Protein AF-A0A955SUZ9-F1 (afdb_monomer)

pLDDT: mean 87.14, std 12.39, range [38.91, 98.81]

Foldseek 3Di:
DDDDEEAEEAEQEEQEQFEDEDDQVPDAARRHEADQRYLYAYAYYLYEFENAEYQYAASNYEHNHANYEYHAYNYEAEQREYEDPPDQDGQHENAHYHHAAEYEHELYEHEPYEYHYPDPDLHQRFANHAHDYPHYEYEYYNYEQEHYYSHEYYEDQAYEYECYEFENYAHEPEEYAAYHYYNYEQYHYLFESYEHDHAAHEYEAENYEQENWHHDVPDDDPDFGARYHAQRYAYAYYLYEQYQAETEAQEERGYEYNEAHYAYENYEFANAEYEHQDQYERGYDYQHAYYHAENYEYENFYYDHPPDPDDHARHEAAQNYQAAEHENYEQDYADHNDHHNLVRHDYELYEYCDDNDDHNYHNDDPPDPHPPVDPD

Solvent-accessible surface area (backbone atoms only — not comparable to full-atom values): 16334 Å² total; per-residue (Å²): 116,48,78,59,82,56,73,44,76,49,64,70,44,76,38,68,63,29,66,30,83,50,57,84,86,55,70,43,16,12,49,34,24,36,39,53,86,12,66,25,30,38,37,39,30,51,27,38,34,33,46,6,24,14,48,36,35,1,4,32,29,20,40,40,17,48,68,18,41,39,39,39,33,51,27,41,38,33,47,22,26,29,41,49,86,77,68,96,83,64,68,34,18,34,38,25,35,39,36,26,29,37,35,41,39,30,53,26,39,39,33,52,27,35,52,45,61,87,54,96,68,85,65,90,48,29,20,44,31,32,40,52,28,79,86,21,56,31,38,40,34,49,28,39,36,32,50,21,42,64,14,14,32,39,37,34,36,31,33,38,37,34,48,27,43,31,30,46,17,47,24,36,30,36,36,25,23,31,38,40,39,31,51,26,40,29,31,48,9,32,15,21,19,35,36,27,67,20,75,84,19,51,33,39,40,32,50,26,40,30,28,48,4,12,55,46,91,94,51,80,57,88,58,70,16,6,21,32,41,24,51,24,14,29,35,40,39,30,54,25,38,34,31,45,5,32,9,31,86,33,25,11,0,22,31,25,32,49,16,60,32,39,38,41,29,56,24,41,38,27,48,5,27,11,39,22,85,49,87,27,7,0,18,30,28,38,54,21,40,39,42,39,39,35,47,29,42,30,38,58,17,35,34,48,53,82,82,53,100,64,85,41,20,6,32,34,29,32,56,70,26,66,34,32,42,38,30,57,23,38,42,46,31,52,98,38,19,70,34,56,33,78,91,37,44,47,55,30,45,23,37,29,56,58,93,65,97,44,62,70,49,41,77,54,84,86,72,76,81,56,92,82,71,54,94,122

Sequence (376 aa):
YLTGSGDFVIERCSFLGNTSAKTPHDSEGGGLYSSPTSGSSLTLRECVFRNNGTITEGAAILAAGSSSNLIIEDCVFEENFFIDPGFPRLEFSILHRRGGASTRVINSVFRNNRRISQFNASYLYTWTISTSGSGGTTSFEHCDIVDNIGLGGLRLGSGALADCLIERNEGAGVSGGELLIEDCRIADHAALGVRSTGQDSVTVISRCTIENNGPYEGFTPTTTPGGLDLSGSSATILDSFILNNVGTNGAAGGIDCGARQLILRNSVIAGNSATGTISTTGGIFFRGENLRIDNCSFNGNRAFRRFFSELTPNALGAALASDVQVANSIIWDGTAAISANPETAVFKYCALSQMIPNEGNLFVDPQFLHPWDGES

Mean predicted aligned error: 6.47 Å

Nearest PDB structures (foldseek):
  5w6f-assembly1_C  TM=3.672E-01  e=3.932E-02  Kuttervirus CBA120
  8jli-assembly1_B  TM=3.278E-01  e=2.823E+00  Homo sapiens
  3sqv-assembly1_A  TM=2.502E-01  e=1.563E+00  Escherichia coli O157:H7
  4jra-assembly1_D  TM=2.879E-01  e=3.544E+00  Homo sapiens
  8k77-assembly1_A  TM=2.823E-01  e=3.092E+00  Homo sapiens

Radius of gyration: 21.97 Å; Cα contacts (8 Å, |Δi|>4): 1361; chains: 1; bounding box: 55×45×65 Å

Structure (mmCIF, N/CA/C/O backbone):
data_AF-A0A955SUZ9-F1
#
_entry.id   AF-A0A955SUZ9-F1
#
loop_
_atom_site.group_PDB
_atom_site.id
_atom_site.type_symbol
_atom_site.label_atom_id
_atom_site.label_alt_id
_atom_site.label_comp_id
_atom_site.label_asym_id
_atom_site.label_entity_id
_atom_site.label_seq_id
_atom_site.pdbx_PDB_ins_code
_atom_site.Cartn_x
_atom_site.Cartn_y
_atom_site.Cartn_z
_atom_site.occupancy
_atom_site.B_iso_or_equiv
_atom_site.auth_seq_id
_atom_site.auth_comp_id
_atom_site.auth_asym_id
_atom_site.auth_atom_id
_atom_site.pdbx_PDB_model_num
ATOM 1 N N . TYR A 1 1 ? 16.522 2.177 -26.196 1.00 85.38 1 TYR A N 1
ATOM 2 C CA . TYR A 1 1 ? 16.602 3.642 -26.032 1.00 85.38 1 TYR A CA 1
ATOM 3 C C . TYR A 1 1 ? 15.622 4.273 -27.007 1.00 85.38 1 TYR A C 1
ATOM 5 O O . TYR A 1 1 ? 15.755 4.023 -28.199 1.00 85.38 1 TYR A O 1
ATOM 13 N N . LEU A 1 2 ? 14.612 4.992 -26.518 1.00 83.00 2 LEU A N 1
ATOM 14 C CA . LEU A 1 2 ? 13.576 5.634 -27.331 1.00 83.00 2 LEU A CA 1
ATOM 15 C C . LEU A 1 2 ? 13.736 7.157 -27.242 1.00 83.00 2 LEU A C 1
ATOM 17 O O . LEU A 1 2 ? 13.694 7.732 -26.150 1.00 83.00 2 LEU A O 1
ATOM 21 N N . THR A 1 3 ? 13.937 7.800 -28.392 1.00 80.94 3 THR A N 1
ATOM 22 C CA . THR A 1 3 ? 14.018 9.258 -28.540 1.00 80.94 3 THR A CA 1
ATOM 23 C C . THR A 1 3 ? 13.176 9.737 -29.710 1.00 80.94 3 THR A C 1
ATOM 25 O O . THR A 1 3 ? 12.951 9.005 -30.671 1.00 80.94 3 THR A O 1
ATOM 28 N N . GLY A 1 4 ? 12.738 10.994 -29.633 1.00 72.56 4 GLY A N 1
ATOM 29 C CA . GLY A 1 4 ? 11.907 11.636 -30.652 1.00 72.56 4 GLY A CA 1
ATOM 30 C C . GLY A 1 4 ? 10.464 11.836 -30.198 1.00 72.56 4 GLY A C 1
ATOM 31 O O . GLY A 1 4 ? 10.023 11.248 -29.214 1.00 72.56 4 GLY A O 1
ATOM 32 N N . SER A 1 5 ? 9.748 12.713 -30.898 1.00 73.69 5 SER A N 1
ATOM 33 C CA . SER A 1 5 ? 8.321 12.983 -30.701 1.00 73.69 5 SER A CA 1
ATOM 34 C C . SER A 1 5 ? 7.480 12.003 -31.527 1.00 73.69 5 SER A C 1
ATOM 36 O O . SER A 1 5 ? 7.584 12.005 -32.753 1.00 73.69 5 SER A O 1
ATOM 38 N N . GLY A 1 6 ? 6.654 11.190 -30.878 1.00 77.75 6 GLY A N 1
ATOM 39 C CA . GLY A 1 6 ? 5.768 10.210 -31.506 1.00 77.75 6 GLY A CA 1
ATOM 40 C C . GLY A 1 6 ? 5.452 9.062 -30.554 1.00 77.75 6 GLY A C 1
ATOM 41 O O . GLY A 1 6 ? 6.343 8.604 -29.851 1.00 77.75 6 GLY A O 1
ATOM 42 N N . ASP A 1 7 ? 4.202 8.608 -30.518 1.00 89.06 7 ASP A N 1
ATOM 43 C CA . ASP A 1 7 ? 3.801 7.509 -29.639 1.00 89.06 7 ASP A CA 1
ATOM 44 C C . ASP A 1 7 ? 4.488 6.198 -30.048 1.00 89.06 7 ASP A C 1
ATOM 46 O O . ASP A 1 7 ? 4.523 5.825 -31.223 1.00 89.06 7 ASP A O 1
ATOM 50 N N . PHE A 1 8 ? 5.039 5.494 -29.064 1.00 91.69 8 PHE A N 1
ATOM 51 C CA . PHE A 1 8 ? 5.706 4.215 -29.250 1.00 91.69 8 PHE A CA 1
ATOM 52 C C . PHE A 1 8 ? 4.797 3.089 -28.777 1.00 91.69 8 PHE A C 1
ATOM 54 O O . PHE A 1 8 ? 4.309 3.105 -27.648 1.00 91.69 8 PHE A O 1
ATOM 61 N N . VAL A 1 9 ? 4.623 2.081 -29.627 1.00 94.75 9 VAL A N 1
ATOM 62 C CA . VAL A 1 9 ? 3.927 0.840 -29.287 1.00 94.75 9 VAL A CA 1
ATOM 63 C C . VAL A 1 9 ? 4.909 -0.308 -29.476 1.00 94.75 9 VAL A C 1
ATOM 65 O O . VAL A 1 9 ? 5.472 -0.473 -30.559 1.00 94.75 9 VAL A O 1
ATOM 68 N N . ILE A 1 10 ? 5.147 -1.072 -28.414 1.00 95.56 10 ILE A N 1
ATOM 69 C CA . ILE A 1 10 ? 6.013 -2.251 -28.427 1.00 95.56 10 ILE A CA 1
ATOM 70 C C . ILE A 1 10 ? 5.177 -3.433 -27.963 1.00 95.56 10 ILE A C 1
ATOM 72 O O . ILE A 1 10 ? 4.621 -3.414 -26.868 1.00 95.56 10 ILE A O 1
ATOM 76 N N . GLU A 1 11 ? 5.096 -4.462 -28.798 1.00 98.25 11 GLU A N 1
ATOM 77 C CA . GLU A 1 11 ? 4.246 -5.621 -28.542 1.00 98.25 11 GLU A CA 1
ATOM 78 C C . GLU A 1 11 ? 5.059 -6.904 -28.691 1.00 98.25 11 GLU A C 1
ATOM 80 O O . GLU A 1 11 ? 5.888 -7.006 -29.601 1.00 98.25 11 GLU A O 1
ATOM 85 N N . ARG A 1 12 ? 4.810 -7.893 -27.824 1.00 98.12 12 ARG A N 1
ATOM 86 C CA . ARG A 1 12 ? 5.357 -9.259 -27.945 1.00 98.12 12 ARG A CA 1
ATOM 87 C C . ARG A 1 12 ? 6.883 -9.303 -28.045 1.00 98.12 12 ARG A C 1
ATOM 89 O O . ARG A 1 12 ? 7.458 -10.090 -28.799 1.00 98.12 12 ARG A O 1
ATOM 96 N N . CYS A 1 13 ? 7.543 -8.423 -27.300 1.00 98.25 13 CYS A N 1
ATOM 97 C CA . CYS A 1 13 ? 8.995 -8.296 -27.284 1.00 98.25 13 CYS A CA 1
ATOM 98 C C . CYS A 1 13 ? 9.587 -8.807 -25.968 1.00 98.25 13 CYS A C 1
ATOM 100 O O . CYS A 1 13 ? 8.972 -8.703 -24.908 1.00 98.25 13 CYS A O 1
ATOM 102 N N . SER A 1 14 ? 10.825 -9.298 -26.033 1.00 98.00 14 SER A N 1
ATOM 103 C CA . SER A 1 14 ? 11.573 -9.771 -24.866 1.00 98.00 14 SER A CA 1
ATOM 104 C C . SER A 1 14 ? 12.856 -8.966 -24.686 1.00 98.00 14 SER A C 1
ATOM 106 O O . SER A 1 14 ? 13.701 -8.923 -25.579 1.00 98.00 14 SER A O 1
ATOM 108 N N . PHE A 1 15 ? 13.024 -8.377 -23.508 1.00 97.56 15 PHE A N 1
ATOM 109 C CA . PHE A 1 15 ? 14.207 -7.643 -23.073 1.00 97.56 15 PHE A CA 1
ATOM 110 C C . PHE A 1 15 ? 14.902 -8.470 -21.990 1.00 97.56 15 PHE A C 1
ATOM 112 O O . PHE A 1 15 ? 14.418 -8.555 -20.858 1.00 97.56 15 PHE A O 1
ATOM 119 N N . LEU A 1 16 ? 16.002 -9.133 -22.357 1.00 97.94 16 LEU A N 1
ATOM 120 C CA . LEU A 1 16 ? 16.653 -10.152 -21.531 1.00 97.94 16 LEU A CA 1
ATOM 121 C C . LEU A 1 16 ? 18.101 -9.773 -21.217 1.00 97.94 16 LEU A C 1
ATOM 123 O O . LEU A 1 16 ? 18.890 -9.573 -22.139 1.00 97.94 16 LEU A O 1
ATOM 127 N N . GLY A 1 17 ? 18.467 -9.737 -19.934 1.00 96.31 17 GLY A N 1
ATOM 128 C CA . GLY A 1 17 ? 19.870 -9.604 -19.520 1.00 96.31 17 GLY A CA 1
ATOM 129 C C . GLY A 1 17 ? 20.521 -8.260 -19.864 1.00 96.31 17 GLY A C 1
ATOM 130 O O . GLY A 1 17 ? 21.749 -8.165 -19.877 1.00 96.31 17 GLY A O 1
ATOM 131 N N . ASN A 1 18 ? 19.732 -7.232 -20.187 1.00 95.38 18 ASN A N 1
ATOM 132 C CA . ASN A 1 18 ? 20.280 -5.927 -20.536 1.00 95.38 18 ASN A CA 1
ATOM 133 C C . ASN A 1 18 ? 20.762 -5.220 -19.271 1.00 95.38 18 ASN A C 1
ATOM 135 O O . ASN A 1 18 ? 20.112 -5.295 -18.230 1.00 95.38 18 ASN A O 1
ATOM 139 N N . THR A 1 19 ? 21.897 -4.528 -19.348 1.00 92.19 19 THR A N 1
ATOM 140 C CA . THR A 1 19 ? 22.449 -3.800 -18.203 1.00 92.19 19 THR A CA 1
ATOM 141 C C . THR A 1 19 ? 22.856 -2.386 -18.586 1.00 92.19 19 THR A C 1
ATOM 143 O O . THR A 1 19 ? 23.481 -2.177 -19.626 1.00 92.19 19 THR A O 1
ATOM 146 N N . SER A 1 20 ? 22.529 -1.409 -17.738 1.00 89.00 20 SER A N 1
ATOM 147 C CA . SER A 1 20 ? 23.053 -0.045 -17.842 1.00 89.00 20 SER A CA 1
ATOM 148 C C . SER A 1 20 ? 24.020 0.238 -16.686 1.00 89.00 20 SER A C 1
ATOM 150 O O . SER A 1 20 ? 23.696 0.079 -15.509 1.00 89.00 20 SER A O 1
ATOM 152 N N . ALA A 1 21 ? 25.249 0.633 -17.026 1.00 76.25 21 ALA A N 1
ATOM 153 C CA . ALA A 1 21 ? 26.330 0.889 -16.065 1.00 76.25 21 ALA A CA 1
ATOM 154 C C . ALA A 1 21 ? 26.659 2.385 -15.924 1.00 76.25 21 ALA A C 1
ATOM 156 O O . ALA A 1 21 ? 27.750 2.753 -15.486 1.00 76.25 21 ALA A O 1
ATOM 157 N N . LYS A 1 22 ? 25.751 3.261 -16.361 1.00 70.88 22 LYS A N 1
ATOM 158 C CA . LYS A 1 22 ? 25.993 4.699 -16.341 1.00 70.88 22 LYS A CA 1
ATOM 159 C C . LYS A 1 22 ? 26.078 5.237 -14.916 1.00 70.88 22 LYS A C 1
ATOM 161 O O . LYS A 1 22 ? 25.470 4.703 -13.994 1.00 70.88 22 LYS A O 1
ATOM 166 N N . THR A 1 23 ? 26.873 6.297 -14.755 1.00 66.56 23 THR A N 1
ATOM 167 C CA . THR A 1 23 ? 27.067 6.956 -13.459 1.00 66.56 23 THR A CA 1
ATOM 168 C C . THR A 1 23 ? 25.721 7.416 -12.878 1.00 66.56 23 THR A C 1
ATOM 170 O O . THR A 1 23 ? 24.787 7.640 -13.648 1.00 66.56 23 THR A O 1
ATOM 173 N N . PRO A 1 24 ? 25.604 7.609 -11.550 1.00 60.38 24 PRO A N 1
ATOM 174 C CA . PRO A 1 24 ? 24.335 7.910 -10.871 1.00 60.38 24 PRO A CA 1
ATOM 175 C C . PRO A 1 24 ? 23.525 9.090 -11.432 1.00 60.38 24 PRO A C 1
ATOM 177 O O . PRO A 1 24 ? 22.349 9.231 -11.107 1.00 60.38 24 PRO A O 1
ATOM 180 N N . HIS A 1 25 ? 24.139 9.949 -12.249 1.00 61.41 25 HIS A N 1
ATOM 181 C CA . HIS A 1 25 ? 23.514 11.136 -12.829 1.00 61.41 25 HIS A CA 1
ATOM 182 C C . HIS A 1 25 ? 22.976 10.935 -14.253 1.00 61.41 25 HIS A C 1
ATOM 184 O O . HIS A 1 25 ? 22.128 11.714 -14.683 1.00 61.41 25 HIS A O 1
ATOM 190 N N . ASP A 1 26 ? 23.394 9.878 -14.952 1.00 69.44 26 ASP A N 1
ATOM 191 C CA . ASP A 1 26 ? 22.917 9.548 -16.294 1.00 69.44 26 ASP A CA 1
ATOM 192 C C . ASP A 1 26 ? 21.970 8.344 -16.208 1.00 69.44 26 ASP A C 1
ATOM 194 O O . ASP A 1 26 ? 22.351 7.201 -16.458 1.00 69.44 26 ASP A O 1
ATOM 198 N N . SER A 1 27 ? 20.731 8.594 -15.786 1.00 67.44 27 SER A N 1
ATOM 199 C CA . SER A 1 27 ? 19.743 7.535 -15.576 1.00 67.44 27 SER A CA 1
ATOM 200 C C . SER A 1 27 ? 19.316 6.913 -16.912 1.00 67.44 27 SER A C 1
ATOM 202 O O . SER A 1 27 ? 18.716 7.587 -17.751 1.00 67.44 27 SER A O 1
ATOM 204 N N . GLU A 1 28 ? 19.587 5.621 -17.091 1.00 78.88 28 GLU A N 1
ATOM 205 C CA . GLU A 1 28 ? 19.120 4.816 -18.223 1.00 78.88 28 GLU A CA 1
ATOM 206 C C . GLU A 1 28 ? 18.523 3.519 -17.699 1.00 78.88 28 GLU A C 1
ATOM 208 O O . GLU A 1 28 ? 19.175 2.799 -16.941 1.00 78.88 28 GLU A O 1
ATOM 213 N N . GLY A 1 29 ? 17.298 3.207 -18.120 1.00 81.94 29 GLY A N 1
ATOM 214 C CA . GLY A 1 29 ? 16.660 1.962 -17.719 1.00 81.94 29 GLY A CA 1
ATOM 215 C C . GLY A 1 29 ? 17.393 0.760 -18.308 1.00 81.94 29 GLY A C 1
ATOM 216 O O . GLY A 1 29 ? 17.847 0.820 -19.453 1.00 81.94 29 GLY A O 1
ATOM 217 N N . GLY A 1 30 ? 17.533 -0.310 -17.525 1.00 88.75 30 GLY A N 1
ATOM 218 C CA . GLY A 1 30 ? 18.359 -1.461 -17.898 1.00 88.75 30 GLY A CA 1
ATOM 219 C C . GLY A 1 30 ? 17.844 -2.174 -19.146 1.00 88.75 30 GLY A C 1
ATOM 220 O O . GLY A 1 30 ? 18.631 -2.464 -20.040 1.00 88.75 30 GLY A O 1
ATOM 221 N N . GLY A 1 31 ? 16.530 -2.397 -19.251 1.00 93.25 31 GLY A N 1
ATOM 222 C CA . GLY A 1 31 ? 15.890 -2.968 -20.444 1.00 93.25 31 GLY A CA 1
ATOM 223 C C . GLY A 1 31 ? 15.447 -1.913 -21.459 1.00 93.25 31 GLY A C 1
ATOM 224 O O . GLY A 1 31 ? 15.737 -2.013 -22.652 1.00 93.25 31 GLY A O 1
ATOM 225 N N . LEU A 1 32 ? 14.740 -0.883 -20.993 1.00 93.88 32 LEU A N 1
ATOM 226 C CA . LEU A 1 32 ? 14.175 0.164 -21.833 1.00 93.88 32 LEU A CA 1
ATOM 227 C C . LEU A 1 32 ? 14.299 1.534 -21.168 1.00 93.88 32 LEU A C 1
ATOM 229 O O . LEU A 1 32 ? 13.998 1.727 -19.994 1.00 93.88 32 LEU A O 1
ATOM 233 N N . TYR A 1 33 ? 14.686 2.519 -21.972 1.00 91.88 33 TYR A N 1
ATOM 234 C CA . TYR A 1 33 ? 14.718 3.920 -21.579 1.00 91.88 33 TYR A CA 1
ATOM 235 C C . TYR A 1 33 ? 13.899 4.755 -22.557 1.00 91.88 33 TYR A C 1
ATOM 237 O O . TYR A 1 33 ? 14.174 4.712 -23.761 1.00 91.88 33 TYR A O 1
ATOM 245 N N . SER A 1 34 ? 12.941 5.520 -22.033 1.00 89.56 34 SER A N 1
ATOM 246 C CA . SER A 1 34 ? 12.194 6.548 -22.759 1.00 89.56 34 SER A CA 1
ATOM 247 C C . SER A 1 34 ? 12.608 7.930 -22.258 1.00 89.56 34 SER A C 1
ATOM 249 O O . SER A 1 34 ? 12.399 8.262 -21.088 1.00 89.56 34 SER A O 1
ATOM 251 N N . SER A 1 35 ? 13.196 8.725 -23.154 1.00 84.38 35 SER A N 1
ATOM 252 C CA . SER A 1 35 ? 13.811 10.022 -22.847 1.00 84.38 35 SER A CA 1
ATOM 253 C C . SER A 1 35 ? 12.835 11.047 -22.241 1.00 84.38 35 SER A C 1
ATOM 255 O O . SER A 1 35 ? 11.654 11.056 -22.587 1.00 84.38 35 SER A O 1
ATOM 257 N N . PRO A 1 36 ? 13.307 11.981 -21.390 1.00 74.94 36 PRO A N 1
ATOM 258 C CA . PRO A 1 36 ? 12.491 13.090 -20.899 1.00 74.94 36 PRO A CA 1
ATOM 259 C C . PRO A 1 36 ? 12.049 14.072 -21.993 1.00 74.94 36 PRO A C 1
ATOM 261 O O . PRO A 1 36 ? 11.029 14.739 -21.849 1.00 74.94 36 PRO A O 1
ATOM 264 N N . THR A 1 37 ? 12.808 14.173 -23.088 1.00 74.75 37 THR A N 1
ATOM 265 C CA . THR A 1 37 ? 12.544 15.122 -24.186 1.00 74.75 37 THR A CA 1
ATOM 266 C C . THR A 1 37 ? 11.503 14.632 -25.186 1.00 74.75 37 THR A C 1
ATOM 268 O O . THR A 1 37 ? 11.044 15.401 -26.028 1.00 74.75 37 THR A O 1
ATOM 271 N N . SER A 1 38 ? 11.123 13.359 -25.113 1.00 63.25 38 SER A N 1
ATOM 272 C CA . SER A 1 38 ? 10.056 12.807 -25.931 1.00 63.25 38 SER A CA 1
ATOM 273 C C . SER A 1 38 ? 8.732 13.026 -25.206 1.00 63.25 38 SER A C 1
ATOM 275 O O . SER A 1 38 ? 8.446 12.334 -24.230 1.00 63.25 38 SER A O 1
ATOM 277 N N . GLY A 1 39 ? 7.898 13.956 -25.679 1.00 67.31 39 GLY A N 1
ATOM 278 C CA . GLY A 1 39 ? 6.488 14.072 -25.267 1.00 67.31 39 GLY A CA 1
ATOM 279 C C . GLY A 1 39 ? 5.620 12.906 -25.766 1.00 67.31 39 GLY A C 1
ATOM 280 O O . GLY A 1 39 ? 4.468 13.102 -26.122 1.00 67.31 39 GLY A O 1
ATOM 281 N N . SER A 1 40 ? 6.211 11.721 -25.856 1.00 75.94 40 SER A N 1
ATOM 282 C C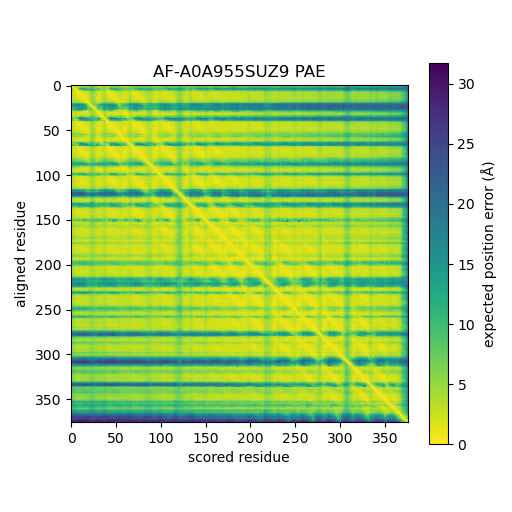A . SER A 1 40 ? 5.763 10.551 -26.599 1.00 75.94 40 SER A CA 1
ATOM 283 C C . SER A 1 40 ? 5.201 9.515 -25.656 1.00 75.94 40 SER A C 1
ATOM 285 O O . SER A 1 40 ? 5.934 9.062 -24.773 1.00 75.94 40 SER A O 1
ATOM 287 N N . SER A 1 41 ? 3.944 9.119 -25.833 1.00 89.25 41 SER A N 1
ATOM 288 C CA . SER A 1 41 ? 3.362 8.052 -25.022 1.00 89.25 41 SER A CA 1
ATOM 289 C C . SER A 1 41 ? 4.049 6.724 -25.334 1.00 89.25 41 SER A C 1
ATOM 291 O O . SER A 1 41 ? 4.450 6.474 -26.470 1.00 89.25 41 SER A O 1
ATOM 293 N N . LEU A 1 42 ? 4.195 5.867 -24.329 1.00 92.62 42 LEU A N 1
ATOM 294 C CA . LEU A 1 42 ? 4.753 4.528 -24.474 1.00 92.62 42 LEU A CA 1
ATOM 295 C C . LEU A 1 42 ? 3.686 3.506 -24.101 1.00 92.62 42 LEU A C 1
ATOM 297 O O . LEU A 1 42 ? 3.184 3.520 -22.982 1.00 92.62 42 LEU A O 1
ATOM 301 N N . THR A 1 43 ? 3.367 2.616 -25.034 1.00 95.81 43 THR A N 1
ATOM 302 C CA . THR A 1 43 ? 2.491 1.464 -24.813 1.00 95.81 43 THR A CA 1
ATOM 303 C C . THR A 1 43 ? 3.294 0.181 -24.968 1.00 95.81 43 THR A C 1
ATOM 305 O O . THR A 1 43 ? 3.944 -0.026 -25.994 1.00 95.81 43 THR A O 1
ATOM 308 N N . LEU A 1 44 ? 3.247 -0.675 -23.952 1.00 97.50 44 LEU A N 1
ATOM 309 C CA . LEU A 1 44 ? 3.877 -1.990 -23.929 1.00 97.50 44 LEU A CA 1
ATOM 310 C C . LEU A 1 44 ? 2.790 -3.055 -23.801 1.00 97.50 44 LEU A C 1
ATOM 312 O O . LEU A 1 44 ? 1.983 -2.970 -22.879 1.00 97.50 44 LEU A O 1
ATOM 316 N N . ARG A 1 45 ? 2.783 -4.046 -24.698 1.00 98.69 45 ARG A N 1
ATOM 317 C CA . ARG A 1 45 ? 1.846 -5.180 -24.647 1.00 98.69 45 ARG A CA 1
ATOM 318 C C . ARG A 1 45 ? 2.553 -6.510 -24.739 1.00 98.69 45 ARG A C 1
ATOM 320 O O . ARG A 1 45 ? 3.431 -6.667 -25.590 1.00 98.69 45 ARG A O 1
ATOM 327 N N . GLU A 1 46 ? 2.159 -7.477 -23.920 1.00 98.56 46 GLU A N 1
ATOM 328 C CA . GLU A 1 46 ? 2.659 -8.857 -24.021 1.00 98.56 46 GLU A CA 1
ATOM 329 C C . GLU A 1 46 ? 4.202 -8.927 -24.008 1.00 98.56 46 GLU A C 1
ATOM 331 O O . GLU A 1 46 ? 4.822 -9.739 -24.698 1.00 98.56 46 GLU A O 1
ATOM 336 N N . CYS A 1 47 ? 4.853 -8.002 -23.295 1.00 98.62 47 CYS A N 1
ATOM 337 C CA . CYS A 1 47 ? 6.308 -7.892 -23.265 1.00 98.62 47 CYS A CA 1
ATOM 338 C C . CYS A 1 47 ? 6.894 -8.586 -22.036 1.00 98.62 47 CYS A C 1
ATOM 340 O O . CYS A 1 47 ? 6.293 -8.618 -20.963 1.00 98.62 47 CYS A O 1
ATOM 342 N N . VAL A 1 48 ? 8.121 -9.083 -22.174 1.00 98.56 48 VAL A N 1
ATOM 343 C CA . VAL A 1 48 ? 8.866 -9.717 -21.082 1.00 98.56 48 VAL A CA 1
ATOM 344 C C . VAL A 1 48 ? 10.136 -8.928 -20.793 1.00 98.56 48 VAL A C 1
ATOM 346 O O . VAL A 1 48 ? 10.988 -8.767 -21.664 1.00 98.56 48 VAL A O 1
ATOM 349 N N . PHE A 1 49 ? 10.29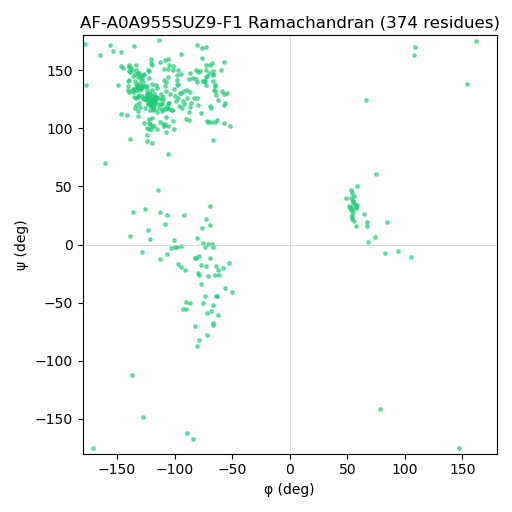9 -8.495 -19.549 1.00 98.44 49 PHE A N 1
ATOM 350 C CA . PHE A 1 49 ? 11.515 -7.896 -19.014 1.00 98.44 49 PHE A CA 1
ATOM 351 C C . PHE A 1 49 ? 12.101 -8.848 -17.981 1.00 98.44 49 PHE A C 1
ATOM 353 O O . PHE A 1 49 ? 11.569 -8.967 -16.876 1.00 98.44 49 PHE A O 1
ATOM 360 N N . ARG A 1 50 ? 13.193 -9.534 -18.337 1.00 98.56 50 ARG A N 1
ATOM 361 C CA . ARG A 1 50 ? 13.824 -10.514 -17.451 1.00 98.56 50 ARG A CA 1
ATOM 362 C C . ARG A 1 50 ? 15.310 -10.272 -17.252 1.00 98.56 50 ARG A C 1
ATOM 364 O O . ARG A 1 50 ? 16.044 -10.085 -18.223 1.00 98.56 50 ARG A O 1
ATOM 371 N N . ASN A 1 51 ? 15.765 -10.373 -16.003 1.00 97.50 51 ASN A N 1
ATOM 372 C CA . ASN A 1 51 ? 17.181 -10.253 -15.642 1.00 97.50 51 ASN A CA 1
ATOM 373 C C . ASN A 1 51 ? 17.829 -8.945 -16.141 1.00 97.50 51 ASN A C 1
ATOM 375 O O . ASN A 1 51 ? 19.029 -8.914 -16.410 1.00 97.50 51 ASN A O 1
ATOM 379 N N . ASN A 1 52 ? 17.051 -7.866 -16.293 1.00 96.56 52 ASN A N 1
ATOM 380 C CA . ASN A 1 52 ? 17.612 -6.566 -16.646 1.00 96.56 52 ASN A CA 1
ATOM 381 C C . ASN A 1 52 ? 18.161 -5.872 -15.396 1.00 96.56 52 ASN A C 1
ATOM 383 O O . ASN A 1 52 ? 17.594 -5.984 -14.307 1.00 96.56 52 ASN A O 1
ATOM 387 N N . GLY A 1 53 ? 19.281 -5.180 -15.571 1.00 93.75 53 GLY A N 1
ATOM 388 C CA . GLY A 1 53 ? 20.099 -4.632 -14.505 1.00 93.75 53 GLY A CA 1
ATOM 389 C C . GLY A 1 53 ? 20.386 -3.145 -14.677 1.00 93.75 53 GLY A C 1
ATOM 390 O O . GLY A 1 53 ? 20.613 -2.666 -15.785 1.00 93.75 53 GLY A O 1
ATOM 391 N N . THR A 1 54 ? 20.483 -2.403 -13.583 1.00 91.25 54 THR A N 1
ATOM 392 C CA . THR A 1 54 ? 21.086 -1.060 -13.604 1.00 91.25 54 THR A CA 1
ATOM 393 C C . THR A 1 54 ? 21.805 -0.769 -12.290 1.00 91.25 54 THR A C 1
ATOM 395 O O . THR A 1 54 ? 21.607 -1.462 -11.297 1.00 91.25 54 THR A O 1
ATOM 398 N N . ILE A 1 55 ? 22.638 0.264 -12.258 1.00 87.19 55 ILE A N 1
ATOM 399 C CA . ILE A 1 55 ? 23.131 0.865 -11.006 1.00 87.19 55 ILE A CA 1
ATOM 400 C C . ILE A 1 55 ? 22.372 2.159 -10.650 1.00 87.19 55 ILE A C 1
ATOM 402 O O . ILE A 1 55 ? 22.719 2.850 -9.694 1.00 87.19 55 ILE A O 1
ATOM 406 N N . THR A 1 56 ? 21.357 2.505 -11.453 1.00 84.69 56 THR A N 1
ATOM 407 C CA . THR A 1 56 ? 20.534 3.718 -11.341 1.00 84.69 56 THR A CA 1
ATOM 408 C C . THR A 1 56 ? 19.035 3.373 -11.323 1.00 84.69 56 THR A C 1
ATOM 410 O O . THR A 1 56 ? 18.638 2.341 -10.796 1.00 84.69 56 THR A O 1
ATOM 413 N N . GLU A 1 57 ? 18.171 4.234 -11.848 1.00 87.19 57 GLU A N 1
ATOM 414 C CA . GLU A 1 57 ? 16.718 4.064 -11.804 1.00 87.19 57 GLU A CA 1
ATOM 415 C C . GLU A 1 57 ? 16.193 3.225 -12.974 1.00 87.19 57 GLU A C 1
ATOM 417 O O . GLU A 1 57 ? 16.699 3.315 -14.092 1.00 87.19 57 GLU A O 1
ATOM 422 N N . GLY A 1 58 ? 15.121 2.464 -12.737 1.00 88.00 58 GLY A N 1
ATOM 423 C CA . GLY A 1 58 ? 14.395 1.746 -13.782 1.00 88.00 58 GLY A CA 1
ATOM 424 C C . GLY A 1 58 ? 15.124 0.508 -14.294 1.00 88.00 58 GLY A C 1
ATOM 425 O O . GLY A 1 58 ? 15.427 0.417 -15.481 1.00 88.00 58 GLY A O 1
ATOM 426 N N . ALA A 1 59 ? 15.399 -0.468 -13.424 1.00 91.62 59 ALA A N 1
ATOM 427 C CA . ALA A 1 59 ? 16.125 -1.687 -13.799 1.00 91.62 59 ALA A CA 1
ATOM 428 C C . ALA A 1 59 ? 15.566 -2.382 -15.045 1.00 91.62 59 ALA A C 1
ATOM 430 O O . ALA A 1 59 ? 16.329 -2.796 -15.915 1.00 91.62 59 ALA A O 1
ATOM 431 N N . ALA A 1 60 ? 14.243 -2.454 -15.168 1.00 95.06 60 ALA A N 1
ATOM 432 C CA . ALA A 1 60 ? 13.604 -2.868 -16.406 1.00 95.06 60 ALA A CA 1
ATOM 433 C C . ALA A 1 60 ? 13.323 -1.659 -17.296 1.00 95.06 60 ALA A C 1
ATOM 435 O O . ALA A 1 60 ? 13.766 -1.625 -18.444 1.00 95.06 60 ALA A O 1
ATOM 436 N N . ILE A 1 61 ? 12.598 -0.670 -16.770 1.00 94.25 61 ILE A N 1
ATOM 437 C CA . ILE A 1 61 ? 12.135 0.482 -17.540 1.00 94.25 61 ILE A CA 1
ATOM 438 C C . ILE A 1 61 ? 12.370 1.764 -16.759 1.00 94.25 61 ILE A C 1
ATOM 440 O O . ILE A 1 61 ? 11.919 1.898 -15.622 1.00 94.25 61 ILE A O 1
ATOM 444 N N . LEU A 1 62 ? 12.958 2.749 -17.432 1.00 92.50 62 LEU A N 1
ATOM 445 C CA . LEU A 1 62 ? 12.916 4.145 -17.018 1.00 92.50 62 LEU A CA 1
ATOM 446 C C . LEU A 1 62 ? 12.157 4.973 -18.062 1.00 92.50 62 LEU A C 1
ATOM 448 O O . LEU A 1 62 ? 12.617 5.149 -19.192 1.00 92.50 62 LEU A O 1
ATOM 452 N N . ALA A 1 63 ? 11.004 5.505 -17.668 1.00 90.75 63 ALA A N 1
ATOM 453 C CA . ALA A 1 63 ? 10.178 6.400 -18.467 1.00 90.75 63 ALA A CA 1
ATOM 454 C C . ALA A 1 63 ? 10.235 7.821 -17.884 1.00 90.75 63 ALA A C 1
ATOM 456 O O . ALA A 1 63 ? 9.589 8.125 -16.878 1.00 90.75 63 ALA A O 1
ATOM 457 N N . ALA A 1 64 ? 11.027 8.697 -18.506 1.00 84.94 64 ALA A N 1
ATOM 458 C CA . ALA A 1 64 ? 11.397 9.994 -17.937 1.00 84.94 64 ALA A CA 1
ATOM 459 C C . ALA A 1 64 ? 10.642 11.213 -18.517 1.00 84.94 64 ALA A C 1
ATOM 461 O O . ALA A 1 64 ? 10.865 12.330 -18.056 1.00 84.94 64 ALA A O 1
ATOM 462 N N . GLY A 1 65 ? 9.772 11.035 -19.520 1.00 75.88 65 GLY A N 1
ATOM 463 C CA . GLY A 1 65 ? 9.010 12.128 -20.159 1.00 75.88 65 GLY A CA 1
ATOM 464 C C . GLY A 1 65 ? 8.023 12.795 -19.207 1.00 75.88 65 GLY A C 1
ATOM 465 O O . GLY A 1 65 ? 7.268 12.105 -18.549 1.00 75.88 65 GLY A O 1
ATOM 466 N N . SER A 1 66 ? 7.953 14.120 -19.105 1.00 71.38 66 SER A N 1
ATOM 467 C CA . SER A 1 66 ? 7.011 14.765 -18.167 1.00 71.38 66 SER A CA 1
ATOM 468 C C . SER A 1 66 ? 5.554 14.792 -18.650 1.00 71.38 66 SER A C 1
ATOM 470 O O . SER A 1 66 ? 4.660 14.972 -17.828 1.00 71.38 66 SER A O 1
ATOM 472 N N . SER A 1 67 ? 5.307 14.595 -19.950 1.00 68.75 67 SER A N 1
ATOM 473 C CA . SER A 1 67 ? 3.985 14.742 -20.584 1.00 68.75 67 SER A CA 1
ATOM 474 C C . SER A 1 67 ? 3.463 13.481 -21.283 1.00 68.75 67 SER A C 1
ATOM 476 O O . SER A 1 67 ? 2.435 13.541 -21.949 1.00 68.75 67 SER A O 1
ATOM 478 N N . SER A 1 68 ? 4.173 12.357 -21.186 1.00 80.19 68 SER A N 1
ATOM 479 C CA . SER A 1 68 ? 3.841 11.130 -21.908 1.00 80.19 68 SER A CA 1
ATOM 480 C C . SER A 1 68 ? 3.110 10.101 -21.057 1.00 80.19 68 SER A C 1
ATOM 482 O O . SER A 1 68 ? 3.542 9.779 -19.950 1.00 80.19 68 SER A O 1
ATOM 484 N N . ASN A 1 69 ? 2.040 9.517 -21.588 1.00 90.75 69 ASN A N 1
ATOM 485 C CA . ASN A 1 69 ? 1.377 8.412 -20.905 1.00 90.75 69 ASN A CA 1
ATOM 486 C C . ASN A 1 69 ? 2.233 7.142 -20.988 1.00 90.75 69 ASN A C 1
ATOM 488 O O . ASN A 1 69 ? 2.883 6.894 -22.006 1.00 90.75 69 ASN A O 1
ATOM 492 N N . LEU A 1 70 ? 2.223 6.339 -19.927 1.00 93.69 70 LEU A N 1
ATOM 493 C CA . LEU A 1 70 ? 2.802 4.998 -19.915 1.00 93.69 70 LEU A CA 1
ATOM 494 C C . LEU A 1 70 ? 1.677 3.980 -19.742 1.00 93.69 70 LEU A C 1
ATOM 496 O O . LEU A 1 70 ? 0.994 3.991 -18.722 1.00 93.69 70 LEU A O 1
ATOM 500 N N . ILE A 1 71 ? 1.493 3.114 -20.732 1.00 96.25 71 ILE A N 1
ATOM 501 C CA . ILE A 1 71 ? 0.515 2.026 -20.708 1.00 96.25 71 ILE A CA 1
ATOM 502 C C . ILE A 1 71 ? 1.278 0.705 -20.763 1.00 96.25 71 ILE A C 1
ATOM 504 O O . ILE A 1 71 ? 2.126 0.514 -21.636 1.00 96.25 71 ILE A O 1
ATOM 508 N N . ILE A 1 72 ? 0.996 -0.190 -19.822 1.00 97.88 72 ILE A N 1
ATOM 509 C CA . ILE A 1 72 ? 1.609 -1.515 -19.725 1.00 97.88 72 ILE A CA 1
ATOM 510 C C . ILE A 1 72 ? 0.489 -2.536 -19.579 1.00 97.88 72 ILE A C 1
ATOM 512 O O . ILE A 1 72 ? -0.265 -2.485 -18.613 1.00 97.88 72 ILE A O 1
ATOM 516 N N . GLU A 1 73 ? 0.385 -3.446 -20.536 1.00 98.69 73 GLU A N 1
ATOM 517 C CA . GLU A 1 73 ? -0.681 -4.444 -20.608 1.00 98.69 73 GLU A CA 1
ATOM 518 C C . GLU A 1 73 ? -0.052 -5.825 -20.807 1.00 98.69 73 GLU A C 1
ATOM 520 O O . GLU A 1 73 ? 0.847 -5.991 -21.637 1.00 98.69 73 GLU A O 1
ATOM 525 N N . ASP A 1 74 ? -0.487 -6.817 -20.031 1.00 98.69 74 ASP A N 1
ATOM 526 C CA . ASP A 1 74 ? -0.094 -8.222 -20.218 1.00 98.69 74 ASP A CA 1
ATOM 527 C C . ASP A 1 74 ? 1.430 -8.456 -20.170 1.00 98.69 74 ASP A C 1
ATOM 529 O O . ASP A 1 74 ? 1.977 -9.315 -20.863 1.00 98.69 74 ASP A O 1
ATOM 533 N N . CYS A 1 75 ? 2.158 -7.649 -19.393 1.00 98.75 75 CYS A N 1
ATOM 534 C CA . CYS A 1 75 ? 3.618 -7.691 -19.345 1.00 98.75 75 CYS A CA 1
ATOM 535 C C . CYS A 1 75 ? 4.141 -8.441 -18.115 1.00 98.75 75 CYS A C 1
ATOM 537 O O . CYS A 1 75 ? 3.520 -8.470 -17.054 1.00 98.75 75 CYS A O 1
ATOM 539 N N . VAL A 1 76 ? 5.349 -8.995 -18.239 1.00 98.69 76 VAL A N 1
ATOM 540 C CA . VAL A 1 76 ? 6.036 -9.708 -17.154 1.00 98.69 76 VAL A CA 1
ATOM 541 C C . VAL A 1 76 ? 7.377 -9.053 -16.845 1.00 98.69 76 VAL A C 1
ATOM 543 O O . VAL A 1 76 ? 8.227 -8.914 -17.724 1.00 98.69 76 VAL A O 1
ATOM 546 N N . PHE A 1 77 ? 7.588 -8.714 -15.576 1.00 98.38 77 PHE A N 1
ATOM 547 C CA . PHE A 1 77 ? 8.811 -8.151 -15.013 1.00 98.38 77 PHE A CA 1
ATOM 548 C C . PHE A 1 77 ? 9.377 -9.111 -13.971 1.00 98.38 77 PHE A C 1
ATOM 550 O O . PHE A 1 77 ? 8.897 -9.181 -12.839 1.00 98.38 77 PHE A O 1
ATOM 557 N N . GLU A 1 78 ? 10.404 -9.860 -14.356 1.00 98.38 78 GLU A N 1
ATOM 558 C CA . GLU A 1 78 ? 10.924 -10.962 -13.554 1.00 98.38 78 GLU A CA 1
ATOM 559 C C . GLU A 1 78 ? 12.435 -10.882 -13.345 1.00 98.38 78 GLU A C 1
ATOM 561 O O . GLU A 1 78 ? 13.191 -10.673 -14.293 1.00 98.38 78 GLU A O 1
ATOM 566 N N . GLU A 1 79 ? 12.891 -11.093 -12.109 1.00 97.50 79 GLU A N 1
ATOM 567 C CA . GLU A 1 79 ? 14.324 -11.165 -11.773 1.00 97.50 79 GLU A CA 1
ATOM 568 C C . GLU A 1 79 ? 15.134 -9.930 -12.206 1.00 97.50 79 GLU A C 1
ATOM 570 O O . GLU A 1 79 ? 16.359 -9.978 -12.327 1.00 97.50 79 GLU A O 1
ATOM 575 N N . ASN A 1 80 ? 14.476 -8.794 -12.447 1.00 97.06 80 ASN A N 1
ATOM 576 C CA . ASN A 1 80 ? 15.183 -7.555 -12.724 1.00 97.06 80 ASN A CA 1
ATOM 577 C C . ASN A 1 80 ? 15.804 -7.051 -11.425 1.00 97.06 80 ASN A C 1
ATOM 579 O O . ASN A 1 80 ? 15.299 -7.292 -10.324 1.00 97.06 80 ASN A O 1
ATOM 583 N N . PHE A 1 81 ? 16.923 -6.353 -11.546 1.00 94.31 81 PHE A N 1
ATOM 584 C CA . PHE A 1 81 ? 17.678 -5.939 -10.382 1.00 94.31 81 PHE A CA 1
ATOM 585 C C . PHE A 1 81 ? 18.318 -4.579 -10.567 1.00 94.31 81 PHE A C 1
ATOM 587 O O . PHE A 1 81 ? 18.690 -4.183 -11.665 1.00 94.31 81 PHE A O 1
ATOM 594 N N . PHE A 1 82 ? 18.520 -3.867 -9.472 1.00 89.75 82 PHE A N 1
ATOM 595 C CA . PHE A 1 82 ? 19.499 -2.792 -9.471 1.00 89.75 82 PHE A CA 1
ATOM 596 C C . PHE A 1 82 ? 20.528 -3.029 -8.383 1.00 89.75 82 PHE A C 1
ATOM 598 O O . PHE A 1 82 ? 20.253 -3.657 -7.358 1.00 89.75 82 PHE A O 1
ATOM 605 N N . ILE A 1 83 ? 21.735 -2.545 -8.640 1.00 88.31 83 ILE A N 1
ATOM 606 C CA . ILE A 1 83 ? 22.816 -2.545 -7.669 1.00 88.31 83 ILE A CA 1
ATOM 607 C C . ILE A 1 83 ? 22.763 -1.198 -6.970 1.00 88.31 83 ILE A C 1
ATOM 609 O O . ILE A 1 83 ? 22.923 -0.170 -7.619 1.00 88.31 83 ILE A O 1
ATOM 613 N N . ASP A 1 84 ? 22.522 -1.208 -5.665 1.00 82.62 84 ASP A N 1
ATOM 614 C CA . ASP A 1 84 ? 22.529 0.003 -4.858 1.00 82.62 84 ASP A CA 1
ATOM 615 C C . ASP A 1 84 ? 23.983 0.428 -4.584 1.00 82.62 84 ASP A C 1
ATOM 617 O O . ASP A 1 84 ? 24.700 -0.272 -3.858 1.00 82.62 84 ASP A O 1
ATOM 621 N N . PRO A 1 85 ? 24.432 1.568 -5.137 1.00 78.56 85 PRO A N 1
ATOM 622 C CA . PRO A 1 85 ? 25.785 2.073 -4.928 1.00 78.56 85 PRO A CA 1
ATOM 623 C C . PRO A 1 85 ? 25.998 2.707 -3.538 1.00 78.56 85 PRO A C 1
ATOM 625 O O . PRO A 1 85 ? 27.087 3.207 -3.265 1.00 78.56 85 PRO A O 1
ATOM 628 N N . GLY A 1 86 ? 24.984 2.724 -2.664 1.00 77.56 86 GLY A N 1
ATOM 629 C CA . GLY A 1 86 ? 25.047 3.318 -1.326 1.00 77.56 86 GLY A CA 1
ATOM 630 C C . GLY A 1 86 ? 24.775 4.823 -1.298 1.00 77.56 86 GLY A C 1
ATOM 631 O O . GLY A 1 86 ? 25.158 5.498 -0.341 1.00 77.56 86 GLY A O 1
ATOM 632 N N . PHE A 1 87 ? 24.136 5.383 -2.333 1.00 73.69 87 PHE A N 1
ATOM 633 C CA . PHE A 1 87 ? 23.811 6.811 -2.364 1.00 73.69 87 PHE A CA 1
ATOM 634 C C . PHE A 1 87 ? 22.476 7.093 -1.655 1.00 73.69 87 PHE A C 1
ATOM 636 O O . PHE A 1 87 ? 21.431 6.618 -2.097 1.00 73.69 87 PHE A O 1
ATOM 643 N N . PRO A 1 88 ? 22.453 7.942 -0.612 1.00 65.00 88 PRO A N 1
ATOM 644 C CA . PRO A 1 88 ? 21.291 8.107 0.267 1.00 65.00 88 PRO A CA 1
ATOM 645 C C . PRO A 1 88 ? 20.127 8.933 -0.321 1.00 65.00 88 PRO A C 1
ATOM 647 O O . PRO A 1 88 ? 19.287 9.405 0.441 1.00 65.00 88 PRO A O 1
ATOM 650 N N . ARG A 1 89 ? 20.080 9.199 -1.636 1.00 64.25 89 ARG A N 1
ATOM 651 C CA . ARG A 1 89 ? 19.155 10.198 -2.221 1.00 64.25 89 ARG A CA 1
ATOM 652 C C . ARG A 1 89 ? 18.474 9.817 -3.534 1.00 64.25 89 ARG A C 1
ATOM 654 O O . ARG A 1 89 ? 17.830 10.679 -4.122 1.00 64.25 89 ARG A O 1
ATOM 661 N N . LEU A 1 90 ? 18.615 8.584 -4.006 1.00 69.19 90 LEU A N 1
ATOM 662 C CA . LEU A 1 90 ? 17.985 8.169 -5.259 1.00 69.19 90 LEU A CA 1
ATOM 663 C C . LEU A 1 90 ? 16.840 7.193 -4.997 1.00 69.19 90 LEU A C 1
ATOM 665 O O . LEU A 1 90 ? 16.910 6.354 -4.099 1.00 69.19 90 LEU A O 1
ATOM 669 N N . GLU A 1 91 ? 15.772 7.355 -5.771 1.00 81.19 91 GLU A N 1
ATOM 670 C CA . GLU A 1 91 ? 14.614 6.471 -5.763 1.00 81.19 91 GLU A CA 1
ATOM 671 C C . GLU A 1 91 ? 14.841 5.372 -6.788 1.00 81.19 91 GLU A C 1
ATOM 673 O O . GLU A 1 91 ? 14.768 5.614 -7.990 1.00 81.19 91 GLU A O 1
ATOM 678 N N . PHE A 1 92 ? 15.105 4.157 -6.330 1.00 86.88 92 PHE A N 1
ATOM 679 C CA . PHE A 1 92 ? 15.380 3.047 -7.232 1.00 86.88 92 PHE A CA 1
ATOM 680 C C . PHE A 1 92 ? 14.130 2.205 -7.436 1.00 86.88 92 PHE A C 1
ATOM 682 O O . PHE A 1 92 ? 13.404 1.904 -6.485 1.00 86.88 92 PHE A O 1
ATOM 689 N N . SER A 1 93 ? 13.883 1.799 -8.678 1.00 92.25 93 SER A N 1
ATOM 690 C CA . SER A 1 93 ? 12.805 0.863 -8.967 1.00 92.25 93 SER A CA 1
ATOM 691 C C . SER A 1 93 ? 13.021 0.040 -10.223 1.00 92.25 93 SER A C 1
ATOM 693 O O . SER A 1 93 ? 13.905 0.333 -11.029 1.00 92.25 93 SER A O 1
ATOM 695 N N . ILE A 1 94 ? 12.220 -1.016 -10.379 1.00 94.50 94 ILE A N 1
ATOM 696 C CA . ILE A 1 94 ? 12.223 -1.861 -11.579 1.00 94.50 94 ILE A CA 1
ATOM 697 C C . ILE A 1 94 ? 11.527 -1.138 -12.721 1.00 94.50 94 ILE A C 1
ATOM 699 O O . ILE A 1 94 ? 12.099 -0.991 -13.803 1.00 94.50 94 ILE A O 1
ATOM 703 N N . LEU A 1 95 ? 10.327 -0.636 -12.437 1.00 94.75 95 LEU A N 1
ATOM 704 C CA . LEU A 1 95 ? 9.626 0.338 -13.256 1.00 94.75 95 LEU A CA 1
ATOM 705 C C . LEU A 1 95 ? 9.778 1.712 -12.609 1.00 94.75 95 LEU A C 1
ATOM 707 O O . LEU A 1 95 ? 9.293 1.932 -11.496 1.00 94.75 95 LEU A O 1
ATOM 711 N N . HIS A 1 96 ? 10.447 2.638 -13.284 1.00 93.19 96 HIS A N 1
ATOM 712 C CA . HIS A 1 96 ? 10.580 4.007 -12.809 1.00 93.19 96 HIS A CA 1
ATOM 713 C C . HIS A 1 96 ? 9.933 4.983 -13.784 1.00 93.19 96 HIS A C 1
ATOM 715 O O . HIS A 1 96 ? 10.310 5.059 -14.956 1.00 93.19 96 HIS A O 1
ATOM 721 N N . ARG A 1 97 ? 8.977 5.764 -13.287 1.00 90.94 97 ARG A N 1
ATOM 722 C CA . ARG A 1 97 ? 8.308 6.823 -14.033 1.00 90.94 97 ARG A CA 1
ATOM 723 C C . ARG A 1 97 ? 8.576 8.166 -13.360 1.00 90.94 97 ARG A C 1
ATOM 725 O O . ARG A 1 97 ? 8.119 8.384 -12.243 1.00 90.94 97 ARG A O 1
ATOM 732 N N . ARG A 1 98 ? 9.257 9.073 -14.074 1.00 87.25 98 ARG A N 1
ATOM 733 C CA . ARG A 1 98 ? 9.448 10.472 -13.648 1.00 87.25 98 ARG A CA 1
ATOM 734 C C . ARG A 1 98 ? 8.460 11.405 -14.342 1.00 87.25 98 ARG A C 1
ATOM 736 O O . ARG A 1 98 ? 8.442 11.466 -15.569 1.00 87.25 98 ARG A O 1
ATOM 743 N N . GLY A 1 99 ? 7.740 12.220 -13.579 1.00 81.06 99 GLY A N 1
ATOM 744 C CA . GLY A 1 99 ? 6.894 13.295 -14.107 1.00 81.06 99 GLY A CA 1
ATOM 745 C C . GLY A 1 99 ? 5.395 13.028 -13.982 1.00 81.06 99 GLY A C 1
ATOM 746 O O . GLY A 1 99 ? 4.969 11.945 -13.604 1.00 81.06 99 GLY A O 1
ATOM 747 N N . GLY A 1 100 ? 4.593 14.061 -14.247 1.00 76.19 100 GLY A N 1
ATOM 748 C CA . GLY A 1 100 ? 3.171 14.126 -13.889 1.00 76.19 100 GLY A CA 1
ATOM 749 C C . GLY A 1 100 ? 2.186 13.637 -14.950 1.00 76.19 100 GLY A C 1
ATOM 750 O O . GLY A 1 100 ? 1.062 14.120 -14.966 1.00 76.19 100 GLY A O 1
ATOM 751 N N . ALA A 1 101 ? 2.577 12.749 -15.862 1.00 85.06 101 ALA A N 1
ATOM 752 C CA . ALA A 1 101 ? 1.630 12.160 -16.812 1.00 85.06 101 ALA A CA 1
ATOM 753 C C . ALA A 1 101 ? 1.099 10.815 -16.303 1.00 85.06 101 ALA A C 1
ATOM 755 O O . ALA A 1 101 ? 1.667 10.217 -15.385 1.00 85.06 101 ALA A O 1
ATOM 756 N N . SER A 1 102 ? 0.001 10.345 -16.894 1.00 91.31 102 SER A N 1
ATOM 757 C CA . SER A 1 102 ? -0.689 9.162 -16.394 1.00 91.31 102 SER A CA 1
ATOM 758 C C . SER A 1 102 ? 0.086 7.874 -16.663 1.00 91.31 102 SER A C 1
ATOM 760 O O . SER A 1 102 ? 0.741 7.711 -17.697 1.00 91.31 102 SER A O 1
ATOM 762 N N . THR A 1 103 ? -0.005 6.940 -15.722 1.00 94.75 103 THR A N 1
ATOM 763 C CA . THR A 1 103 ? 0.524 5.580 -15.857 1.00 94.75 103 THR A CA 1
ATOM 764 C C . THR A 1 103 ? -0.605 4.591 -15.618 1.00 94.75 103 THR A C 1
ATOM 766 O O . THR A 1 103 ? -1.301 4.695 -14.615 1.00 94.75 103 THR A O 1
ATOM 769 N N . ARG A 1 104 ? -0.793 3.637 -16.526 1.00 96.94 104 ARG A N 1
ATOM 770 C CA . ARG A 1 104 ? -1.780 2.566 -16.381 1.00 96.94 104 ARG A CA 1
ATOM 771 C C . ARG A 1 104 ? -1.101 1.225 -16.592 1.00 96.94 104 ARG A C 1
ATOM 773 O O . ARG A 1 104 ? -0.431 1.028 -17.605 1.00 96.94 104 ARG A O 1
ATOM 780 N N . VAL A 1 105 ? -1.263 0.328 -15.629 1.00 98.00 105 VAL A N 1
ATOM 781 C CA . VAL A 1 105 ? -0.694 -1.019 -15.657 1.00 98.00 105 VAL A CA 1
ATOM 782 C C . VAL A 1 105 ? -1.82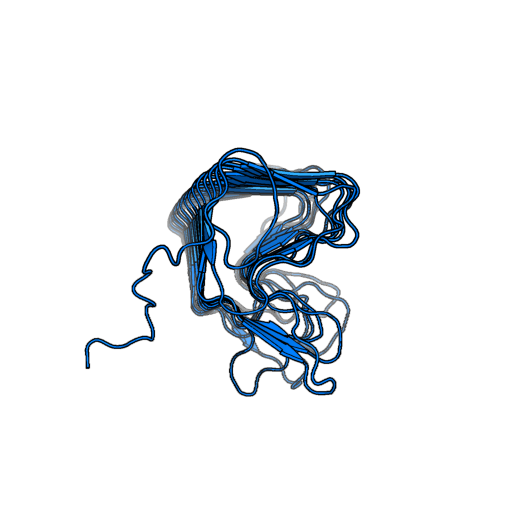5 -2.020 -15.462 1.00 98.00 105 VAL A C 1
ATOM 784 O O . VAL A 1 105 ? -2.593 -1.900 -14.512 1.00 98.00 105 VAL A O 1
ATOM 787 N N . ILE A 1 106 ? -1.951 -2.968 -16.385 1.00 98.69 106 ILE A N 1
ATOM 788 C CA . ILE A 1 106 ? -3.079 -3.899 -16.450 1.00 98.69 106 ILE A CA 1
ATOM 789 C C . ILE A 1 106 ? -2.555 -5.312 -16.659 1.00 98.69 106 ILE A C 1
ATOM 791 O O . ILE A 1 106 ? -1.654 -5.516 -17.479 1.00 98.69 106 ILE A O 1
ATOM 795 N N . ASN A 1 107 ? -3.137 -6.279 -15.948 1.00 98.69 107 ASN A N 1
ATOM 796 C CA . ASN A 1 107 ? -2.894 -7.711 -16.142 1.00 98.69 107 ASN A CA 1
ATOM 797 C C . ASN A 1 107 ? -1.398 -8.062 -16.212 1.00 98.69 107 ASN A C 1
ATOM 799 O O . ASN A 1 107 ? -0.944 -8.803 -17.082 1.00 98.69 107 ASN A O 1
ATOM 803 N N . SER A 1 108 ? -0.594 -7.417 -15.366 1.00 98.69 108 SER A N 1
ATOM 804 C CA . SER A 1 108 ? 0.864 -7.480 -15.446 1.00 98.69 108 SER A CA 1
ATOM 805 C C . SER A 1 108 ? 1.459 -8.008 -14.152 1.00 98.69 108 SER A C 1
ATOM 807 O O . SER A 1 108 ? 0.932 -7.783 -13.063 1.00 98.69 108 SER A O 1
ATOM 809 N N . VAL A 1 109 ? 2.593 -8.692 -14.281 1.00 98.62 109 VAL A N 1
ATOM 810 C CA . VAL A 1 109 ? 3.238 -9.407 -13.178 1.00 98.62 109 VAL A CA 1
ATOM 811 C C . VAL A 1 109 ? 4.616 -8.824 -12.904 1.00 98.62 109 VAL A C 1
ATOM 813 O O . VAL A 1 109 ? 5.449 -8.733 -13.805 1.00 98.62 109 VAL A O 1
ATOM 816 N N . PHE A 1 110 ? 4.889 -8.500 -11.645 1.00 98.38 110 PHE A N 1
ATOM 817 C CA . PHE A 1 110 ? 6.185 -8.074 -11.134 1.00 98.38 110 PHE A CA 1
ATOM 818 C C . PHE A 1 110 ? 6.626 -9.031 -10.036 1.00 98.38 110 PHE A C 1
ATOM 820 O O . PHE A 1 110 ? 6.124 -8.966 -8.914 1.00 98.38 110 PHE A O 1
ATOM 827 N N . ARG A 1 111 ? 7.572 -9.922 -10.349 1.00 98.19 111 ARG A N 1
ATOM 828 C CA . ARG A 1 111 ? 7.986 -10.965 -9.407 1.00 98.19 111 ARG A CA 1
ATOM 829 C C . ARG A 1 111 ? 9.479 -11.205 -9.316 1.00 98.19 111 ARG A C 1
ATOM 831 O O . ARG A 1 111 ? 10.195 -11.067 -10.309 1.00 98.19 111 ARG A O 1
ATOM 838 N N . ASN A 1 112 ? 9.936 -11.638 -8.143 1.00 97.12 112 ASN A N 1
ATOM 839 C CA . ASN A 1 112 ? 11.332 -12.016 -7.893 1.00 97.12 112 ASN A CA 1
ATOM 840 C C . ASN A 1 112 ? 12.343 -10.921 -8.264 1.00 97.12 112 ASN A C 1
ATOM 842 O O . ASN A 1 112 ? 13.512 -11.209 -8.530 1.00 97.12 112 ASN A O 1
ATOM 846 N N . ASN A 1 113 ? 11.912 -9.660 -8.335 1.00 96.62 113 ASN A N 1
ATOM 847 C CA . ASN A 1 113 ? 12.823 -8.563 -8.602 1.00 96.62 113 ASN A CA 1
ATOM 848 C C . ASN A 1 113 ? 13.583 -8.233 -7.324 1.00 96.62 113 ASN A C 1
ATOM 850 O O . ASN A 1 113 ? 13.075 -8.419 -6.218 1.00 96.62 113 ASN A O 1
ATOM 854 N N . ARG A 1 114 ? 14.820 -7.760 -7.462 1.00 93.88 114 ARG A N 1
ATOM 855 C CA . ARG A 1 114 ? 15.704 -7.630 -6.304 1.00 93.88 114 ARG A CA 1
ATOM 856 C C . ARG A 1 114 ? 16.529 -6.361 -6.294 1.00 93.88 114 ARG A C 1
ATOM 858 O O . ARG A 1 114 ? 17.107 -5.953 -7.300 1.00 93.88 114 ARG A O 1
ATOM 865 N N . ARG A 1 115 ? 16.690 -5.798 -5.107 1.00 90.31 115 ARG A N 1
ATOM 866 C CA . ARG A 1 115 ? 17.787 -4.884 -4.804 1.00 90.31 115 ARG A CA 1
ATOM 867 C C . ARG A 1 115 ? 19.027 -5.695 -4.445 1.00 90.31 115 ARG A C 1
ATOM 869 O O . ARG A 1 115 ? 18.999 -6.510 -3.529 1.00 90.31 115 ARG A O 1
ATOM 876 N N . ILE A 1 116 ? 20.137 -5.432 -5.123 1.00 87.69 116 ILE A N 1
ATOM 877 C CA . ILE A 1 116 ? 21.454 -5.943 -4.738 1.00 87.69 116 ILE A CA 1
ATOM 878 C C . ILE A 1 116 ? 22.177 -4.802 -4.026 1.00 87.69 116 ILE A C 1
ATOM 880 O O . ILE A 1 116 ? 22.695 -3.899 -4.677 1.00 87.69 116 ILE A O 1
ATOM 884 N N . SER A 1 117 ? 22.193 -4.799 -2.695 1.00 78.06 117 SER A N 1
ATOM 885 C CA . SER A 1 117 ? 22.969 -3.803 -1.948 1.00 78.06 117 SER A CA 1
ATOM 886 C C . SER A 1 117 ? 24.321 -4.361 -1.525 1.00 78.06 117 SER A C 1
ATOM 888 O O . SER A 1 117 ? 24.421 -5.501 -1.079 1.00 78.06 117 SER A O 1
ATOM 890 N N . GLN A 1 118 ? 25.367 -3.541 -1.645 1.00 65.06 118 GLN A N 1
ATOM 891 C CA . GLN A 1 118 ? 26.667 -3.814 -1.020 1.00 65.06 118 GLN A CA 1
ATOM 892 C C . GLN A 1 118 ? 26.692 -3.417 0.463 1.00 65.06 118 GLN A C 1
ATOM 894 O O . GLN A 1 118 ? 27.628 -3.762 1.182 1.00 65.06 118 GLN A O 1
ATOM 899 N N . PHE A 1 119 ? 25.673 -2.689 0.926 1.00 67.38 119 PHE A N 1
ATOM 900 C CA . PHE A 1 119 ? 25.580 -2.184 2.285 1.00 67.38 119 PHE A CA 1
ATOM 901 C C . PHE A 1 119 ? 24.375 -2.811 2.988 1.00 67.38 119 PHE A C 1
ATOM 903 O O . PHE A 1 119 ? 23.277 -2.855 2.442 1.00 67.38 119 PHE A O 1
ATOM 910 N N . ASN A 1 120 ? 24.541 -3.209 4.250 1.00 58.50 120 ASN A N 1
ATOM 911 C CA . ASN A 1 120 ? 23.453 -3.727 5.097 1.00 58.50 120 ASN A CA 1
ATOM 912 C C . ASN A 1 120 ? 22.416 -2.651 5.490 1.00 58.50 120 ASN A C 1
ATOM 914 O O . ASN A 1 120 ? 21.693 -2.808 6.469 1.00 58.50 120 ASN A O 1
ATOM 918 N N . ALA A 1 121 ? 22.380 -1.516 4.791 1.00 54.19 121 ALA A N 1
ATOM 919 C CA . ALA A 1 121 ? 21.496 -0.414 5.112 1.00 54.19 121 ALA A CA 1
ATOM 920 C C . ALA A 1 121 ? 20.140 -0.606 4.418 1.00 54.19 121 ALA A C 1
ATOM 922 O O . ALA A 1 121 ? 20.021 -0.564 3.190 1.00 54.19 121 ALA A O 1
ATOM 923 N N . SER A 1 122 ? 19.104 -0.803 5.228 1.00 53.88 122 SER A N 1
ATOM 924 C CA . SER A 1 122 ? 17.698 -0.841 4.830 1.00 53.88 122 SER A CA 1
ATOM 925 C C . SER A 1 122 ? 17.261 0.553 4.356 1.00 53.88 122 SER A C 1
ATOM 927 O O . SER A 1 122 ? 16.865 1.394 5.157 1.00 53.88 122 SER A O 1
ATOM 929 N N . TYR A 1 123 ? 17.396 0.857 3.062 1.00 57.94 123 TYR A N 1
ATOM 930 C CA . TYR A 1 123 ? 16.966 2.145 2.515 1.00 57.94 123 TYR A CA 1
ATOM 931 C C . TYR A 1 123 ? 15.527 2.068 1.992 1.00 57.94 123 TYR A C 1
ATOM 933 O O . TYR A 1 123 ? 15.201 1.286 1.103 1.00 57.94 123 TYR A O 1
ATOM 941 N N . LEU A 1 124 ? 14.689 2.957 2.532 1.00 55.66 124 LEU A N 1
ATOM 942 C CA . LEU A 1 124 ? 13.243 3.113 2.298 1.00 55.66 124 LEU A CA 1
ATOM 943 C C . LEU A 1 124 ? 12.832 3.563 0.891 1.00 55.66 124 LEU A C 1
ATOM 945 O O . LEU A 1 124 ? 11.648 3.739 0.617 1.00 55.66 124 LEU A O 1
ATOM 949 N N . TYR A 1 125 ? 13.789 3.815 0.008 1.00 68.94 125 TYR A N 1
ATOM 950 C CA . TYR A 1 125 ? 13.532 4.491 -1.264 1.00 68.94 125 TYR A CA 1
ATOM 951 C C . TYR A 1 125 ? 13.586 3.542 -2.450 1.00 68.94 125 TYR A C 1
ATOM 953 O O . TYR A 1 125 ? 13.871 3.960 -3.570 1.00 68.94 125 TYR A O 1
ATOM 961 N N . THR A 1 126 ? 13.321 2.264 -2.197 1.00 83.38 126 THR A N 1
ATOM 962 C CA . THR A 1 126 ? 13.406 1.232 -3.217 1.00 83.38 126 THR A CA 1
ATOM 963 C C . THR A 1 126 ? 12.083 0.512 -3.370 1.00 83.38 126 THR A C 1
ATOM 965 O O . THR A 1 126 ? 11.463 0.093 -2.395 1.00 83.38 126 THR A O 1
ATOM 968 N N . TRP A 1 127 ? 11.622 0.443 -4.611 1.00 88.81 127 TRP A N 1
ATOM 969 C CA . TRP A 1 127 ? 10.265 0.036 -4.948 1.00 88.81 127 TRP A CA 1
ATOM 970 C C . TRP A 1 127 ? 10.299 -0.870 -6.159 1.00 88.81 127 TRP A C 1
ATOM 972 O O . TRP A 1 127 ? 11.129 -0.700 -7.045 1.00 88.81 127 TRP A O 1
ATOM 982 N N . THR A 1 128 ? 9.377 -1.809 -6.253 1.00 89.81 128 THR A N 1
ATOM 983 C CA . THR A 1 128 ? 9.203 -2.558 -7.493 1.00 89.81 128 THR A CA 1
ATOM 984 C C . THR A 1 128 ? 8.748 -1.587 -8.576 1.00 89.81 128 THR A C 1
ATOM 986 O O . THR A 1 128 ? 9.337 -1.524 -9.657 1.00 89.81 128 THR A O 1
ATOM 989 N N . ILE A 1 129 ? 7.798 -0.715 -8.234 1.00 92.94 129 ILE A N 1
ATOM 990 C CA . ILE A 1 129 ? 7.297 0.321 -9.128 1.00 92.94 129 ILE A CA 1
ATOM 991 C C . ILE A 1 129 ? 7.282 1.669 -8.412 1.00 92.94 129 ILE A C 1
ATOM 993 O O . ILE A 1 129 ? 6.726 1.798 -7.322 1.00 92.94 129 ILE A O 1
ATOM 997 N N . SER A 1 130 ? 7.877 2.680 -9.044 1.00 93.38 130 SER A N 1
ATOM 998 C CA . SER A 1 130 ? 7.819 4.069 -8.590 1.00 93.38 130 SER A CA 1
ATOM 999 C C . SER A 1 130 ? 7.239 4.951 -9.687 1.00 93.38 130 SER A C 1
ATOM 1001 O O . SER A 1 130 ? 7.759 4.992 -10.805 1.00 93.38 130 SER A O 1
ATOM 1003 N N . THR A 1 131 ? 6.171 5.665 -9.349 1.00 89.88 131 THR A N 1
ATOM 1004 C CA . THR A 1 131 ? 5.544 6.690 -10.186 1.00 89.88 131 THR A CA 1
ATOM 1005 C C . THR A 1 131 ? 5.590 8.016 -9.434 1.00 89.88 131 THR A C 1
ATOM 1007 O O . THR A 1 131 ? 4.701 8.366 -8.658 1.00 89.88 131 THR A O 1
ATOM 1010 N N . SER A 1 132 ? 6.700 8.738 -9.596 1.00 75.56 132 SER A N 1
ATOM 1011 C CA . SER A 1 132 ? 6.946 9.998 -8.900 1.00 75.56 132 SER A CA 1
ATOM 1012 C C . SER A 1 132 ? 6.668 11.179 -9.834 1.00 75.56 132 SER A C 1
ATOM 1014 O O . SER A 1 132 ? 7.412 11.490 -10.767 1.00 75.56 132 SER A O 1
ATOM 1016 N N . GLY A 1 133 ? 5.548 11.860 -9.593 1.00 68.56 133 GLY A N 1
ATOM 1017 C CA . GLY A 1 133 ? 5.170 13.051 -10.344 1.00 68.56 133 GLY A CA 1
ATOM 1018 C C . GLY A 1 133 ? 3.892 13.694 -9.830 1.00 68.56 133 GLY A C 1
ATOM 1019 O O . GLY A 1 133 ? 2.921 13.011 -9.524 1.00 68.56 133 GLY A O 1
ATOM 1020 N N . SER A 1 134 ? 3.885 15.022 -9.737 1.00 67.25 134 SER A N 1
ATOM 1021 C CA . SER A 1 134 ? 2.686 15.788 -9.393 1.00 67.25 134 SER A CA 1
ATOM 1022 C C . SER A 1 134 ? 1.792 15.954 -10.624 1.00 67.25 134 SER A C 1
ATOM 1024 O O . SER A 1 134 ? 2.261 16.467 -11.640 1.00 67.25 134 SER A O 1
ATOM 1026 N N . GLY A 1 135 ? 0.517 15.576 -10.515 1.00 70.75 135 GLY A N 1
ATOM 1027 C CA . GLY A 1 135 ? -0.531 15.891 -11.497 1.00 70.75 135 GLY A CA 1
ATOM 1028 C C . GLY A 1 135 ? -0.980 14.741 -12.404 1.00 70.75 135 GLY A C 1
ATOM 1029 O O . GLY A 1 135 ? -2.000 14.885 -13.071 1.00 70.75 135 GLY A O 1
ATOM 1030 N N . GLY A 1 136 ? -0.271 13.608 -12.404 1.00 77.19 136 GLY A N 1
ATOM 1031 C CA . GLY A 1 136 ? -0.638 12.424 -13.186 1.00 77.19 136 GLY A CA 1
ATOM 1032 C C . GLY A 1 136 ? -1.452 11.432 -12.367 1.00 77.19 136 GLY A C 1
ATOM 1033 O O . GLY A 1 136 ? -1.226 11.288 -11.167 1.00 77.19 136 GLY A O 1
ATOM 1034 N N . THR A 1 137 ? -2.378 10.724 -13.013 1.00 86.75 137 THR A N 1
ATOM 1035 C CA . THR A 1 137 ? -3.084 9.596 -12.392 1.00 86.75 137 THR A CA 1
ATOM 1036 C C . THR A 1 137 ? -2.315 8.305 -12.627 1.00 86.75 137 THR A C 1
ATOM 1038 O O . THR A 1 137 ? -1.896 8.023 -13.750 1.00 86.75 137 THR A O 1
ATOM 1041 N N . THR A 1 138 ? -2.134 7.504 -11.580 1.00 94.44 138 THR A N 1
ATOM 1042 C CA . THR A 1 138 ? -1.573 6.158 -11.722 1.00 94.44 138 THR A CA 1
ATOM 1043 C C . THR A 1 138 ? -2.639 5.120 -11.406 1.00 94.44 138 THR A C 1
ATOM 1045 O O . THR A 1 138 ? -3.273 5.223 -10.360 1.00 94.44 138 THR A O 1
ATOM 1048 N N . SER A 1 139 ? -2.845 4.132 -12.276 1.00 97.12 139 SER A N 1
ATOM 1049 C CA . SER A 1 139 ? -3.748 3.013 -11.998 1.00 97.12 139 SER A CA 1
ATOM 1050 C C . SER A 1 139 ? -3.105 1.649 -12.228 1.00 97.12 139 SER A C 1
ATOM 1052 O O . SER A 1 139 ? -2.311 1.464 -13.154 1.00 97.12 139 SER A O 1
ATOM 1054 N N . PHE A 1 140 ? -3.470 0.707 -11.361 1.00 98.25 140 PHE A N 1
ATOM 1055 C CA . PHE A 1 140 ? -3.128 -0.708 -11.435 1.00 98.25 140 PHE A CA 1
ATOM 1056 C C . PHE A 1 140 ? -4.413 -1.528 -11.404 1.00 98.25 140 PHE A C 1
ATOM 1058 O O . PHE A 1 140 ? -5.233 -1.343 -10.507 1.00 98.25 140 PHE A O 1
ATOM 1065 N N . GLU A 1 141 ? -4.576 -2.414 -12.379 1.00 98.62 141 GLU A N 1
ATOM 1066 C CA . GLU A 1 141 ? -5.750 -3.275 -12.534 1.00 98.62 141 GLU A CA 1
ATOM 1067 C C . GLU A 1 141 ? -5.271 -4.715 -12.764 1.00 98.62 141 GLU A C 1
ATOM 1069 O O . GLU A 1 141 ? -4.454 -4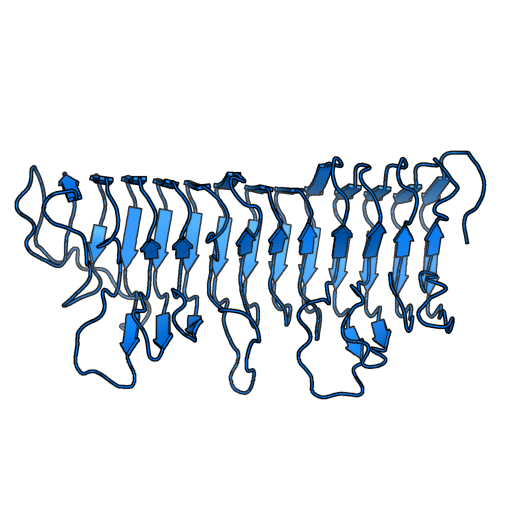.946 -13.660 1.00 98.62 141 GLU A O 1
ATOM 1074 N N . HIS A 1 142 ? -5.750 -5.687 -11.984 1.00 98.62 142 HIS A N 1
ATOM 1075 C CA . HIS A 1 142 ? -5.409 -7.107 -12.176 1.00 98.62 142 HIS A CA 1
ATOM 1076 C C . HIS A 1 142 ? -3.894 -7.379 -12.152 1.00 98.62 142 HIS A C 1
ATOM 1078 O O . HIS A 1 142 ? -3.362 -8.079 -13.011 1.00 98.62 142 HIS A O 1
ATOM 1084 N N . CYS A 1 143 ? -3.157 -6.741 -11.240 1.00 98.62 143 CYS A N 1
ATOM 1085 C CA . CYS A 1 143 ? -1.697 -6.843 -11.199 1.00 98.62 143 CYS A CA 1
ATOM 1086 C C . CYS A 1 143 ? -1.205 -7.688 -10.024 1.00 98.62 143 CYS A C 1
ATOM 1088 O O . CYS A 1 143 ? -1.659 -7.508 -8.894 1.00 98.62 143 CYS A O 1
ATOM 1090 N N . ASP A 1 144 ? -0.178 -8.496 -10.291 1.00 98.56 144 ASP A N 1
ATOM 1091 C CA . ASP A 1 144 ? 0.524 -9.288 -9.282 1.00 98.56 144 ASP A CA 1
ATOM 1092 C C . ASP A 1 144 ? 1.897 -8.672 -9.009 1.00 98.56 144 ASP A C 1
ATOM 1094 O O . ASP A 1 144 ? 2.749 -8.603 -9.897 1.00 98.56 144 ASP A O 1
ATOM 1098 N N . ILE A 1 145 ? 2.143 -8.227 -7.779 1.00 98.12 145 ILE A N 1
ATOM 1099 C CA . ILE A 1 145 ? 3.414 -7.634 -7.348 1.00 98.12 145 ILE A CA 1
ATOM 1100 C C . ILE A 1 145 ? 3.918 -8.426 -6.147 1.00 98.12 145 ILE A C 1
ATOM 1102 O O . ILE A 1 145 ? 3.597 -8.126 -4.995 1.00 98.12 145 ILE A O 1
ATOM 1106 N N . VAL A 1 146 ? 4.691 -9.473 -6.428 1.00 97.81 146 VAL A N 1
ATOM 1107 C CA . VAL A 1 146 ? 4.951 -10.549 -5.465 1.00 97.81 146 VAL A CA 1
ATOM 1108 C C . VAL A 1 146 ? 6.432 -10.877 -5.327 1.00 97.81 146 VAL A C 1
ATOM 1110 O O . VAL A 1 146 ? 7.186 -10.791 -6.292 1.00 97.81 146 VAL A O 1
ATOM 1113 N N . ASP A 1 147 ? 6.863 -11.286 -4.135 1.00 96.06 147 ASP A N 1
ATOM 1114 C CA . ASP A 1 147 ? 8.194 -11.875 -3.917 1.00 96.06 147 ASP A CA 1
ATOM 1115 C C . ASP A 1 147 ? 9.372 -10.964 -4.326 1.00 96.06 147 ASP A C 1
ATOM 1117 O O . ASP A 1 147 ? 10.405 -11.431 -4.813 1.00 96.06 147 ASP A O 1
ATOM 1121 N N . ASN A 1 148 ? 9.237 -9.642 -4.166 1.00 93.44 148 ASN A N 1
ATOM 1122 C CA . ASN A 1 148 ? 10.312 -8.706 -4.501 1.00 93.44 148 ASN A CA 1
ATOM 1123 C C . ASN A 1 148 ? 11.199 -8.417 -3.277 1.00 93.44 148 ASN A C 1
ATOM 1125 O O . ASN A 1 148 ? 10.747 -7.922 -2.239 1.00 93.44 148 ASN A O 1
ATOM 1129 N N . ILE A 1 149 ? 12.490 -8.721 -3.416 1.00 89.75 149 ILE A N 1
ATOM 1130 C CA . ILE A 1 149 ? 13.473 -8.728 -2.325 1.00 89.75 149 ILE A CA 1
ATOM 1131 C C . ILE A 1 149 ? 14.198 -7.385 -2.263 1.00 89.75 149 ILE A C 1
ATOM 1133 O O . ILE A 1 149 ? 14.729 -6.889 -3.258 1.00 89.75 149 ILE A O 1
ATOM 1137 N N . GLY A 1 150 ? 14.261 -6.794 -1.077 1.00 82.25 150 GLY A N 1
ATOM 1138 C CA . GLY A 1 150 ? 14.860 -5.490 -0.831 1.00 82.25 150 GLY A CA 1
ATOM 1139 C C . GLY A 1 150 ? 14.102 -4.333 -1.477 1.00 82.25 150 GLY A C 1
ATOM 1140 O O . GLY A 1 150 ? 14.706 -3.280 -1.662 1.00 82.25 150 GLY A O 1
ATOM 1141 N N . LEU A 1 151 ? 12.827 -4.535 -1.843 1.00 77.62 151 LEU A N 1
ATOM 1142 C CA . LEU A 1 151 ? 11.948 -3.578 -2.521 1.00 77.62 151 LEU A CA 1
ATOM 1143 C C . LEU A 1 151 ? 10.588 -3.506 -1.819 1.00 77.62 151 LEU A C 1
ATOM 1145 O O . LEU A 1 151 ? 10.064 -4.525 -1.377 1.00 77.62 151 LEU A O 1
ATOM 1149 N N . GLY A 1 152 ? 9.983 -2.319 -1.764 1.00 82.56 152 GLY A N 1
ATOM 1150 C CA . GLY A 1 152 ? 8.536 -2.195 -1.563 1.00 82.56 152 GLY A CA 1
ATOM 1151 C C . GLY A 1 152 ? 7.752 -2.607 -2.811 1.00 82.56 152 GLY A C 1
ATOM 1152 O O . GLY A 1 152 ? 8.331 -2.775 -3.887 1.00 82.56 152 GLY A O 1
ATOM 1153 N N . GLY A 1 153 ? 6.433 -2.740 -2.700 1.00 88.75 153 GLY A N 1
ATOM 1154 C CA . GLY A 1 153 ? 5.575 -2.997 -3.856 1.00 88.75 153 GLY A CA 1
ATOM 1155 C C . GLY A 1 153 ? 5.459 -1.747 -4.730 1.00 88.75 153 GLY A C 1
ATOM 1156 O O . GLY A 1 153 ? 6.136 -1.615 -5.755 1.00 88.75 153 GLY A O 1
ATOM 1157 N N . LEU A 1 154 ? 4.639 -0.795 -4.290 1.00 93.56 154 LEU A N 1
ATOM 1158 C CA . LEU A 1 154 ? 4.245 0.382 -5.063 1.00 93.56 154 LEU A CA 1
ATOM 1159 C C . LEU A 1 154 ? 4.550 1.690 -4.340 1.00 93.56 154 LEU A C 1
ATOM 1161 O O . LEU A 1 154 ? 4.142 1.879 -3.196 1.00 93.56 154 LEU A O 1
ATOM 1165 N N . ARG A 1 155 ? 5.154 2.641 -5.058 1.00 93.12 155 ARG A N 1
ATOM 1166 C CA . ARG A 1 155 ? 5.188 4.052 -4.666 1.00 93.12 155 ARG A CA 1
ATOM 1167 C C . ARG A 1 155 ? 4.517 4.939 -5.693 1.00 93.12 155 ARG A C 1
ATOM 1169 O O . ARG A 1 155 ? 4.964 5.037 -6.836 1.00 93.12 155 ARG A O 1
ATOM 1176 N N . LEU A 1 156 ? 3.471 5.618 -5.250 1.00 91.88 156 LEU A N 1
ATOM 1177 C CA . LEU A 1 156 ? 2.567 6.402 -6.075 1.00 91.88 156 LEU A CA 1
ATOM 1178 C C . LEU A 1 156 ? 2.540 7.850 -5.579 1.00 91.88 156 LEU A C 1
ATOM 1180 O O . LEU A 1 156 ? 2.601 8.099 -4.378 1.00 91.88 156 LEU A O 1
ATOM 1184 N N . GLY A 1 157 ? 2.436 8.820 -6.487 1.00 88.38 157 GLY A N 1
ATOM 1185 C CA . GLY A 1 157 ? 2.048 10.184 -6.109 1.00 88.38 157 GLY A CA 1
ATOM 1186 C C . GLY A 1 157 ? 0.601 10.194 -5.614 1.00 88.38 157 GLY A C 1
ATOM 1187 O O . GLY A 1 157 ? 0.345 10.343 -4.423 1.00 88.38 157 GLY A O 1
ATOM 1188 N N . SER A 1 158 ? -0.318 9.923 -6.535 1.00 90.50 158 SER A N 1
ATOM 1189 C CA . SER A 1 158 ? -1.696 9.511 -6.269 1.00 90.50 158 SER A CA 1
ATOM 1190 C C . SER A 1 158 ? -1.994 8.289 -7.131 1.00 90.50 158 SER A C 1
ATOM 1192 O O . SER A 1 158 ? -1.464 8.188 -8.246 1.00 90.50 158 SER A O 1
ATOM 1194 N N . GLY A 1 159 ? -2.830 7.366 -6.662 1.00 93.44 159 GLY A N 1
ATOM 1195 C CA . GLY A 1 159 ? -3.172 6.225 -7.499 1.00 93.44 159 GLY A CA 1
ATOM 1196 C C . GLY A 1 159 ? -4.375 5.398 -7.087 1.00 93.44 159 GLY A C 1
ATOM 1197 O O . GLY A 1 159 ? -4.857 5.468 -5.959 1.00 93.44 159 GLY A O 1
ATOM 1198 N N . ALA A 1 160 ? -4.842 4.621 -8.060 1.00 97.19 160 ALA A N 1
ATOM 1199 C CA . ALA A 1 160 ? -5.939 3.680 -7.939 1.00 97.19 160 ALA A CA 1
ATOM 1200 C C . ALA A 1 160 ? -5.434 2.246 -8.140 1.00 97.19 160 ALA A C 1
ATOM 1202 O O . ALA A 1 160 ? -4.660 1.978 -9.059 1.00 97.19 160 ALA A O 1
ATOM 1203 N N . LEU A 1 161 ? -5.858 1.331 -7.281 1.00 98.38 161 LEU A N 1
ATOM 1204 C CA .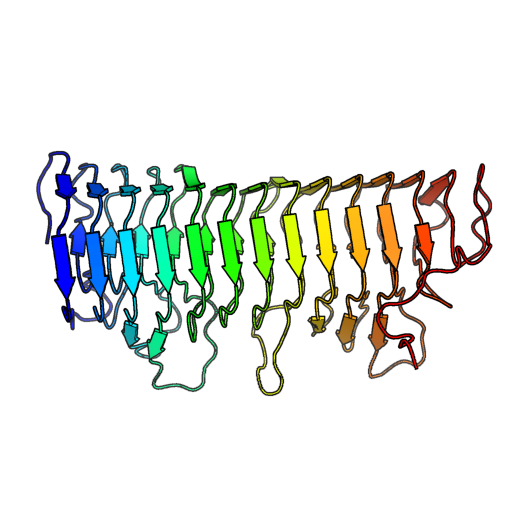 LEU A 1 161 ? -5.571 -0.094 -7.364 1.00 98.38 161 LEU A CA 1
ATOM 1205 C C . LEU A 1 161 ? -6.907 -0.833 -7.373 1.00 98.38 161 LEU A C 1
ATOM 1207 O O . LEU A 1 161 ? -7.738 -0.577 -6.502 1.00 98.38 161 LEU A O 1
ATOM 1211 N N . ALA A 1 162 ? -7.089 -1.739 -8.327 1.00 98.69 162 ALA A N 1
ATOM 1212 C CA . ALA A 1 162 ? -8.279 -2.568 -8.445 1.00 98.69 162 ALA A CA 1
ATOM 1213 C C . ALA A 1 162 ? -7.888 -4.022 -8.732 1.00 98.69 162 ALA A C 1
ATOM 1215 O O . ALA A 1 162 ? -7.157 -4.282 -9.689 1.00 98.69 162 ALA A O 1
ATOM 1216 N N . ASP A 1 163 ? -8.388 -4.953 -7.918 1.00 98.62 163 ASP A N 1
ATOM 1217 C CA . ASP A 1 163 ? -8.161 -6.398 -8.085 1.00 98.62 163 ASP A CA 1
ATOM 1218 C C . ASP A 1 163 ? -6.669 -6.764 -8.198 1.00 98.62 163 ASP A C 1
ATOM 1220 O O . ASP A 1 163 ? -6.233 -7.465 -9.106 1.00 98.62 163 ASP A O 1
ATOM 1224 N N . CYS A 1 164 ? -5.849 -6.205 -7.306 1.00 98.69 164 CYS A N 1
ATOM 1225 C CA . CYS A 1 164 ? -4.407 -6.443 -7.290 1.00 98.69 164 CYS A CA 1
ATOM 1226 C C . CYS A 1 164 ? -4.002 -7.360 -6.133 1.00 98.69 164 CYS A C 1
ATOM 1228 O O . CYS A 1 164 ? -4.498 -7.233 -5.007 1.00 98.69 164 CYS A O 1
ATOM 1230 N N . LEU A 1 165 ? -3.010 -8.209 -6.397 1.00 98.56 165 LEU A N 1
ATOM 1231 C CA . LEU A 1 165 ? -2.304 -8.997 -5.397 1.00 98.56 165 LEU A CA 1
ATOM 1232 C C . LEU A 1 165 ? -0.920 -8.391 -5.151 1.00 98.56 165 LEU A C 1
ATOM 1234 O O . LEU A 1 165 ? -0.067 -8.361 -6.036 1.00 98.56 165 LEU A O 1
ATOM 1238 N N . ILE A 1 166 ? -0.677 -7.914 -3.933 1.00 98.12 166 ILE A N 1
ATOM 1239 C CA . ILE A 1 166 ? 0.596 -7.310 -3.534 1.00 98.12 166 ILE A CA 1
ATOM 1240 C C . ILE A 1 166 ? 1.065 -8.044 -2.286 1.00 98.12 166 ILE A C 1
ATOM 1242 O O . ILE A 1 166 ? 0.504 -7.858 -1.214 1.00 98.12 166 ILE A O 1
ATOM 1246 N N . GLU A 1 167 ? 2.058 -8.923 -2.412 1.00 96.75 167 GLU A N 1
ATOM 1247 C CA . GLU A 1 167 ? 2.426 -9.804 -1.298 1.00 96.75 167 GLU A CA 1
ATOM 1248 C C . GLU A 1 167 ? 3.916 -10.124 -1.217 1.00 96.75 167 GLU A C 1
ATOM 1250 O O . GLU A 1 167 ? 4.628 -10.076 -2.217 1.00 96.75 167 GLU A O 1
ATOM 1255 N N . ARG A 1 168 ? 4.412 -10.434 -0.013 1.00 94.69 168 ARG A N 1
ATOM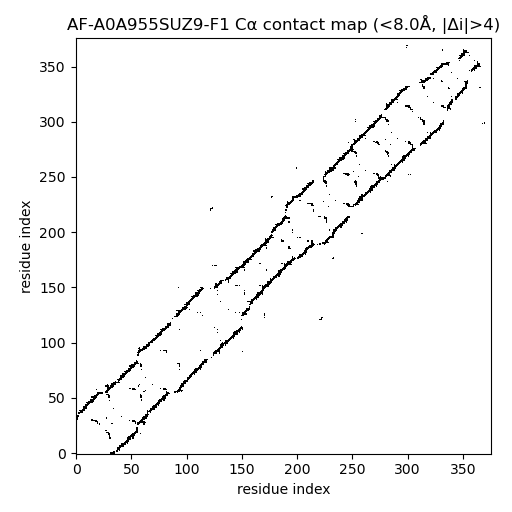 1256 C CA . ARG A 1 168 ? 5.795 -10.911 0.203 1.00 94.69 168 ARG A CA 1
ATOM 1257 C C . ARG A 1 168 ? 6.868 -9.992 -0.397 1.00 94.69 168 ARG A C 1
ATOM 1259 O O . ARG A 1 168 ? 7.857 -10.436 -0.974 1.00 94.69 168 ARG A O 1
ATOM 1266 N N . ASN A 1 169 ? 6.660 -8.684 -0.267 1.00 91.69 169 ASN A N 1
ATOM 1267 C CA . ASN A 1 169 ? 7.672 -7.679 -0.603 1.00 91.69 169 ASN A CA 1
ATOM 1268 C C . ASN A 1 169 ? 8.402 -7.245 0.682 1.00 91.69 169 ASN A C 1
ATOM 1270 O O . ASN A 1 169 ? 7.768 -7.103 1.728 1.00 91.69 169 ASN A O 1
ATOM 1274 N N . GLU A 1 170 ? 9.718 -7.025 0.618 1.00 89.19 170 GLU A N 1
ATOM 1275 C CA . GLU A 1 170 ? 10.525 -6.681 1.807 1.00 89.19 170 GLU A CA 1
ATOM 1276 C C . GLU A 1 170 ? 10.241 -5.260 2.339 1.00 89.19 170 GLU A C 1
ATOM 1278 O O . GLU A 1 170 ? 10.409 -4.975 3.521 1.00 89.19 170 GLU A O 1
ATOM 1283 N N . GLY A 1 171 ? 9.814 -4.339 1.475 1.00 87.50 171 GLY A N 1
ATOM 1284 C CA . GLY A 1 171 ? 9.397 -2.992 1.864 1.00 87.50 171 GLY A CA 1
ATOM 1285 C C . GLY A 1 171 ? 7.909 -2.895 2.206 1.00 87.50 171 GLY A C 1
ATOM 1286 O O . GLY A 1 171 ? 7.237 -3.888 2.461 1.00 87.50 171 GLY A O 1
ATOM 1287 N N . ALA A 1 172 ? 7.377 -1.670 2.201 1.00 90.62 172 ALA A N 1
ATOM 1288 C CA . ALA A 1 172 ? 5.933 -1.473 2.301 1.00 90.62 172 ALA A CA 1
ATOM 1289 C C . ALA A 1 172 ? 5.224 -2.005 1.044 1.00 90.62 172 ALA A C 1
ATOM 1291 O O . ALA A 1 172 ? 5.771 -1.890 -0.056 1.00 90.62 172 ALA A O 1
ATOM 1292 N N . GLY A 1 173 ? 4.006 -2.526 1.191 1.00 94.50 173 GLY A N 1
ATOM 1293 C CA . GLY A 1 173 ? 3.188 -2.974 0.065 1.00 94.50 173 GLY A CA 1
ATOM 1294 C C . GLY A 1 173 ? 2.844 -1.824 -0.871 1.00 94.50 173 GLY A C 1
ATOM 1295 O O . GLY A 1 173 ? 3.258 -1.809 -2.030 1.00 94.50 173 GLY A O 1
ATOM 1296 N N . VAL A 1 174 ? 2.151 -0.813 -0.350 1.00 95.00 174 VAL A N 1
ATOM 1297 C CA . VAL A 1 174 ? 1.730 0.373 -1.108 1.00 95.00 174 VAL A CA 1
ATOM 1298 C C . VAL A 1 174 ? 2.057 1.640 -0.331 1.00 95.00 174 VAL A C 1
ATOM 1300 O O . VAL A 1 174 ? 1.798 1.728 0.865 1.00 95.00 174 VAL A O 1
ATOM 1303 N N . SER A 1 175 ? 2.590 2.653 -1.007 1.00 93.25 175 SER A N 1
ATOM 1304 C CA . SER A 1 175 ? 2.793 3.987 -0.449 1.00 93.25 175 SER A CA 1
ATOM 1305 C C . SER A 1 175 ? 2.365 5.063 -1.435 1.00 93.25 175 SER A C 1
ATOM 1307 O O . SER A 1 175 ? 2.784 5.037 -2.589 1.00 93.25 175 SER A O 1
ATOM 1309 N N . GLY A 1 176 ? 1.622 6.068 -0.979 1.00 91.31 176 GLY A N 1
ATOM 1310 C CA . GLY A 1 176 ? 1.341 7.245 -1.799 1.00 91.31 176 GLY A CA 1
ATOM 1311 C C . GLY A 1 176 ? 0.657 8.390 -1.070 1.00 91.31 176 GLY A C 1
ATOM 1312 O O . GLY A 1 176 ? 0.523 8.362 0.145 1.00 91.31 176 GLY A O 1
ATOM 1313 N N . GLY A 1 177 ? 0.289 9.439 -1.799 1.00 89.94 177 GLY A N 1
ATOM 1314 C CA . GLY A 1 177 ? -0.476 10.574 -1.286 1.00 89.94 177 GLY A CA 1
ATOM 1315 C C . GLY A 1 177 ? -1.958 10.235 -1.175 1.00 89.94 177 GLY A C 1
ATOM 1316 O O . GLY A 1 177 ? -2.433 9.864 -0.106 1.00 89.94 177 GLY A O 1
ATOM 1317 N N . GLU A 1 178 ? -2.672 10.337 -2.293 1.00 92.56 178 GLU A N 1
ATOM 1318 C CA . GLU A 1 178 ? -4.080 9.945 -2.411 1.00 92.56 178 GLU A CA 1
ATOM 1319 C C . GLU A 1 178 ? -4.182 8.520 -2.959 1.00 92.56 178 GLU A C 1
ATOM 1321 O O . GLU A 1 178 ? -3.532 8.188 -3.955 1.00 92.56 178 GLU A O 1
ATOM 1326 N N . LEU A 1 179 ? -4.972 7.672 -2.304 1.00 95.00 179 LEU A N 1
ATOM 1327 C CA . LEU A 1 179 ? -5.057 6.250 -2.633 1.00 95.00 179 LEU A CA 1
ATOM 1328 C C . LEU A 1 179 ? -6.514 5.797 -2.706 1.00 95.00 179 LEU A C 1
ATOM 1330 O O . LEU A 1 179 ? -7.263 5.940 -1.743 1.00 95.00 179 LEU A O 1
ATOM 1334 N N . LEU A 1 180 ? -6.888 5.197 -3.832 1.00 97.62 180 LEU A N 1
ATOM 1335 C CA . LEU A 1 180 ? -8.123 4.434 -3.992 1.00 97.62 180 LEU A CA 1
ATOM 1336 C C . LEU A 1 180 ? -7.742 2.963 -4.155 1.00 97.62 180 LEU A C 1
ATOM 1338 O O . LEU A 1 180 ? -7.070 2.613 -5.116 1.00 97.62 180 LEU A O 1
ATOM 1342 N N . ILE A 1 181 ? -8.121 2.112 -3.210 1.00 98.44 181 ILE A N 1
ATOM 1343 C CA . ILE A 1 181 ? -7.744 0.697 -3.206 1.00 98.44 181 ILE A CA 1
ATOM 1344 C C . ILE A 1 181 ? -9.016 -0.131 -3.097 1.00 98.44 181 ILE A C 1
ATOM 1346 O O . ILE A 1 181 ? -9.732 -0.039 -2.101 1.00 98.44 181 ILE A O 1
ATOM 1350 N N . GLU A 1 182 ? -9.285 -0.939 -4.113 1.00 98.81 182 GLU A N 1
ATOM 1351 C CA . GLU A 1 182 ? -10.518 -1.703 -4.237 1.00 98.81 182 GLU A CA 1
ATOM 1352 C C . GLU A 1 182 ? -10.230 -3.162 -4.595 1.00 98.81 182 GLU A C 1
ATOM 1354 O O . GLU A 1 182 ? -9.398 -3.441 -5.456 1.00 98.81 182 GLU A O 1
ATOM 1359 N N . ASP A 1 183 ? -10.897 -4.098 -3.916 1.00 98.69 183 ASP A N 1
ATOM 1360 C CA . ASP A 1 183 ? -10.796 -5.540 -4.193 1.00 98.69 183 ASP A CA 1
ATOM 1361 C C . ASP A 1 183 ? -9.346 -6.077 -4.174 1.00 98.69 183 ASP A C 1
ATOM 1363 O O . ASP A 1 183 ? -9.001 -7.011 -4.887 1.00 98.69 183 ASP A O 1
ATOM 1367 N N . CYS A 1 184 ? -8.459 -5.479 -3.373 1.00 98.75 184 CYS A N 1
ATOM 1368 C CA . CYS A 1 184 ? -7.042 -5.851 -3.335 1.00 98.75 184 CYS A CA 1
ATOM 1369 C C . CYS A 1 184 ? -6.694 -6.731 -2.130 1.00 98.75 184 CYS A C 1
ATOM 1371 O O . CYS A 1 184 ? -7.231 -6.560 -1.029 1.00 98.75 184 CYS A O 1
ATOM 1373 N N . ARG A 1 185 ? -5.683 -7.589 -2.304 1.00 98.56 185 ARG A N 1
ATOM 1374 C CA . ARG A 1 185 ? -5.005 -8.287 -1.204 1.00 98.56 185 ARG A CA 1
ATOM 1375 C C . ARG A 1 185 ? -3.584 -7.755 -1.041 1.00 98.56 185 ARG A C 1
ATOM 1377 O O . ARG A 1 185 ? -2.790 -7.824 -1.975 1.00 98.56 185 ARG A O 1
ATOM 1384 N N . ILE A 1 186 ? -3.275 -7.226 0.144 1.00 98.38 186 ILE A N 1
ATOM 1385 C CA . ILE A 1 186 ? -1.984 -6.608 0.484 1.00 98.38 186 ILE A CA 1
ATOM 1386 C C . ILE A 1 186 ? -1.417 -7.312 1.719 1.00 98.38 186 ILE A C 1
ATOM 1388 O O . ILE A 1 186 ? -1.872 -7.062 2.841 1.00 98.38 186 ILE A O 1
ATOM 1392 N N . ALA A 1 187 ? -0.477 -8.233 1.518 1.00 97.62 187 ALA A N 1
ATOM 1393 C CA . ALA A 1 187 ? -0.165 -9.236 2.529 1.00 97.62 187 ALA A CA 1
ATOM 1394 C C . ALA A 1 187 ? 1.322 -9.549 2.711 1.00 97.62 187 ALA A C 1
ATOM 1396 O O . ALA A 1 187 ? 2.133 -9.453 1.792 1.00 97.62 187 ALA A O 1
ATOM 1397 N N . ASP A 1 188 ? 1.663 -10.021 3.909 1.00 95.44 188 ASP A N 1
ATOM 1398 C CA . ASP A 1 188 ? 2.964 -10.612 4.215 1.00 95.44 188 ASP A CA 1
ATOM 1399 C C . ASP A 1 188 ? 4.141 -9.683 3.863 1.00 95.44 188 ASP A C 1
ATOM 1401 O O . ASP A 1 188 ? 5.165 -10.146 3.371 1.00 95.44 188 ASP A O 1
ATOM 1405 N N . HIS A 1 189 ? 4.021 -8.368 4.057 1.00 92.19 189 HIS A N 1
ATOM 1406 C CA . HIS A 1 189 ? 5.136 -7.435 3.865 1.00 92.19 189 HIS A CA 1
ATOM 1407 C C . HIS A 1 189 ? 6.022 -7.354 5.108 1.00 92.19 189 HIS A C 1
ATOM 1409 O O . HIS A 1 189 ? 5.503 -7.290 6.221 1.00 92.19 189 HIS A O 1
ATOM 1415 N N . ALA A 1 190 ? 7.345 -7.226 4.936 1.00 88.94 190 ALA A N 1
ATOM 1416 C CA . ALA A 1 190 ? 8.277 -7.077 6.070 1.00 88.94 190 ALA A CA 1
ATOM 1417 C C . ALA A 1 190 ? 8.186 -5.705 6.783 1.00 88.94 190 ALA A C 1
ATOM 1419 O O . ALA A 1 190 ? 8.954 -5.412 7.706 1.00 88.94 190 ALA A O 1
ATOM 1420 N N . ALA A 1 191 ? 7.293 -4.821 6.326 1.00 89.12 191 ALA A N 1
ATOM 1421 C CA . ALA A 1 191 ? 7.122 -3.467 6.836 1.00 89.12 191 ALA A CA 1
ATOM 1422 C C . ALA A 1 191 ? 5.635 -3.087 6.993 1.00 89.12 191 ALA A C 1
ATOM 1424 O O . ALA A 1 191 ? 4.962 -3.581 7.893 1.00 89.12 191 ALA A O 1
ATOM 1425 N N . LEU A 1 192 ? 5.148 -2.143 6.182 1.00 91.38 192 LEU A N 1
ATOM 1426 C CA . LEU A 1 192 ? 3.765 -1.661 6.188 1.00 91.38 192 LEU A CA 1
ATOM 1427 C C . LEU A 1 192 ? 2.951 -2.351 5.094 1.00 91.38 192 LEU A C 1
ATOM 1429 O O . LEU A 1 192 ? 3.473 -2.560 4.001 1.00 91.38 192 LEU A O 1
ATOM 1433 N N . GLY A 1 193 ? 1.665 -2.596 5.334 1.00 95.44 193 GLY A N 1
ATOM 1434 C CA . GLY A 1 193 ? 0.732 -2.937 4.260 1.00 95.44 193 GLY A CA 1
ATOM 1435 C C . GLY A 1 193 ? 0.529 -1.742 3.327 1.00 95.44 193 GLY A C 1
ATOM 1436 O O . GLY A 1 193 ? 1.022 -1.718 2.198 1.00 95.44 193 GLY A O 1
ATOM 1437 N N . VAL A 1 194 ? -0.139 -0.703 3.832 1.00 95.62 194 VAL A N 1
ATOM 1438 C CA . VAL A 1 194 ? -0.408 0.540 3.095 1.00 95.62 194 VAL A CA 1
ATOM 1439 C C . VAL A 1 194 ? 0.048 1.754 3.890 1.00 95.62 194 VAL A C 1
ATOM 1441 O O . VAL A 1 194 ? -0.163 1.852 5.099 1.00 95.62 194 VAL A O 1
ATOM 1444 N N . ARG A 1 195 ? 0.630 2.719 3.182 1.00 93.81 195 ARG A N 1
ATOM 1445 C CA . ARG A 1 195 ? 1.027 4.013 3.714 1.00 93.81 195 ARG A CA 1
ATOM 1446 C C . ARG A 1 195 ? 0.443 5.155 2.897 1.00 93.81 195 ARG A C 1
ATOM 1448 O O . ARG A 1 195 ? 0.717 5.266 1.704 1.00 93.81 195 ARG A O 1
ATOM 1455 N N . SER A 1 196 ? -0.264 6.061 3.560 1.00 92.06 196 SER A N 1
ATOM 1456 C CA . SER A 1 196 ? -0.649 7.343 2.983 1.00 92.06 196 SER A CA 1
ATOM 1457 C C . SER A 1 196 ? 0.134 8.498 3.615 1.00 92.06 196 SER A C 1
ATOM 1459 O O . SER A 1 196 ? 0.043 8.763 4.814 1.00 92.06 196 SER A O 1
ATOM 1461 N N . THR A 1 197 ? 0.935 9.183 2.799 1.00 86.50 197 THR A N 1
ATOM 1462 C CA . THR A 1 197 ? 1.864 10.245 3.221 1.00 86.50 197 THR A CA 1
ATOM 1463 C C . THR A 1 197 ? 1.408 11.653 2.851 1.00 86.50 197 THR A C 1
ATOM 1465 O O . THR A 1 197 ? 2.065 12.622 3.228 1.00 86.50 197 THR A O 1
ATOM 1468 N N . GLY A 1 198 ? 0.347 11.795 2.059 1.00 82.12 198 GLY A N 1
ATOM 1469 C CA . GLY A 1 198 ? -0.084 13.100 1.568 1.00 82.12 198 GLY A CA 1
ATOM 1470 C C . GLY A 1 198 ? -0.865 13.854 2.637 1.00 82.12 198 GLY A C 1
ATOM 1471 O O . GLY A 1 198 ? -1.897 13.363 3.080 1.00 82.12 198 GLY A O 1
ATOM 1472 N N . GLN A 1 199 ? -0.388 15.038 3.039 1.00 81.50 199 GLN A N 1
ATOM 1473 C CA . GLN A 1 199 ? -1.144 15.925 3.929 1.00 81.50 199 GLN A CA 1
ATOM 1474 C C . GLN A 1 199 ? -2.482 16.280 3.278 1.00 81.50 199 GLN A C 1
ATOM 1476 O O . GLN A 1 199 ? -2.519 16.605 2.092 1.00 81.50 199 GLN A O 1
ATOM 1481 N N . ASP A 1 200 ? -3.566 16.170 4.043 1.00 80.06 200 ASP A N 1
ATOM 1482 C CA . ASP A 1 200 ? -4.940 16.427 3.590 1.00 80.06 200 ASP A CA 1
ATOM 1483 C C . ASP A 1 200 ? -5.386 15.570 2.390 1.00 80.06 200 ASP A C 1
ATOM 1485 O O . ASP A 1 200 ? -6.391 15.861 1.743 1.00 80.06 200 ASP A O 1
ATOM 1489 N N . SER A 1 201 ? -4.663 14.486 2.095 1.00 88.06 201 SER A N 1
ATOM 1490 C CA . SER A 1 201 ? -5.063 13.537 1.057 1.00 88.06 201 SER A CA 1
ATOM 1491 C C . SER A 1 201 ? -6.192 12.638 1.545 1.00 88.06 201 SER A C 1
ATOM 1493 O O . SER A 1 201 ? -6.411 12.466 2.751 1.00 88.06 201 SER A O 1
ATOM 1495 N N . VAL A 1 202 ? -6.905 12.032 0.601 1.00 92.69 202 VAL A N 1
ATOM 1496 C CA . VAL A 1 202 ? -7.986 11.092 0.888 1.00 92.69 202 VAL A CA 1
ATOM 1497 C C . VAL A 1 202 ? -7.529 9.680 0.546 1.00 92.69 202 VAL A C 1
ATOM 1499 O O . VAL A 1 202 ? -6.973 9.430 -0.521 1.00 92.69 202 VAL A O 1
ATOM 1502 N N . THR A 1 203 ? -7.763 8.754 1.466 1.00 96.12 203 THR A N 1
ATOM 1503 C CA . THR A 1 203 ? -7.529 7.331 1.238 1.00 96.12 203 THR A CA 1
ATOM 1504 C C . THR A 1 203 ? -8.850 6.586 1.343 1.00 96.12 203 THR A C 1
ATOM 1506 O O . THR A 1 203 ? -9.538 6.664 2.361 1.00 96.12 203 THR A O 1
ATOM 1509 N N . VAL A 1 204 ? -9.220 5.859 0.296 1.00 98.12 204 VAL A N 1
ATOM 1510 C CA . VAL A 1 204 ? -10.395 4.988 0.284 1.00 98.12 204 VAL A CA 1
ATOM 1511 C C . VAL A 1 204 ? -9.929 3.557 0.088 1.00 98.12 204 VAL A C 1
ATOM 1513 O O . VAL A 1 204 ? -9.224 3.261 -0.872 1.00 98.12 204 VAL A O 1
ATOM 1516 N N . ILE A 1 205 ? -10.316 2.679 1.009 1.00 98.56 205 ILE A N 1
ATOM 1517 C CA . ILE A 1 205 ? -10.023 1.247 0.957 1.00 98.56 205 ILE A CA 1
ATOM 1518 C C . ILE A 1 205 ? -11.356 0.510 1.021 1.00 98.56 205 ILE A C 1
ATOM 1520 O O . ILE A 1 205 ? -12.104 0.685 1.984 1.00 98.56 205 ILE A O 1
ATOM 1524 N N . SER A 1 206 ? -11.677 -0.295 0.013 1.00 98.75 206 SER A N 1
ATOM 1525 C CA . SER A 1 206 ? -12.952 -1.011 -0.047 1.00 98.75 206 SER A CA 1
ATOM 1526 C C . SER A 1 206 ? -12.792 -2.451 -0.502 1.00 98.75 206 SER A C 1
ATOM 1528 O O . SER A 1 206 ? -12.177 -2.695 -1.535 1.00 98.75 206 SER A O 1
ATOM 1530 N N . ARG A 1 207 ? -13.413 -3.390 0.222 1.00 98.75 207 ARG A N 1
ATOM 1531 C CA . ARG A 1 207 ? -13.384 -4.829 -0.102 1.00 98.75 207 ARG A CA 1
ATOM 1532 C C . ARG A 1 207 ? -11.968 -5.403 -0.191 1.00 98.75 207 ARG A C 1
ATOM 1534 O O . ARG A 1 207 ? -11.692 -6.293 -0.986 1.00 98.75 207 ARG A O 1
ATOM 1541 N N . CYS A 1 208 ? -11.067 -4.891 0.643 1.00 98.81 208 CYS A N 1
ATOM 1542 C CA . CYS A 1 208 ? -9.669 -5.303 0.653 1.00 98.81 208 CYS A CA 1
ATOM 1543 C C . CYS A 1 208 ? -9.348 -6.206 1.843 1.00 98.81 208 CYS A C 1
ATOM 1545 O O . CYS A 1 208 ? -9.947 -6.090 2.916 1.00 98.81 208 CYS A O 1
ATOM 1547 N N . THR A 1 209 ? -8.319 -7.034 1.681 1.00 98.69 209 THR A N 1
ATOM 1548 C CA . THR A 1 209 ? -7.678 -7.767 2.777 1.00 98.69 209 THR A CA 1
ATOM 1549 C C . THR A 1 209 ? -6.250 -7.267 2.946 1.00 98.69 209 THR A C 1
ATOM 1551 O O . THR A 1 209 ? -5.448 -7.333 2.016 1.00 98.69 209 THR A O 1
ATOM 1554 N N . ILE A 1 210 ? -5.928 -6.764 4.136 1.00 98.50 210 ILE A N 1
ATOM 1555 C CA . ILE A 1 210 ? -4.606 -6.243 4.493 1.00 98.50 210 ILE A CA 1
ATOM 1556 C C . ILE A 1 210 ? -4.110 -7.024 5.700 1.00 98.50 210 ILE A C 1
ATOM 1558 O O . ILE A 1 210 ? -4.598 -6.819 6.818 1.00 98.50 210 ILE A O 1
ATOM 1562 N N . GLU A 1 211 ? -3.176 -7.947 5.477 1.00 97.88 211 GLU A N 1
ATOM 1563 C CA . GLU A 1 211 ? -2.858 -8.962 6.480 1.00 97.88 211 GLU A CA 1
ATOM 1564 C C . GLU A 1 211 ? -1.380 -9.305 6.647 1.00 97.88 211 GLU A C 1
ATOM 1566 O O . GLU A 1 211 ? -0.593 -9.205 5.712 1.00 97.88 211 GLU A O 1
ATOM 1571 N N . ASN A 1 212 ? -1.010 -9.745 7.853 1.00 96.06 212 ASN A N 1
ATOM 1572 C CA . ASN A 1 212 ? 0.328 -10.255 8.183 1.00 96.06 212 ASN A CA 1
ATOM 1573 C C . ASN A 1 212 ? 1.480 -9.291 7.833 1.00 96.06 212 ASN A C 1
ATOM 1575 O O . ASN A 1 212 ? 2.611 -9.720 7.604 1.00 96.06 212 ASN A O 1
ATOM 1579 N N . ASN A 1 213 ? 1.214 -7.986 7.782 1.00 95.06 213 ASN A N 1
ATOM 1580 C CA . ASN A 1 213 ? 2.241 -6.994 7.495 1.00 95.06 213 ASN A CA 1
ATOM 1581 C C . ASN A 1 213 ? 2.951 -6.598 8.782 1.00 95.06 213 ASN A C 1
ATOM 1583 O O . ASN A 1 213 ? 2.307 -6.278 9.782 1.00 95.06 213 ASN A O 1
ATOM 1587 N N . GLY A 1 214 ? 4.276 -6.602 8.768 1.00 90.69 214 GLY A N 1
ATOM 1588 C CA . GLY A 1 214 ? 5.074 -6.261 9.932 1.00 90.69 214 GLY A CA 1
ATOM 1589 C C . GLY A 1 214 ? 6.512 -6.750 9.816 1.00 90.69 214 GLY A C 1
ATOM 1590 O O . GLY A 1 214 ? 6.860 -7.441 8.865 1.00 90.69 214 GLY A O 1
ATOM 1591 N N . PRO A 1 215 ? 7.379 -6.411 10.781 1.00 85.44 215 PRO A N 1
ATOM 1592 C CA . PRO A 1 215 ? 8.762 -6.851 10.742 1.00 85.44 215 PRO A CA 1
ATOM 1593 C C . PRO A 1 215 ? 8.851 -8.370 10.842 1.00 85.44 215 PRO A C 1
ATOM 1595 O O . PRO A 1 215 ? 8.343 -8.962 11.795 1.00 85.44 215 PRO A O 1
ATOM 1598 N N . TYR A 1 216 ? 9.575 -8.989 9.912 1.00 78.06 216 TYR A N 1
ATOM 1599 C CA . TYR A 1 216 ? 10.061 -10.349 10.116 1.00 78.06 216 TYR A CA 1
ATOM 1600 C C . TYR A 1 216 ? 11.105 -10.383 11.238 1.00 78.06 216 TYR A C 1
ATOM 1602 O O . TYR A 1 216 ? 11.791 -9.391 11.510 1.00 78.06 216 TYR A O 1
ATOM 1610 N N . GLU A 1 217 ? 11.276 -11.544 11.870 1.00 68.12 217 GLU A N 1
ATOM 1611 C CA . GLU A 1 217 ? 12.371 -11.742 12.819 1.00 68.12 217 GLU A CA 1
ATOM 1612 C C . GLU A 1 217 ? 13.726 -11.415 12.168 1.00 68.12 217 GLU A C 1
ATOM 1614 O O . GLU A 1 217 ? 14.041 -11.868 11.070 1.00 68.12 217 GLU A O 1
ATOM 1619 N N . GLY A 1 218 ? 14.532 -10.595 12.847 1.00 65.12 218 GLY A N 1
ATOM 1620 C CA . GLY A 1 218 ? 15.835 -10.150 12.343 1.00 65.12 218 GLY A CA 1
ATOM 1621 C C . GLY A 1 218 ? 15.786 -8.964 11.373 1.00 65.12 218 GLY A C 1
ATOM 1622 O O . GLY A 1 218 ? 16.839 -8.402 11.071 1.00 65.12 218 GLY A O 1
ATOM 1623 N N . PHE A 1 219 ? 14.600 -8.520 10.946 1.00 68.88 219 PHE A N 1
ATOM 1624 C CA . PHE A 1 219 ? 14.437 -7.294 10.171 1.00 68.88 219 PHE A CA 1
ATOM 1625 C C . PHE A 1 219 ? 14.051 -6.128 11.085 1.00 68.88 219 PHE A C 1
ATOM 1627 O O . PHE A 1 219 ? 13.090 -6.198 11.850 1.00 68.88 219 PHE A O 1
ATOM 1634 N N . THR A 1 220 ? 14.809 -5.032 11.016 1.00 68.00 220 THR A N 1
ATOM 1635 C CA . THR A 1 220 ? 14.478 -3.800 11.747 1.00 68.00 220 THR A CA 1
ATOM 1636 C C . THR A 1 220 ? 13.980 -2.775 10.731 1.00 68.00 220 THR A C 1
ATOM 1638 O O . THR A 1 220 ? 14.804 -2.146 10.062 1.00 68.00 220 THR A O 1
ATOM 1641 N N . PRO A 1 221 ? 12.657 -2.626 10.547 1.00 64.88 221 PRO A N 1
ATOM 1642 C CA . PRO A 1 221 ? 12.129 -1.698 9.569 1.00 64.88 221 PRO A CA 1
ATOM 1643 C C . PRO A 1 221 ? 12.498 -0.277 9.980 1.00 64.88 221 PRO A C 1
ATOM 1645 O O . PRO A 1 221 ? 12.414 0.121 11.142 1.00 64.88 221 PRO A O 1
ATOM 1648 N N . THR A 1 222 ? 12.915 0.502 8.995 1.00 61.53 222 THR A N 1
ATOM 1649 C CA . THR A 1 222 ? 13.219 1.929 9.140 1.00 61.53 222 THR A CA 1
ATOM 1650 C C . THR A 1 222 ? 11.958 2.799 9.162 1.00 61.53 222 THR A C 1
ATOM 1652 O O . THR A 1 222 ? 12.039 3.987 9.462 1.00 61.53 222 THR A O 1
ATOM 1655 N N . THR A 1 223 ? 10.791 2.226 8.852 1.00 65.69 223 THR A N 1
ATOM 1656 C CA . THR A 1 223 ? 9.463 2.830 9.046 1.00 65.69 223 THR A CA 1
ATOM 1657 C C . THR A 1 223 ? 8.742 2.193 10.217 1.00 65.69 223 THR A C 1
ATOM 1659 O O . THR A 1 223 ? 9.045 1.068 10.595 1.00 65.69 223 THR A O 1
ATOM 1662 N N . THR A 1 224 ? 7.752 2.901 10.751 1.00 76.88 224 THR A N 1
ATOM 1663 C CA . THR A 1 224 ? 6.699 2.357 11.612 1.00 76.88 224 THR A CA 1
ATOM 1664 C C . THR A 1 224 ? 5.974 1.238 10.861 1.00 76.88 224 THR A C 1
ATOM 1666 O O . THR A 1 224 ? 5.266 1.564 9.919 1.00 76.88 224 THR A O 1
ATOM 1669 N N . PRO A 1 225 ? 6.188 -0.054 11.166 1.00 79.44 225 PRO A N 1
ATOM 1670 C CA . PRO A 1 225 ? 5.476 -1.139 10.494 1.00 79.44 225 PRO A CA 1
ATOM 1671 C C . PRO A 1 225 ? 4.035 -1.248 11.016 1.00 79.44 225 PRO A C 1
ATOM 1673 O O . PRO A 1 225 ? 3.705 -0.615 12.020 1.00 79.44 225 PRO A O 1
ATOM 1676 N N . GLY A 1 226 ? 3.202 -2.046 10.346 1.00 90.62 226 GLY A N 1
ATOM 1677 C CA . GLY A 1 226 ? 1.786 -2.244 10.677 1.00 90.62 226 GLY A CA 1
ATOM 1678 C C . GLY A 1 226 ? 0.925 -2.484 9.433 1.00 90.62 226 GLY A C 1
ATOM 1679 O O . GLY A 1 226 ? 1.432 -2.564 8.315 1.00 90.62 226 GLY A O 1
ATOM 1680 N N . GLY A 1 227 ? -0.391 -2.584 9.606 1.00 95.62 227 GLY A N 1
ATOM 1681 C CA . GLY A 1 227 ? -1.319 -2.757 8.486 1.00 95.62 227 GLY A CA 1
ATOM 1682 C C . GLY A 1 227 ? -1.445 -1.479 7.661 1.00 95.62 227 GLY A C 1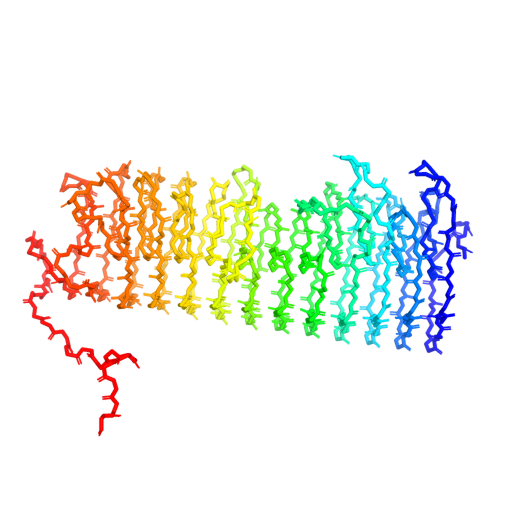
ATOM 1683 O O . GLY A 1 227 ? -1.127 -1.460 6.472 1.00 95.62 227 GLY A O 1
ATOM 1684 N N . LEU A 1 228 ? -1.872 -0.399 8.315 1.00 95.56 228 LEU A N 1
ATOM 1685 C CA . LEU A 1 228 ? -2.176 0.894 7.709 1.00 95.56 228 LEU A CA 1
ATOM 1686 C C . LEU A 1 228 ? -1.491 2.040 8.471 1.00 95.56 228 LEU A C 1
ATOM 1688 O O . LEU A 1 228 ? -1.779 2.252 9.647 1.00 95.56 228 LEU A O 1
ATOM 1692 N N . ASP A 1 229 ? -0.653 2.824 7.788 1.00 94.06 229 ASP A N 1
ATOM 1693 C CA . ASP A 1 229 ? -0.171 4.136 8.253 1.00 94.06 229 ASP A CA 1
ATOM 1694 C C . ASP A 1 229 ? -0.878 5.239 7.456 1.00 94.06 229 ASP A C 1
ATOM 1696 O O . ASP A 1 229 ? -0.549 5.512 6.302 1.00 94.06 229 ASP A O 1
ATOM 1700 N N . LEU A 1 230 ? -1.876 5.855 8.084 1.00 92.56 230 LEU A N 1
ATOM 1701 C CA . LEU A 1 230 ? -2.741 6.905 7.543 1.00 92.56 230 LEU A CA 1
ATOM 1702 C C . LEU A 1 230 ? -2.484 8.239 8.255 1.00 92.56 230 LEU A C 1
ATOM 1704 O O . LEU A 1 230 ? -3.372 9.075 8.408 1.00 92.56 230 LEU A O 1
ATOM 1708 N N . SER A 1 231 ? -1.264 8.445 8.755 1.00 84.50 231 SER A N 1
ATOM 1709 C CA . SER A 1 231 ? -0.903 9.648 9.509 1.00 84.50 231 SER A CA 1
ATOM 1710 C C . SER A 1 231 ? -1.045 10.954 8.714 1.00 84.50 231 SER A C 1
ATOM 1712 O O . SER A 1 231 ? -1.287 11.992 9.328 1.00 84.50 231 SER A O 1
ATOM 1714 N N . GLY A 1 232 ? -0.948 10.914 7.380 1.00 80.62 232 GLY A N 1
ATOM 1715 C CA . GLY A 1 232 ? -1.113 12.086 6.513 1.00 80.62 232 GLY A CA 1
ATOM 1716 C C . GLY A 1 232 ? -2.539 12.339 6.006 1.00 80.62 232 GLY A C 1
ATOM 1717 O O . GLY A 1 232 ? -2.856 13.475 5.659 1.00 80.62 232 GLY A O 1
ATOM 1718 N N . SER A 1 233 ? -3.407 11.320 5.978 1.00 87.62 233 SER A N 1
ATOM 1719 C CA . SER A 1 233 ? -4.603 11.296 5.122 1.00 87.62 233 SER A CA 1
ATOM 1720 C C . SER A 1 233 ? -5.885 10.938 5.860 1.00 87.62 233 SER A C 1
ATOM 1722 O O . SER A 1 233 ? -5.932 9.969 6.616 1.00 87.62 233 SER A O 1
ATOM 1724 N N . SER A 1 234 ? -6.956 11.690 5.583 1.00 94.06 234 SER A N 1
ATOM 1725 C CA . SER A 1 234 ? -8.300 11.277 5.994 1.00 94.06 234 SER A CA 1
ATOM 1726 C C . SER A 1 234 ? -8.685 10.001 5.255 1.00 94.06 234 SER A C 1
ATOM 1728 O O . SER A 1 234 ? -8.485 9.908 4.044 1.00 94.06 234 SER A O 1
ATOM 1730 N N . ALA A 1 235 ? -9.272 9.038 5.961 1.00 96.75 235 ALA A N 1
ATOM 1731 C CA . ALA A 1 235 ? -9.511 7.719 5.393 1.00 96.75 235 ALA A CA 1
ATOM 1732 C C . ALA A 1 235 ? -10.943 7.215 5.563 1.00 96.75 235 ALA A C 1
ATOM 1734 O O . ALA A 1 235 ? -11.593 7.443 6.585 1.00 96.75 235 ALA A O 1
ATOM 1735 N N . THR A 1 236 ? -11.409 6.489 4.549 1.00 98.25 236 THR A N 1
ATOM 1736 C CA . THR A 1 236 ? -12.651 5.715 4.564 1.00 98.25 236 THR A CA 1
ATOM 1737 C C . THR A 1 236 ? -12.330 4.263 4.232 1.00 98.25 236 THR A C 1
ATOM 1739 O O . THR A 1 236 ? -11.773 3.981 3.176 1.00 98.25 236 THR A O 1
ATOM 1742 N N . ILE A 1 237 ? -12.676 3.350 5.135 1.00 98.50 237 ILE A N 1
ATOM 1743 C CA . ILE A 1 237 ? -12.437 1.912 5.000 1.00 98.50 237 ILE A CA 1
ATOM 1744 C C . ILE A 1 237 ? -13.789 1.197 5.044 1.00 98.50 237 ILE A C 1
ATOM 1746 O O . ILE A 1 237 ? -14.549 1.369 6.000 1.00 98.50 237 ILE A O 1
ATOM 1750 N N . LEU A 1 238 ? -14.105 0.430 4.003 1.00 98.62 238 LEU A N 1
ATOM 1751 C CA . LEU A 1 238 ? -15.415 -0.191 3.790 1.00 98.62 238 LEU A CA 1
ATOM 1752 C C . LEU A 1 238 ? -15.256 -1.679 3.491 1.00 98.62 238 LEU A C 1
ATOM 1754 O O . LEU A 1 238 ? -14.400 -2.054 2.693 1.00 98.62 238 LEU A O 1
ATOM 1758 N N . ASP A 1 239 ? -16.093 -2.520 4.093 1.00 98.56 239 ASP A N 1
ATOM 1759 C CA . ASP A 1 239 ? -16.210 -3.941 3.735 1.00 98.56 239 ASP A CA 1
ATOM 1760 C C . ASP A 1 239 ? -14.852 -4.680 3.714 1.00 98.56 239 ASP A C 1
ATOM 1762 O O . ASP A 1 239 ? -14.615 -5.533 2.865 1.00 98.56 239 ASP A O 1
ATOM 1766 N N . SER A 1 240 ? -13.915 -4.295 4.590 1.00 98.75 240 SER A N 1
ATOM 1767 C CA . SER A 1 240 ? -12.503 -4.700 4.507 1.00 98.75 240 SER A CA 1
ATOM 1768 C C . SER A 1 240 ? -12.025 -5.460 5.744 1.00 98.75 240 SER A C 1
ATOM 1770 O O . SER A 1 240 ? -12.583 -5.343 6.838 1.00 98.75 240 SER A O 1
ATOM 1772 N N . PHE A 1 241 ? -10.936 -6.206 5.574 1.00 98.50 241 PHE A N 1
ATOM 1773 C CA . PHE A 1 241 ? -10.299 -7.016 6.608 1.00 98.50 241 PHE A CA 1
ATOM 1774 C C . PHE A 1 241 ? -8.877 -6.520 6.877 1.00 98.50 241 PHE A C 1
ATOM 1776 O O . PHE A 1 241 ? -8.039 -6.537 5.981 1.00 98.50 241 PHE A O 1
ATOM 1783 N N . ILE A 1 242 ? -8.593 -6.112 8.115 1.00 98.25 242 ILE A N 1
ATOM 1784 C CA . ILE A 1 242 ? -7.261 -5.703 8.581 1.00 98.25 242 ILE A CA 1
ATOM 1785 C C . ILE A 1 242 ? -6.801 -6.707 9.641 1.00 98.25 242 ILE A C 1
ATOM 1787 O O . ILE A 1 242 ? -7.253 -6.647 10.791 1.00 98.25 242 ILE A O 1
ATOM 1791 N N . LEU A 1 243 ? -5.955 -7.663 9.250 1.00 97.06 243 LEU A N 1
ATOM 1792 C CA . LEU A 1 243 ? -5.731 -8.895 10.014 1.00 97.06 243 LEU A CA 1
ATOM 1793 C C . LEU A 1 243 ? -4.264 -9.127 10.387 1.00 97.06 243 LEU A C 1
ATOM 1795 O O . LEU A 1 243 ? -3.385 -9.013 9.545 1.00 97.06 243 LEU A O 1
ATOM 1799 N N . ASN A 1 244 ? -3.986 -9.545 11.621 1.00 95.31 244 ASN A N 1
ATOM 1800 C CA . ASN A 1 244 ? -2.68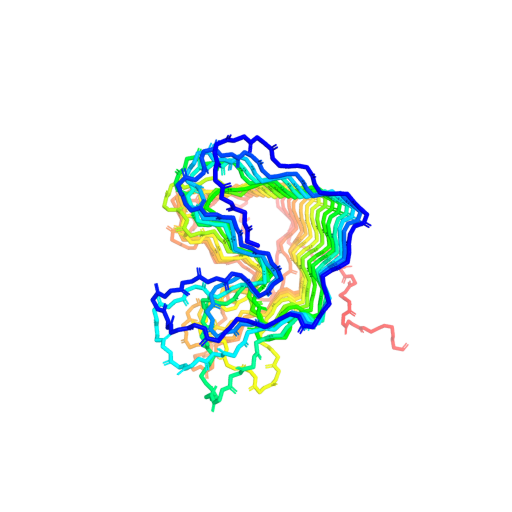1 -10.099 12.025 1.00 95.31 244 ASN A CA 1
ATOM 1801 C C . ASN A 1 244 ? -1.458 -9.212 11.714 1.00 95.31 244 ASN A C 1
ATOM 1803 O O . ASN A 1 244 ? -0.336 -9.704 11.596 1.00 95.31 244 ASN A O 1
ATOM 1807 N N . ASN A 1 245 ? -1.648 -7.902 11.571 1.00 95.56 245 ASN A N 1
ATOM 1808 C CA . ASN A 1 245 ? -0.553 -6.991 11.282 1.00 95.56 245 ASN A CA 1
ATOM 1809 C C . ASN A 1 245 ? 0.223 -6.668 12.568 1.00 95.56 245 ASN A C 1
ATOM 1811 O O . ASN A 1 245 ? -0.344 -6.640 13.665 1.00 95.56 245 ASN A O 1
ATOM 1815 N N . VAL A 1 246 ? 1.527 -6.423 12.439 1.00 92.88 246 VAL A N 1
ATOM 1816 C CA . VAL A 1 246 ? 2.450 -6.221 13.559 1.00 92.88 246 VAL A CA 1
ATOM 1817 C C . VAL A 1 246 ? 3.087 -4.836 13.493 1.00 92.88 246 VAL A C 1
ATOM 1819 O O . VAL A 1 246 ? 3.969 -4.551 12.683 1.00 92.88 246 VAL A O 1
ATOM 1822 N N . GLY A 1 247 ? 2.670 -3.984 14.422 1.00 91.00 247 GLY A N 1
ATOM 1823 C CA . GLY A 1 247 ? 3.207 -2.653 14.650 1.00 91.00 247 GLY A CA 1
ATOM 1824 C C . GLY A 1 247 ? 4.394 -2.672 15.605 1.00 91.00 247 GLY A C 1
ATOM 1825 O O . GLY A 1 247 ? 4.426 -3.412 16.595 1.00 91.00 247 GLY A O 1
ATOM 1826 N N . THR A 1 248 ? 5.387 -1.824 15.342 1.00 86.69 248 THR A N 1
ATOM 1827 C CA . THR A 1 248 ? 6.509 -1.597 16.264 1.00 86.69 248 THR A CA 1
ATOM 1828 C C . THR A 1 248 ? 6.823 -0.113 16.415 1.00 86.69 248 THR A C 1
ATOM 1830 O O . THR A 1 248 ? 6.285 0.727 15.694 1.00 86.69 248 THR A O 1
ATOM 1833 N N . ASN A 1 249 ? 7.691 0.232 17.371 1.00 80.81 249 ASN A N 1
ATOM 1834 C CA . ASN A 1 249 ? 8.192 1.598 17.574 1.00 80.81 249 ASN A CA 1
ATOM 1835 C C . ASN A 1 249 ? 7.094 2.647 17.825 1.00 80.81 249 ASN A C 1
ATOM 1837 O O . ASN A 1 249 ? 7.251 3.811 17.470 1.00 80.81 249 ASN A O 1
ATOM 1841 N N . GLY A 1 250 ? 5.995 2.247 18.471 1.00 78.44 250 GLY A N 1
ATOM 1842 C CA . GLY A 1 250 ? 4.892 3.157 18.792 1.00 78.44 250 GLY A CA 1
ATOM 1843 C C . GLY A 1 250 ? 3.762 3.193 17.765 1.00 78.44 250 GLY A C 1
ATOM 1844 O O . GLY A 1 250 ? 2.746 3.820 18.045 1.00 78.44 250 GLY A O 1
ATOM 1845 N N . ALA A 1 251 ? 3.909 2.505 16.631 1.00 83.81 251 ALA A N 1
ATOM 1846 C CA . ALA A 1 251 ? 2.847 2.354 15.644 1.00 83.81 251 ALA A CA 1
ATOM 1847 C C . ALA A 1 251 ? 1.746 1.402 16.129 1.00 83.81 251 ALA A C 1
ATOM 1849 O O . ALA A 1 251 ? 1.997 0.502 16.942 1.00 83.81 251 ALA A O 1
ATOM 1850 N N . ALA A 1 252 ? 0.535 1.578 15.601 1.00 89.19 252 ALA A N 1
ATOM 1851 C CA . ALA A 1 252 ? -0.527 0.592 15.761 1.00 89.19 252 ALA A CA 1
ATOM 1852 C C . ALA A 1 252 ? -0.223 -0.695 14.982 1.00 89.19 252 ALA A C 1
ATOM 1854 O O . ALA A 1 252 ? 0.473 -0.666 13.970 1.00 89.19 252 ALA A O 1
ATOM 1855 N N . GLY A 1 253 ? -0.784 -1.816 15.437 1.00 91.94 253 GLY A N 1
ATOM 1856 C CA . GLY A 1 253 ? -0.723 -3.071 14.692 1.00 91.94 253 GLY A CA 1
ATOM 1857 C C . GLY A 1 253 ? -1.553 -2.993 13.420 1.00 91.94 253 GLY A C 1
ATOM 1858 O O . GLY A 1 253 ? -1.027 -3.164 12.326 1.00 91.94 253 GLY A O 1
ATOM 1859 N N . GLY A 1 254 ? -2.842 -2.690 13.568 1.00 95.44 254 GLY A N 1
ATOM 1860 C CA . GLY A 1 254 ? -3.796 -2.604 12.470 1.00 95.44 254 GLY A CA 1
ATOM 1861 C C . GLY A 1 254 ? -3.734 -1.262 11.751 1.00 95.44 254 GLY A C 1
ATOM 1862 O O . GLY A 1 254 ? -3.309 -1.203 10.603 1.00 95.44 254 GLY A O 1
ATOM 1863 N N . ILE A 1 255 ? -4.180 -0.189 12.410 1.00 95.25 255 ILE A N 1
ATOM 1864 C CA . ILE A 1 255 ? -4.380 1.131 11.796 1.00 95.25 255 ILE A CA 1
ATOM 1865 C C . ILE A 1 255 ? -3.808 2.234 12.682 1.00 95.25 255 ILE A C 1
ATOM 1867 O O . ILE A 1 255 ? -4.304 2.467 13.782 1.00 95.25 255 ILE A O 1
ATOM 1871 N N . ASP A 1 256 ? -2.811 2.960 12.190 1.00 93.56 256 ASP A N 1
ATOM 1872 C CA . ASP A 1 256 ? -2.347 4.218 12.776 1.00 93.56 256 ASP A CA 1
ATOM 1873 C C . ASP A 1 256 ? -2.889 5.377 11.938 1.00 93.56 256 ASP A C 1
ATOM 1875 O O . ASP A 1 256 ? -2.574 5.502 10.757 1.00 93.56 256 ASP A O 1
ATOM 1879 N N . CYS A 1 257 ? -3.739 6.216 12.526 1.00 91.88 257 CYS A N 1
ATOM 1880 C CA . CYS A 1 257 ? -4.346 7.344 11.833 1.00 91.88 257 CYS A CA 1
ATOM 1881 C C . CYS A 1 257 ? -4.228 8.620 12.671 1.00 91.88 257 CYS A C 1
ATOM 1883 O O . CYS A 1 257 ? -4.854 8.790 13.720 1.00 91.88 257 CYS A O 1
ATOM 1885 N N . GLY A 1 258 ? -3.394 9.535 12.182 1.00 87.81 258 GLY A N 1
ATOM 1886 C CA . GLY A 1 258 ? -3.191 10.871 12.744 1.00 87.81 258 GLY A CA 1
ATOM 1887 C C . GLY A 1 258 ? -3.954 11.975 12.013 1.00 87.81 258 GLY A C 1
ATOM 1888 O O . GLY A 1 258 ? -3.856 13.132 12.410 1.00 87.81 258 GLY A O 1
ATOM 1889 N N . ALA A 1 259 ? -4.678 11.639 10.946 1.00 85.75 259 ALA A N 1
ATOM 1890 C CA . ALA A 1 259 ? -5.370 12.612 10.116 1.00 85.75 259 ALA A CA 1
ATOM 1891 C C . ALA A 1 259 ? -6.702 13.074 10.714 1.00 85.75 259 ALA A C 1
ATOM 1893 O O . ALA A 1 259 ? -7.202 12.508 11.679 1.00 85.75 259 ALA A O 1
ATOM 1894 N N . ARG A 1 260 ? -7.321 14.090 10.099 1.00 91.19 260 ARG A N 1
ATOM 1895 C CA . ARG A 1 260 ? -8.558 14.722 10.585 1.00 91.19 260 ARG A CA 1
ATOM 1896 C C . ARG A 1 260 ? -9.716 13.734 10.768 1.00 91.19 260 ARG A C 1
ATOM 1898 O O . ARG A 1 260 ? -10.490 13.890 11.713 1.00 91.19 260 ARG A O 1
ATOM 1905 N N . GLN A 1 261 ? -9.857 12.750 9.881 1.00 95.00 261 GLN A N 1
ATOM 1906 C CA . GLN A 1 261 ? -11.012 11.858 9.871 1.00 95.00 261 GLN A CA 1
ATOM 1907 C C . GLN A 1 261 ? -10.653 10.407 9.560 1.00 95.00 261 GLN A C 1
ATOM 1909 O O . GLN A 1 261 ? -9.865 10.122 8.660 1.00 95.00 261 GLN A O 1
ATOM 1914 N N . LEU A 1 262 ? -11.325 9.495 10.259 1.00 97.12 262 LEU A N 1
ATOM 1915 C CA . LEU A 1 262 ? -11.327 8.072 9.958 1.00 97.12 262 LEU A CA 1
ATOM 1916 C C . LEU A 1 262 ? -12.768 7.543 10.002 1.00 97.12 262 LEU A C 1
ATOM 1918 O O . LEU A 1 262 ? -13.441 7.644 11.028 1.00 97.12 262 LEU A O 1
ATOM 1922 N N . ILE A 1 263 ? -13.244 6.999 8.881 1.00 98.31 263 ILE A N 1
ATOM 1923 C CA . ILE A 1 263 ? -14.533 6.306 8.770 1.00 98.31 263 ILE A CA 1
ATOM 1924 C C . ILE A 1 263 ? -14.268 4.822 8.521 1.00 98.31 263 ILE A C 1
ATOM 1926 O O . ILE A 1 263 ? -13.602 4.476 7.550 1.00 98.31 263 ILE A O 1
ATOM 1930 N N . LEU A 1 264 ? -14.824 3.948 9.357 1.00 98.31 264 LEU A N 1
ATOM 1931 C CA . LEU A 1 264 ? -14.848 2.503 9.139 1.00 98.31 264 LEU A CA 1
ATOM 1932 C C . LEU A 1 264 ? -16.288 2.015 9.068 1.00 98.31 264 LEU A C 1
ATOM 1934 O O . LEU A 1 264 ? -17.087 2.351 9.946 1.00 98.31 264 LEU A O 1
ATOM 1938 N N . ARG A 1 265 ? -16.599 1.191 8.064 1.00 98.69 265 ARG A N 1
ATOM 1939 C CA . ARG A 1 265 ? -17.879 0.481 7.987 1.00 98.69 265 ARG A CA 1
ATOM 1940 C C . ARG A 1 265 ? -17.726 -0.967 7.570 1.00 98.69 265 ARG A C 1
ATOM 1942 O O . ARG A 1 265 ? -16.882 -1.265 6.726 1.00 98.69 265 ARG A O 1
ATOM 1949 N N . ASN A 1 266 ? -18.575 -1.838 8.113 1.00 98.44 266 ASN A N 1
ATOM 1950 C CA . ASN A 1 266 ? -18.695 -3.239 7.688 1.00 98.44 266 ASN A CA 1
ATOM 1951 C C . ASN A 1 266 ? -17.349 -3.984 7.669 1.00 98.44 266 ASN A C 1
ATOM 1953 O O . ASN A 1 266 ? -17.107 -4.819 6.804 1.00 98.44 266 ASN A O 1
ATOM 1957 N N . SER A 1 267 ? -16.428 -3.621 8.561 1.00 98.56 267 SER A N 1
ATOM 1958 C CA . SER A 1 267 ? -15.029 -4.046 8.478 1.00 98.56 267 SER A CA 1
ATOM 1959 C C . SER A 1 267 ? -14.599 -4.828 9.713 1.00 98.56 267 SER A C 1
ATOM 1961 O O . SER A 1 267 ? -15.153 -4.672 10.805 1.00 98.56 267 SER A O 1
ATOM 1963 N N . VAL A 1 268 ? -13.574 -5.659 9.541 1.00 97.00 268 VAL A N 1
ATOM 1964 C CA . VAL A 1 268 ? -13.003 -6.495 10.600 1.00 97.00 268 VAL A CA 1
ATOM 1965 C C . VAL A 1 268 ? -11.565 -6.075 10.868 1.00 97.00 268 VAL A C 1
ATOM 1967 O O . VAL A 1 268 ? -10.745 -6.023 9.954 1.00 97.00 268 VAL A O 1
ATOM 1970 N N . ILE A 1 269 ? -11.252 -5.800 12.132 1.00 96.44 269 ILE A N 1
ATOM 1971 C CA . ILE A 1 269 ? -9.910 -5.468 12.611 1.00 96.44 269 ILE A CA 1
ATOM 1972 C C . ILE A 1 269 ? -9.538 -6.514 13.656 1.00 96.44 269 ILE A C 1
ATOM 1974 O O . ILE A 1 269 ? -9.994 -6.440 14.801 1.00 96.44 269 ILE A O 1
ATOM 1978 N N . ALA A 1 270 ? -8.748 -7.515 13.269 1.00 94.12 270 ALA A N 1
ATOM 1979 C CA . ALA A 1 270 ? -8.532 -8.669 14.132 1.00 94.12 270 ALA A CA 1
ATOM 1980 C C . ALA A 1 270 ? -7.100 -9.195 14.159 1.00 94.12 270 ALA A C 1
ATOM 1982 O O . ALA A 1 270 ? -6.368 -9.104 13.182 1.00 94.12 270 ALA A O 1
ATOM 1983 N N . GLY A 1 271 ? -6.692 -9.754 15.299 1.00 92.25 271 GLY A N 1
ATOM 1984 C CA . GLY A 1 271 ? -5.378 -10.388 15.451 1.00 92.25 271 GLY A CA 1
ATOM 1985 C C . GLY A 1 271 ? -4.181 -9.433 15.390 1.00 92.25 271 GLY A C 1
ATOM 1986 O O . GLY A 1 271 ? -3.037 -9.880 15.455 1.00 92.25 271 GLY A O 1
ATOM 1987 N N . ASN A 1 272 ? -4.402 -8.122 15.254 1.00 94.06 272 ASN A N 1
ATOM 1988 C CA . ASN A 1 272 ? -3.314 -7.171 15.071 1.00 94.06 272 ASN A CA 1
ATOM 1989 C C . ASN A 1 272 ? -2.571 -6.946 16.388 1.00 94.06 272 ASN A C 1
ATOM 1991 O O . ASN A 1 272 ? -3.177 -6.838 17.458 1.00 94.06 272 ASN A O 1
ATOM 1995 N N . SER A 1 273 ? -1.249 -6.831 16.319 1.00 92.00 273 SER A N 1
ATOM 1996 C CA . SER A 1 273 ? -0.411 -6.659 17.497 1.00 92.00 273 SER A CA 1
ATOM 1997 C C . SER A 1 273 ? 0.505 -5.453 17.385 1.00 92.00 273 SER A C 1
ATOM 1999 O O . SER A 1 273 ? 0.971 -5.113 16.307 1.00 92.00 273 SER A O 1
ATOM 2001 N N . ALA A 1 274 ? 0.779 -4.793 18.504 1.00 89.94 274 ALA A N 1
ATOM 2002 C CA . ALA A 1 274 ? 1.730 -3.694 18.550 1.00 89.94 274 ALA A CA 1
ATOM 2003 C C . ALA A 1 274 ? 2.697 -3.854 19.718 1.00 89.94 274 ALA A C 1
ATOM 2005 O O . ALA A 1 274 ? 2.286 -4.087 20.858 1.00 89.94 274 ALA A O 1
ATOM 2006 N N . THR A 1 275 ? 3.989 -3.669 19.456 1.00 84.06 275 THR A N 1
ATOM 2007 C CA . THR A 1 275 ? 5.026 -3.652 20.494 1.00 84.06 275 THR A CA 1
ATOM 2008 C C . THR A 1 275 ? 5.747 -2.308 20.509 1.00 84.06 275 THR A C 1
ATOM 2010 O O . THR A 1 275 ? 6.053 -1.728 19.471 1.00 84.06 275 THR A O 1
ATOM 2013 N N . GLY A 1 276 ? 6.028 -1.754 21.686 1.00 72.38 276 GLY A N 1
ATOM 2014 C CA . GLY A 1 276 ? 6.681 -0.447 21.730 1.00 72.38 276 GLY A CA 1
ATOM 2015 C C . GLY A 1 276 ? 6.995 0.071 23.121 1.00 72.38 276 GLY A C 1
ATOM 2016 O O . GLY A 1 276 ? 6.634 -0.522 24.140 1.00 72.38 276 GLY A O 1
ATOM 2017 N N . THR A 1 277 ? 7.722 1.186 23.148 1.00 65.88 277 THR A N 1
ATOM 2018 C CA . THR A 1 277 ? 8.076 1.921 24.370 1.00 65.88 277 THR A CA 1
ATOM 2019 C C . THR A 1 277 ? 7.096 3.051 24.686 1.00 65.88 277 THR A C 1
ATOM 2021 O O . THR A 1 277 ? 7.029 3.484 25.833 1.00 65.88 277 THR A O 1
ATOM 2024 N N . ILE A 1 278 ? 6.319 3.496 23.695 1.00 67.31 278 ILE A N 1
ATOM 2025 C CA . ILE A 1 278 ? 5.302 4.550 23.809 1.00 67.31 278 ILE A CA 1
ATOM 2026 C C . ILE A 1 278 ? 3.896 3.975 23.590 1.00 67.31 278 ILE A C 1
ATOM 2028 O O . ILE A 1 278 ? 3.747 2.782 23.338 1.00 67.31 278 ILE A O 1
ATOM 2032 N N . SER A 1 279 ? 2.858 4.800 23.744 1.00 63.81 279 SER A N 1
ATOM 2033 C CA . SER A 1 279 ? 1.449 4.420 23.589 1.00 63.81 279 SER A CA 1
ATOM 2034 C C . SER A 1 279 ? 1.166 3.722 22.257 1.00 63.81 279 SER A C 1
ATOM 2036 O O . SER A 1 279 ? 1.050 4.386 21.234 1.00 63.81 279 SER A O 1
ATOM 2038 N N . THR A 1 280 ? 1.035 2.398 22.294 1.00 74.56 280 THR A N 1
ATOM 2039 C CA . THR A 1 280 ? 0.639 1.560 21.162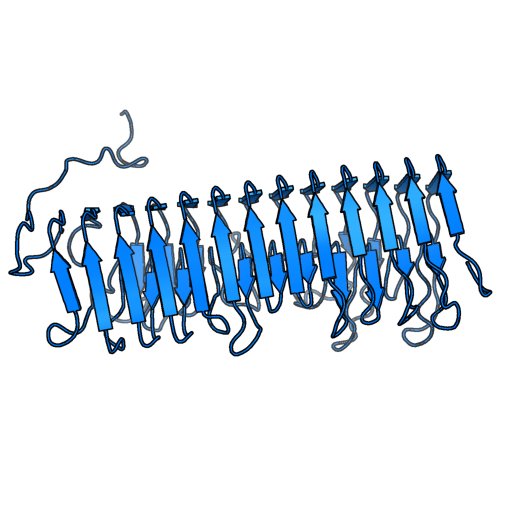 1.00 74.56 280 THR A CA 1
ATOM 2040 C C . THR A 1 280 ? -0.778 1.030 21.347 1.00 74.56 280 THR A C 1
ATOM 2042 O O . THR A 1 280 ? -1.278 0.945 22.470 1.00 74.56 280 THR A O 1
ATOM 2045 N N . THR A 1 281 ? -1.408 0.644 20.241 1.00 86.81 281 THR A N 1
ATOM 2046 C CA . THR A 1 281 ? -2.692 -0.068 20.218 1.00 86.81 281 THR A CA 1
ATOM 2047 C C . THR A 1 281 ? -2.603 -1.219 19.227 1.00 86.81 281 THR A C 1
ATOM 2049 O O . THR A 1 281 ? -2.030 -1.043 18.151 1.00 86.81 281 THR A O 1
ATOM 2052 N N . GLY A 1 282 ? -3.180 -2.377 19.538 1.00 89.94 282 GLY A N 1
ATOM 2053 C CA . GLY A 1 282 ? -3.172 -3.500 18.601 1.00 89.94 282 GLY A CA 1
ATOM 2054 C C . GLY A 1 282 ? -4.012 -3.193 17.362 1.00 89.94 282 GLY A C 1
ATOM 2055 O O . GLY A 1 282 ? -3.507 -3.278 16.251 1.00 89.94 282 GLY A O 1
ATOM 2056 N N . GLY A 1 283 ? -5.264 -2.772 17.562 1.00 93.81 283 GLY A N 1
ATOM 2057 C CA . GLY A 1 283 ? -6.226 -2.494 16.496 1.00 93.81 283 GLY A CA 1
ATOM 2058 C C . GLY A 1 283 ? -6.021 -1.121 15.863 1.00 93.81 283 GLY A C 1
ATOM 2059 O O . GLY A 1 283 ? -5.318 -1.006 14.864 1.00 93.81 283 GLY A O 1
ATOM 2060 N N . ILE A 1 284 ? -6.636 -0.080 16.431 1.00 94.00 284 ILE A N 1
ATOM 2061 C CA . ILE A 1 284 ? -6.611 1.291 15.901 1.00 94.00 284 ILE A CA 1
ATOM 2062 C C . ILE A 1 284 ? -5.989 2.257 16.904 1.00 94.00 284 ILE A C 1
ATOM 2064 O O . ILE A 1 284 ? -6.480 2.382 18.029 1.00 94.00 284 ILE A O 1
ATOM 2068 N N . PHE A 1 285 ? -4.997 3.022 16.447 1.00 92.94 285 PHE A N 1
ATOM 2069 C CA . PHE A 1 285 ? -4.514 4.217 17.124 1.00 92.94 285 PHE A CA 1
ATOM 2070 C C . PHE A 1 285 ? -4.951 5.452 16.340 1.00 92.94 285 PHE A C 1
ATOM 2072 O O . PHE A 1 285 ? -4.384 5.778 15.299 1.00 92.94 285 PHE A O 1
ATOM 2079 N N . PHE A 1 286 ? -5.970 6.144 16.840 1.00 92.62 286 PHE A N 1
ATOM 2080 C CA . PHE A 1 286 ? -6.525 7.342 16.230 1.00 92.62 286 PHE A CA 1
ATOM 2081 C C . PHE A 1 286 ? -6.195 8.585 17.063 1.00 92.62 286 PHE A C 1
ATOM 2083 O O . PHE A 1 286 ? -6.468 8.646 18.263 1.00 92.62 286 PHE A O 1
ATOM 2090 N N . ARG A 1 287 ? -5.608 9.595 16.418 1.00 90.50 287 ARG A N 1
ATOM 2091 C CA . ARG A 1 287 ? -5.243 10.887 17.035 1.00 90.50 287 ARG A CA 1
ATOM 2092 C C . ARG A 1 287 ? -5.875 12.086 16.317 1.00 90.50 287 ARG A C 1
ATOM 2094 O O . ARG A 1 287 ? -5.449 13.217 16.530 1.00 90.50 287 ARG A O 1
ATOM 2101 N N . GLY A 1 288 ? -6.840 11.818 15.440 1.00 90.75 288 GLY A N 1
ATOM 2102 C CA . GLY A 1 288 ? -7.532 12.810 14.629 1.00 90.75 288 GLY A CA 1
ATOM 2103 C C . GLY A 1 288 ? -8.698 13.497 15.324 1.00 90.75 288 GLY A C 1
ATOM 2104 O O . GLY A 1 288 ? -8.908 13.349 16.522 1.00 90.75 288 GLY A O 1
ATOM 2105 N N . GLU A 1 289 ? -9.507 14.216 14.547 1.00 94.00 289 GLU A N 1
ATOM 2106 C CA . GLU A 1 289 ? -10.675 14.926 15.071 1.00 94.00 289 GLU A CA 1
ATOM 2107 C C . GLU A 1 289 ? -11.923 14.036 15.119 1.00 94.00 289 GLU A C 1
ATOM 2109 O O . GLU A 1 289 ? -12.584 13.964 16.154 1.00 94.00 289 GLU A O 1
ATOM 2114 N N . ASN A 1 290 ? -12.244 13.368 14.005 1.00 95.38 290 ASN A N 1
ATOM 2115 C CA . ASN A 1 290 ? -13.529 12.698 13.796 1.00 95.38 290 ASN A CA 1
ATOM 2116 C C . ASN A 1 290 ? -13.341 11.208 13.494 1.00 95.38 290 ASN A C 1
ATOM 2118 O O . ASN A 1 290 ? -12.942 10.837 12.387 1.00 95.38 290 ASN A O 1
ATOM 2122 N N . LEU A 1 291 ? -13.689 10.352 14.452 1.00 97.25 291 LEU A N 1
ATOM 2123 C CA . LEU A 1 291 ? -13.707 8.902 14.280 1.00 97.25 291 LEU A CA 1
ATOM 2124 C C . LEU A 1 291 ? -15.144 8.401 14.177 1.00 97.25 291 LEU A C 1
ATOM 2126 O O . LEU A 1 291 ? -15.931 8.567 15.109 1.00 97.25 291 LEU A O 1
ATOM 2130 N N . ARG A 1 292 ? -15.474 7.741 13.065 1.00 98.25 292 ARG A N 1
ATOM 2131 C CA . ARG A 1 292 ? -16.772 7.095 12.841 1.00 98.25 292 ARG A CA 1
ATOM 2132 C C . ARG A 1 292 ? -16.565 5.607 12.583 1.00 98.25 292 ARG A C 1
ATOM 2134 O O . ARG A 1 292 ? -15.897 5.246 11.623 1.00 98.25 292 ARG A O 1
ATOM 2141 N N . ILE A 1 293 ? -17.147 4.757 13.418 1.00 98.38 293 ILE A N 1
ATOM 2142 C CA . ILE A 1 293 ? -17.105 3.297 13.278 1.00 98.38 293 ILE A CA 1
ATOM 2143 C C . ILE A 1 293 ? -18.546 2.792 13.279 1.00 98.38 293 ILE A C 1
ATOM 2145 O O . ILE A 1 293 ? -19.297 3.091 14.206 1.00 98.38 293 ILE A O 1
ATOM 2149 N N . ASP A 1 294 ? -18.938 2.043 12.255 1.00 98.50 294 ASP A N 1
ATOM 2150 C CA . ASP A 1 294 ? -20.290 1.494 12.143 1.00 98.50 294 ASP A CA 1
ATOM 2151 C C . ASP A 1 294 ? -20.263 0.062 11.606 1.00 98.50 294 ASP A C 1
ATOM 2153 O O . ASP A 1 294 ? -19.611 -0.215 10.604 1.00 98.50 294 ASP A O 1
ATOM 2157 N N . ASN A 1 295 ? -20.976 -0.852 12.263 1.00 98.12 295 ASN A N 1
ATOM 2158 C CA . ASN A 1 295 ? -21.043 -2.258 11.856 1.00 98.12 295 ASN A CA 1
ATOM 2159 C C . ASN A 1 295 ? -19.657 -2.922 11.696 1.00 98.12 295 ASN A C 1
ATOM 2161 O O . ASN A 1 295 ? -19.387 -3.609 10.713 1.00 98.12 295 ASN A O 1
ATOM 2165 N N . CYS A 1 296 ? -18.748 -2.687 12.645 1.00 97.69 296 CYS A N 1
ATOM 2166 C CA . CYS A 1 296 ? -17.396 -3.245 12.616 1.00 97.69 296 CYS A CA 1
ATOM 2167 C C . CYS A 1 296 ? -17.165 -4.254 13.742 1.00 97.69 296 CYS A C 1
ATOM 2169 O O . CYS A 1 296 ? -17.808 -4.204 14.791 1.00 97.69 296 CYS A O 1
ATOM 2171 N N . SER A 1 297 ? -16.197 -5.148 13.541 1.00 95.00 297 SER A N 1
ATOM 2172 C CA . SER A 1 297 ? -15.768 -6.122 14.550 1.00 95.00 297 SER A CA 1
ATOM 2173 C C . SER A 1 297 ? -14.288 -5.967 14.878 1.00 95.00 297 SER A C 1
ATOM 2175 O O . SER A 1 297 ? -13.445 -5.959 13.983 1.00 95.00 297 SER A O 1
ATOM 2177 N N . PHE A 1 298 ? -13.983 -5.884 16.170 1.00 93.69 298 PHE A N 1
ATOM 2178 C CA . PHE A 1 298 ? -12.635 -5.822 16.719 1.00 93.69 298 PHE A CA 1
ATOM 2179 C C . PHE A 1 298 ? -12.443 -6.995 17.664 1.00 93.69 298 PHE A C 1
ATOM 2181 O O . PHE A 1 298 ? -13.153 -7.091 18.670 1.00 93.69 298 PHE A O 1
ATOM 2188 N N . ASN A 1 299 ? -11.521 -7.888 17.309 1.00 89.75 299 ASN A N 1
ATOM 2189 C CA . ASN A 1 299 ? -11.285 -9.108 18.066 1.00 89.75 299 ASN A CA 1
ATOM 2190 C C . ASN A 1 299 ? -9.824 -9.562 17.991 1.00 89.75 299 ASN A C 1
ATOM 2192 O O . ASN A 1 299 ? -9.212 -9.612 16.928 1.00 89.75 299 ASN A O 1
ATOM 2196 N N . GLY A 1 300 ? -9.275 -9.980 19.117 1.00 87.50 300 GLY A N 1
ATOM 2197 C CA . GLY A 1 300 ? -7.927 -10.470 19.215 1.00 87.50 300 GLY A CA 1
ATOM 2198 C C . GLY A 1 300 ? -6.839 -9.438 18.910 1.00 87.50 300 GLY A C 1
ATOM 2199 O O . GLY A 1 300 ? -5.741 -9.811 18.501 1.00 87.50 300 GLY A O 1
ATOM 2200 N N . ASN A 1 301 ? -7.080 -8.145 19.090 1.00 91.00 301 ASN A N 1
ATOM 2201 C CA . ASN A 1 301 ? -5.972 -7.201 18.977 1.00 91.00 301 ASN A CA 1
ATOM 2202 C C . ASN A 1 301 ? -5.168 -7.154 20.286 1.00 91.00 301 ASN A C 1
ATOM 2204 O O . ASN A 1 301 ? -5.693 -7.422 21.367 1.00 91.00 301 ASN A O 1
ATOM 2208 N N . ARG A 1 302 ? -3.863 -6.872 20.209 1.00 88.81 302 ARG A N 1
ATOM 2209 C CA . ARG A 1 302 ? -2.959 -6.910 21.372 1.00 88.81 302 ARG A CA 1
ATOM 2210 C C . ARG A 1 302 ? -1.957 -5.764 21.342 1.00 88.81 302 ARG A C 1
ATOM 2212 O O . ARG A 1 302 ? -1.284 -5.550 20.341 1.00 88.81 302 ARG A O 1
ATOM 2219 N N . ALA A 1 303 ? -1.779 -5.065 22.453 1.00 86.81 303 ALA A N 1
ATOM 2220 C CA . ALA A 1 303 ? -0.696 -4.097 22.603 1.00 86.81 303 ALA A CA 1
ATOM 2221 C C . ALA A 1 303 ? 0.187 -4.454 23.803 1.00 86.81 303 ALA A C 1
ATOM 2223 O O . ALA A 1 303 ? -0.310 -4.696 24.900 1.00 86.81 303 ALA A O 1
ATOM 2224 N N . PHE A 1 304 ? 1.505 -4.482 23.593 1.00 79.06 304 PHE A N 1
ATOM 2225 C CA . PHE A 1 304 ? 2.490 -4.757 24.637 1.00 79.06 304 PHE A CA 1
ATOM 2226 C C . PHE A 1 304 ? 3.442 -3.569 24.824 1.00 79.06 304 PHE A C 1
ATOM 2228 O O . PHE A 1 304 ? 4.241 -3.248 23.934 1.00 79.06 304 PHE A O 1
ATOM 2235 N N . ARG A 1 305 ? 3.403 -2.938 26.007 1.00 70.88 305 ARG A N 1
ATOM 2236 C CA . ARG A 1 305 ? 4.398 -1.941 26.432 1.00 70.88 305 ARG A CA 1
ATOM 2237 C C . ARG A 1 305 ? 5.557 -2.622 27.152 1.00 70.88 305 ARG A C 1
ATOM 2239 O O . ARG A 1 305 ? 5.359 -3.301 28.152 1.00 70.88 305 ARG A O 1
ATOM 2246 N N . ARG A 1 306 ? 6.792 -2.382 26.695 1.00 63.03 306 ARG A N 1
ATOM 2247 C CA . ARG A 1 306 ? 7.994 -3.004 27.292 1.00 63.03 306 ARG A CA 1
ATOM 2248 C C . ARG A 1 306 ? 8.400 -2.445 28.666 1.00 63.03 306 ARG A C 1
ATOM 2250 O O . ARG A 1 306 ? 9.172 -3.100 29.355 1.00 63.03 306 ARG A O 1
ATOM 2257 N N . PHE A 1 307 ? 7.924 -1.257 29.057 1.00 57.94 307 PHE A N 1
ATOM 2258 C CA . PHE A 1 307 ? 8.477 -0.518 30.209 1.00 57.94 307 PHE A CA 1
ATOM 2259 C C . PHE A 1 307 ? 7.462 -0.052 31.262 1.00 57.94 307 PHE A C 1
ATOM 2261 O O . PHE A 1 307 ? 7.876 0.423 32.315 1.00 57.94 307 PHE A O 1
ATOM 2268 N N . PHE A 1 308 ? 6.157 -0.212 31.028 1.00 55.12 308 PHE A N 1
ATOM 2269 C CA . PHE A 1 308 ? 5.122 0.181 31.988 1.00 55.12 308 PHE A CA 1
ATOM 2270 C C . PHE A 1 308 ? 4.074 -0.924 32.098 1.00 55.12 308 PHE A C 1
ATOM 2272 O O . PHE A 1 308 ? 3.600 -1.421 31.081 1.00 55.12 308 PHE A O 1
ATOM 2279 N N . SER A 1 309 ? 3.691 -1.279 33.325 1.00 52.47 309 SER A N 1
ATOM 2280 C CA . SER A 1 309 ? 2.644 -2.260 33.651 1.00 52.47 309 SER A CA 1
ATOM 2281 C C . SER A 1 309 ? 1.219 -1.751 33.375 1.00 52.47 309 SER A C 1
ATOM 2283 O O . SER A 1 309 ? 0.265 -2.220 33.991 1.00 52.47 309 SER A O 1
ATOM 2285 N N . GLU A 1 310 ? 1.067 -0.749 32.509 1.00 53.22 310 GLU A N 1
ATOM 2286 C CA . GLU A 1 310 ? -0.223 -0.155 32.170 1.00 53.22 310 GLU A CA 1
ATOM 2287 C C . GLU A 1 310 ? -0.830 -0.852 30.954 1.00 53.22 310 GLU A C 1
ATOM 2289 O O . GLU A 1 310 ? -0.171 -1.033 29.927 1.00 53.22 310 GLU A O 1
ATOM 2294 N N . LEU A 1 311 ? -2.110 -1.202 31.077 1.00 54.59 311 LEU A N 1
ATOM 2295 C CA . LEU A 1 311 ? -2.925 -1.745 30.000 1.00 54.59 311 LEU A CA 1
ATOM 2296 C C . LEU A 1 311 ? -3.094 -0.680 28.907 1.00 54.59 311 LEU A C 1
ATOM 2298 O O . LEU A 1 311 ? -3.831 0.291 29.069 1.00 54.59 311 LEU A O 1
ATOM 2302 N N . THR A 1 312 ? -2.395 -0.843 27.789 1.00 65.06 312 THR A N 1
ATOM 2303 C CA . THR A 1 312 ? -2.722 -0.126 26.553 1.00 65.06 312 THR A CA 1
ATOM 2304 C C . THR A 1 312 ? -4.019 -0.651 25.963 1.00 65.06 312 THR A C 1
ATOM 2306 O O . THR A 1 312 ? -4.277 -1.850 26.076 1.00 65.06 312 THR A O 1
ATOM 2309 N N . PRO A 1 313 ? -4.816 0.205 25.298 1.00 68.06 313 PRO A N 1
ATOM 2310 C CA . PRO A 1 313 ? -6.010 -0.263 24.627 1.00 68.06 313 PRO A CA 1
ATOM 2311 C C . PRO A 1 313 ? -5.626 -1.256 23.530 1.00 68.06 313 PRO A C 1
ATOM 2313 O O . PRO A 1 313 ? -4.826 -0.959 22.639 1.00 68.06 313 PRO A O 1
ATOM 2316 N N . ASN A 1 314 ? -6.198 -2.448 23.610 1.00 80.06 314 ASN A N 1
ATOM 2317 C CA . ASN A 1 314 ? -5.948 -3.502 22.643 1.00 80.06 314 ASN A CA 1
ATOM 2318 C C . ASN A 1 314 ? -6.645 -3.205 21.309 1.00 80.06 314 ASN A C 1
ATOM 2320 O O . ASN A 1 314 ? -6.002 -3.303 20.265 1.00 80.06 314 ASN A O 1
ATOM 2324 N N . ALA A 1 315 ? -7.907 -2.766 21.354 1.00 87.44 315 ALA A N 1
ATOM 2325 C CA . ALA A 1 315 ? -8.758 -2.594 20.179 1.00 87.44 315 ALA A CA 1
ATOM 2326 C C . ALA A 1 315 ? -8.704 -1.175 19.607 1.00 87.44 315 ALA A C 1
ATOM 2328 O O . ALA A 1 315 ? -8.424 -0.985 18.426 1.00 87.44 315 ALA A O 1
ATOM 2329 N N . LEU A 1 316 ? -8.995 -0.175 20.443 1.00 91.81 316 LEU A N 1
ATOM 2330 C CA . LEU A 1 316 ? -9.253 1.195 20.014 1.00 91.81 316 LEU A CA 1
ATOM 2331 C C . LEU A 1 316 ? -8.649 2.207 20.991 1.00 91.81 316 LEU A C 1
ATOM 2333 O O . LEU A 1 316 ? -9.141 2.380 22.104 1.00 91.81 316 LEU A O 1
ATOM 2337 N N . GLY A 1 317 ? -7.620 2.931 20.560 1.00 91.81 317 GLY A N 1
ATOM 2338 C CA . GLY A 1 317 ? -7.127 4.127 21.240 1.00 91.81 317 GLY A CA 1
ATOM 2339 C C . GLY A 1 317 ? -7.481 5.384 20.459 1.00 91.81 317 GLY A C 1
ATOM 2340 O O . GLY A 1 317 ? -6.898 5.641 19.416 1.00 91.81 317 GLY A O 1
ATOM 2341 N N . ALA A 1 318 ? -8.405 6.176 20.993 1.00 91.19 318 ALA A N 1
ATOM 2342 C CA . ALA A 1 318 ? -8.901 7.438 20.448 1.00 91.19 318 ALA A CA 1
ATOM 2343 C C . ALA A 1 318 ? -9.033 8.527 21.536 1.00 91.19 318 ALA A C 1
ATOM 2345 O O . ALA A 1 318 ? -9.876 9.414 21.447 1.00 91.19 318 ALA A O 1
ATOM 2346 N N . ALA A 1 319 ? -8.223 8.467 22.599 1.00 84.50 319 ALA A N 1
ATOM 2347 C CA . ALA A 1 319 ? -8.330 9.374 23.749 1.00 84.50 319 ALA A CA 1
ATOM 2348 C C . ALA A 1 319 ? -8.106 10.861 23.413 1.00 84.50 319 ALA A C 1
ATOM 2350 O O . ALA A 1 319 ? -8.546 11.727 24.163 1.00 84.50 319 ALA A O 1
ATOM 2351 N N . LEU A 1 320 ? -7.428 11.153 22.300 1.00 86.56 320 LEU A N 1
ATOM 2352 C CA . LEU A 1 320 ? -7.153 12.518 21.839 1.00 86.56 320 LEU A CA 1
ATOM 2353 C C . LEU A 1 320 ? -8.184 13.034 20.827 1.00 86.56 320 LEU A C 1
ATOM 2355 O O . LEU A 1 320 ? -8.067 14.170 20.378 1.00 86.56 320 LEU A O 1
ATOM 2359 N N . ALA A 1 321 ? -9.171 12.217 20.458 1.00 90.44 321 ALA A N 1
ATOM 2360 C CA . ALA A 1 321 ? -10.147 12.589 19.451 1.00 90.44 321 ALA A CA 1
ATOM 2361 C C . ALA A 1 321 ? -11.256 13.490 20.003 1.00 90.44 321 ALA A C 1
ATOM 2363 O O . ALA A 1 321 ? -11.776 13.282 21.105 1.00 90.44 321 ALA A O 1
ATOM 2364 N N . SER A 1 322 ? -11.633 14.486 19.202 1.00 92.25 322 SER A N 1
ATOM 2365 C CA . SER A 1 322 ? -12.668 15.464 19.553 1.00 92.25 322 SER A CA 1
ATOM 2366 C C . SER A 1 322 ? -14.094 14.954 19.352 1.00 92.25 322 SER A C 1
ATOM 2368 O O . SER A 1 322 ? -15.003 15.464 19.997 1.00 92.25 322 SER A O 1
ATOM 2370 N N . ASP A 1 323 ? -14.298 13.973 18.474 1.00 95.31 323 ASP A N 1
ATOM 2371 C CA . ASP A 1 323 ? -15.593 13.346 18.209 1.00 95.31 323 ASP A CA 1
ATOM 2372 C C . ASP A 1 323 ? -15.382 11.868 17.866 1.00 95.31 323 ASP A C 1
ATOM 2374 O O . ASP A 1 323 ? -14.799 11.527 16.832 1.00 95.31 323 ASP A O 1
ATOM 2378 N N . VAL A 1 324 ? -15.837 10.979 18.750 1.00 96.75 324 VAL A N 1
ATOM 2379 C CA . VAL A 1 324 ? -15.743 9.526 18.562 1.00 96.75 324 VAL A CA 1
ATOM 2380 C C . VAL A 1 324 ? -17.138 8.941 18.581 1.00 96.75 324 VAL A C 1
ATOM 2382 O O . VAL A 1 324 ? -17.853 9.052 19.571 1.00 96.75 324 VAL A O 1
ATOM 2385 N N . GLN A 1 325 ? -17.537 8.308 17.484 1.00 97.75 325 GLN A N 1
ATOM 2386 C CA . GLN A 1 325 ? -18.888 7.781 17.334 1.00 97.75 325 GLN A CA 1
ATOM 2387 C C . GLN A 1 325 ? -18.795 6.356 16.822 1.00 97.75 325 GLN A C 1
ATOM 2389 O O . GLN A 1 325 ? -18.326 6.105 15.709 1.00 97.75 325 GLN A O 1
ATOM 2394 N N . VAL A 1 326 ? -19.238 5.431 17.663 1.00 97.50 326 VAL A N 1
ATOM 2395 C CA . VAL A 1 326 ? -19.199 3.998 17.405 1.00 97.50 326 VAL A CA 1
ATOM 2396 C C . VAL A 1 326 ? -20.616 3.458 17.501 1.00 97.50 326 VAL A C 1
ATOM 2398 O O . VAL A 1 326 ? -21.283 3.646 18.519 1.00 97.50 326 VAL A O 1
ATOM 2401 N N . ALA A 1 327 ? -21.081 2.790 16.452 1.00 97.69 327 ALA A N 1
ATOM 2402 C CA . ALA A 1 327 ? -22.414 2.209 16.411 1.00 97.69 327 ALA A CA 1
ATOM 2403 C C . ALA A 1 327 ? -22.395 0.772 15.890 1.00 97.69 327 ALA A C 1
ATOM 2405 O O . ALA A 1 327 ? -21.539 0.409 15.080 1.00 97.69 327 ALA A O 1
ATOM 2406 N N . ASN A 1 328 ? -23.345 -0.045 16.352 1.00 97.44 328 ASN A N 1
ATOM 2407 C CA . ASN A 1 328 ? -23.625 -1.380 15.806 1.00 97.44 328 ASN A CA 1
ATOM 2408 C C . ASN A 1 328 ? -22.386 -2.288 15.727 1.00 97.44 328 ASN A C 1
ATOM 2410 O O . ASN A 1 328 ? -22.262 -3.094 14.814 1.00 97.44 328 ASN A O 1
ATOM 2414 N N . SER A 1 329 ? -21.420 -2.103 16.627 1.00 96.56 329 SER A N 1
ATOM 2415 C CA . SER A 1 329 ? -20.089 -2.699 16.500 1.00 96.56 329 SER A CA 1
ATOM 2416 C C . SER A 1 329 ? -19.768 -3.610 17.672 1.00 96.56 329 SER A C 1
ATOM 2418 O O . SER A 1 329 ? -20.262 -3.428 18.787 1.00 96.56 329 SER A O 1
ATOM 2420 N N . ILE A 1 330 ? -18.888 -4.573 17.430 1.00 93.56 330 ILE A N 1
ATOM 2421 C CA . ILE A 1 330 ? -18.355 -5.447 18.465 1.00 93.56 330 ILE A CA 1
ATOM 2422 C C . ILE A 1 330 ? -16.916 -5.030 18.738 1.00 93.56 330 ILE A C 1
ATOM 2424 O O . ILE A 1 330 ? -16.078 -5.077 17.842 1.00 93.56 330 ILE A O 1
ATOM 2428 N N . ILE A 1 331 ? -16.628 -4.614 19.969 1.00 92.25 331 ILE A N 1
ATOM 2429 C CA . ILE A 1 331 ? -15.281 -4.260 20.413 1.00 92.25 331 ILE A CA 1
ATOM 2430 C C . ILE A 1 331 ? -14.931 -5.110 21.629 1.00 92.25 331 ILE A C 1
ATOM 2432 O O . ILE A 1 331 ? -15.269 -4.765 22.766 1.00 92.25 331 ILE A O 1
ATOM 2436 N N . TRP A 1 332 ? -14.266 -6.237 21.376 1.00 85.88 332 TRP A N 1
ATOM 2437 C CA . TRP A 1 332 ? -14.030 -7.253 22.394 1.00 85.88 332 TRP A CA 1
ATOM 2438 C C . TRP A 1 332 ? -12.614 -7.835 22.318 1.00 85.88 332 TRP A C 1
ATOM 2440 O O . TRP A 1 332 ? -12.369 -8.828 21.646 1.00 85.88 332 TRP A O 1
ATOM 2450 N N . ASP A 1 333 ? -11.688 -7.225 23.065 1.00 72.25 333 ASP A N 1
ATOM 2451 C CA . ASP A 1 333 ? -10.267 -7.621 23.115 1.00 72.25 333 ASP A CA 1
ATOM 2452 C C . ASP A 1 333 ? -9.774 -7.891 24.554 1.00 72.25 333 ASP A C 1
ATOM 2454 O O . ASP A 1 333 ? -8.614 -7.648 24.905 1.00 72.25 333 ASP A O 1
ATOM 2458 N N . GLY A 1 334 ? -10.673 -8.351 25.431 1.00 71.31 334 GLY A N 1
ATOM 2459 C CA . GLY A 1 334 ? -10.377 -8.597 26.845 1.00 71.31 334 GLY A CA 1
ATOM 2460 C C . GLY A 1 334 ? -10.345 -7.321 27.699 1.00 71.31 334 GLY A C 1
ATOM 2461 O O . GLY A 1 334 ? -11.169 -6.421 27.529 1.00 71.31 334 GLY A O 1
ATOM 2462 N N . THR A 1 335 ? -9.420 -7.244 28.663 1.00 62.59 335 THR A N 1
ATOM 2463 C CA . THR A 1 335 ? -9.539 -6.379 29.859 1.00 62.59 335 THR A CA 1
ATOM 2464 C C . THR A 1 335 ? -9.175 -4.895 29.689 1.00 62.59 335 THR A C 1
ATOM 2466 O O . THR A 1 335 ? -9.216 -4.153 30.667 1.00 62.59 335 THR A O 1
ATOM 2469 N N . ALA A 1 336 ? -8.878 -4.424 28.475 1.00 71.19 336 ALA A N 1
ATOM 2470 C CA . ALA A 1 336 ? -8.719 -2.999 28.164 1.00 71.19 336 ALA A CA 1
ATOM 2471 C C . ALA A 1 336 ? -8.858 -2.764 26.655 1.00 71.19 336 ALA A C 1
ATOM 2473 O O . ALA A 1 336 ? -7.878 -2.510 25.962 1.00 71.19 336 ALA A O 1
ATOM 2474 N N . ALA A 1 337 ? -10.057 -2.916 26.098 1.00 78.44 337 ALA A N 1
ATOM 2475 C CA . ALA A 1 337 ? -10.218 -2.789 24.653 1.00 78.44 337 ALA A CA 1
ATOM 2476 C C . ALA A 1 337 ? -10.212 -1.326 24.183 1.00 78.44 337 ALA A C 1
ATOM 2478 O O . ALA A 1 337 ? -9.706 -1.053 23.096 1.00 78.44 337 ALA A O 1
ATOM 2479 N N . ILE A 1 338 ? -10.740 -0.385 24.975 1.00 85.88 338 ILE A N 1
ATOM 2480 C CA . ILE A 1 338 ? -11.035 0.974 24.503 1.00 85.88 338 ILE A CA 1
ATOM 2481 C C . ILE A 1 338 ? -10.420 2.034 25.422 1.00 85.88 338 ILE A C 1
ATOM 2483 O O . ILE A 1 338 ? -10.689 2.092 26.620 1.00 85.88 338 ILE A O 1
ATOM 2487 N N . SER A 1 339 ? -9.675 2.955 24.819 1.00 89.38 339 SER A N 1
ATOM 2488 C CA . SER A 1 339 ? -9.252 4.216 25.424 1.00 89.38 339 SER A CA 1
ATOM 2489 C C . SER A 1 339 ? -9.812 5.361 24.589 1.00 89.38 339 SER A C 1
ATOM 2491 O O . SER A 1 339 ? -9.291 5.664 23.521 1.00 89.38 339 SER A O 1
ATOM 2493 N N . ALA A 1 340 ? -10.889 5.986 25.052 1.00 87.25 340 ALA A N 1
ATOM 2494 C CA . ALA A 1 340 ? -11.513 7.137 24.405 1.00 87.25 340 ALA A CA 1
ATOM 2495 C C . ALA A 1 340 ? -11.905 8.163 25.475 1.00 87.25 340 ALA A C 1
ATOM 2497 O O . ALA A 1 340 ? -12.156 7.784 26.621 1.00 87.25 340 ALA A O 1
ATOM 2498 N N . ASN A 1 341 ? -11.939 9.450 25.120 1.00 87.38 341 ASN A N 1
ATOM 2499 C CA . ASN A 1 341 ? -12.378 10.484 26.051 1.00 87.38 341 ASN A CA 1
ATOM 2500 C C . ASN A 1 341 ? -13.894 10.327 26.300 1.00 87.38 341 ASN A C 1
ATOM 2502 O O . ASN A 1 341 ? -14.670 10.435 25.350 1.00 87.38 341 ASN A O 1
ATOM 2506 N N . PRO A 1 342 ? -14.341 10.076 27.544 1.00 86.81 342 PRO A N 1
ATOM 2507 C CA . PRO A 1 342 ? -15.755 9.849 27.839 1.00 86.81 342 PRO A CA 1
ATOM 2508 C C . PRO A 1 342 ? -16.647 11.071 27.570 1.00 86.81 342 PRO A C 1
ATOM 2510 O O . PRO A 1 342 ? -17.855 10.908 27.445 1.00 86.81 342 PRO A O 1
ATOM 2513 N N . GLU A 1 343 ? -16.083 12.279 27.476 1.00 88.81 343 GLU A N 1
ATOM 2514 C CA . GLU A 1 343 ? -16.838 13.499 27.161 1.00 88.81 343 GLU A CA 1
ATOM 2515 C C . GLU A 1 343 ? -17.156 13.634 25.666 1.00 88.81 343 GLU A C 1
ATOM 2517 O O . GLU A 1 343 ? -18.139 14.275 25.300 1.00 88.81 343 GLU A O 1
ATOM 2522 N N . THR A 1 344 ? -16.334 13.037 24.799 1.00 91.38 344 THR A N 1
ATOM 2523 C CA . THR A 1 344 ? -16.454 13.157 23.336 1.00 91.38 344 THR A CA 1
ATOM 2524 C C . THR A 1 344 ? -16.856 11.855 22.653 1.00 91.38 344 THR A C 1
ATOM 2526 O O . THR A 1 344 ? -17.218 11.863 21.475 1.00 91.38 344 THR A O 1
ATOM 2529 N N . ALA A 1 345 ? -16.797 10.731 23.372 1.00 94.50 345 ALA A N 1
ATOM 2530 C CA . ALA A 1 345 ? -17.039 9.415 22.813 1.00 94.50 345 ALA A CA 1
ATOM 2531 C C . ALA A 1 345 ? -18.456 8.901 23.086 1.00 94.50 345 ALA A C 1
ATOM 2533 O O . ALA A 1 345 ? -18.886 8.738 24.228 1.00 94.50 345 ALA A O 1
ATOM 2534 N N . VAL A 1 346 ? -19.160 8.565 22.009 1.00 96.12 346 VAL A N 1
ATOM 2535 C CA . VAL A 1 346 ? -20.509 8.005 22.020 1.00 96.12 346 VAL A CA 1
ATOM 2536 C C . VAL A 1 346 ? -20.473 6.605 21.413 1.00 96.12 346 VAL A C 1
ATOM 2538 O O . VAL A 1 346 ? -20.027 6.410 20.284 1.00 96.12 346 VAL A O 1
ATOM 2541 N N . PHE A 1 347 ? -20.978 5.628 22.165 1.00 96.00 347 PHE A N 1
ATOM 2542 C CA . PHE A 1 347 ? -21.079 4.226 21.749 1.00 96.00 347 PHE A CA 1
ATOM 2543 C C . PHE A 1 347 ? -22.543 3.807 21.793 1.00 96.00 347 PHE A C 1
ATOM 2545 O O . PHE A 1 347 ? -23.135 3.923 22.860 1.00 96.00 347 PHE A O 1
ATOM 2552 N N . LYS A 1 348 ? -23.131 3.318 20.699 1.00 96.94 348 LYS A N 1
ATOM 2553 C CA . LYS A 1 348 ? -24.539 2.890 20.671 1.00 96.94 348 LYS A CA 1
ATOM 2554 C C . LYS A 1 348 ? -24.710 1.515 20.053 1.00 96.94 348 LYS A C 1
ATOM 2556 O O . LYS A 1 348 ? -24.154 1.246 18.993 1.00 96.94 348 LYS A O 1
ATOM 2561 N N . TYR A 1 349 ? -25.563 0.691 20.655 1.00 96.31 349 TYR A N 1
ATOM 2562 C CA . TYR A 1 349 ? -25.888 -0.639 20.133 1.00 96.31 349 TYR A CA 1
ATOM 2563 C C . TYR A 1 349 ? -24.638 -1.515 19.912 1.00 96.31 349 TYR A C 1
ATOM 2565 O O . TYR A 1 349 ? -24.557 -2.264 18.940 1.00 96.31 349 TYR A O 1
ATOM 2573 N N . CYS A 1 350 ? -23.635 -1.387 20.787 1.00 94.56 350 CYS A N 1
ATOM 2574 C CA . CYS A 1 350 ? -22.363 -2.101 20.679 1.00 94.56 350 CYS A CA 1
ATOM 2575 C C . CYS A 1 350 ? -22.245 -3.242 21.696 1.00 94.56 350 CYS A C 1
ATOM 2577 O O . CYS A 1 350 ? -22.746 -3.132 22.812 1.00 94.56 350 CYS A O 1
ATOM 2579 N N . ALA A 1 351 ? -21.489 -4.288 21.364 1.00 92.44 351 ALA A N 1
ATOM 2580 C CA . ALA A 1 351 ? -21.000 -5.264 22.341 1.00 92.44 351 ALA A CA 1
ATOM 2581 C C . ALA A 1 351 ? -19.569 -4.890 22.758 1.00 92.44 351 ALA A C 1
ATOM 2583 O O . ALA A 1 351 ? -18.685 -4.804 21.907 1.00 92.44 351 ALA A O 1
ATOM 2584 N N . LEU A 1 352 ? -19.346 -4.612 24.046 1.00 91.25 352 LEU A N 1
ATOM 2585 C CA . LEU A 1 352 ? -18.129 -3.962 24.549 1.00 91.25 352 LEU A CA 1
ATOM 2586 C C . LEU A 1 352 ? -17.520 -4.736 25.719 1.00 91.25 352 LEU A C 1
ATOM 2588 O O . LEU A 1 352 ? -18.226 -5.049 26.677 1.00 91.25 352 LEU A O 1
ATOM 2592 N N . SER A 1 353 ? -16.199 -4.936 25.718 1.00 86.00 353 SER A N 1
ATOM 2593 C CA . SER A 1 353 ? -15.506 -5.596 26.842 1.00 86.00 353 SER A CA 1
ATOM 2594 C C . SER A 1 353 ? -15.361 -4.732 28.103 1.00 86.00 353 SER A C 1
ATOM 2596 O O . SER A 1 353 ? -14.849 -5.189 29.124 1.00 86.00 353 SER A O 1
ATOM 2598 N N . GLN A 1 354 ? -15.825 -3.482 28.054 1.00 85.88 354 GLN A N 1
ATOM 2599 C CA . GLN A 1 354 ? -15.820 -2.543 29.172 1.00 85.88 354 GLN A CA 1
ATOM 2600 C C . GLN A 1 354 ? -17.163 -1.826 29.298 1.00 85.88 354 GLN A C 1
ATOM 2602 O O . GLN A 1 354 ? -17.822 -1.531 28.300 1.00 85.88 354 GLN A O 1
ATOM 2607 N N . MET A 1 355 ? -17.551 -1.511 30.536 1.00 85.31 355 MET A N 1
ATOM 2608 C CA . MET A 1 355 ? -18.819 -0.849 30.828 1.00 85.31 355 MET A CA 1
ATOM 2609 C C . MET A 1 355 ? -18.797 0.621 30.381 1.00 85.31 355 MET A C 1
ATOM 2611 O O . MET A 1 355 ? -18.170 1.457 31.024 1.00 85.31 355 MET A O 1
ATOM 2615 N N . ILE A 1 356 ? -19.501 0.939 29.290 1.00 86.31 356 ILE A N 1
ATOM 2616 C CA . ILE A 1 356 ? -19.702 2.301 28.767 1.00 86.31 356 ILE A CA 1
ATOM 2617 C C . ILE A 1 356 ? -21.213 2.569 28.699 1.00 86.31 356 ILE A C 1
ATOM 2619 O O . ILE A 1 356 ? -21.871 2.104 27.759 1.00 86.31 356 ILE A O 1
ATOM 2623 N N . PRO A 1 357 ? -21.789 3.280 29.687 1.00 80.69 357 PRO A N 1
ATOM 2624 C CA . PRO A 1 357 ? -23.230 3.467 29.787 1.00 80.69 357 PRO A CA 1
ATOM 2625 C C . PRO A 1 357 ? -23.733 4.355 28.645 1.00 80.69 357 PRO A C 1
ATOM 2627 O O . PRO A 1 357 ? -23.521 5.560 28.648 1.00 80.69 357 PRO A O 1
ATOM 2630 N N . ASN A 1 358 ? -24.395 3.741 27.668 1.00 87.50 358 ASN A N 1
ATOM 2631 C CA . ASN A 1 358 ? -25.071 4.400 26.557 1.00 87.50 358 ASN A CA 1
ATOM 2632 C C . ASN A 1 358 ? -26.171 3.477 26.007 1.00 87.50 358 ASN A C 1
ATOM 2634 O O . ASN A 1 358 ? -26.298 2.313 26.395 1.00 87.50 358 ASN A O 1
ATOM 2638 N N . GLU A 1 359 ? -26.980 4.019 25.105 1.00 92.44 359 GLU A N 1
ATOM 2639 C CA . GLU A 1 359 ? -28.124 3.347 24.498 1.00 92.44 359 GLU A CA 1
ATOM 2640 C C . GLU A 1 359 ? -27.748 2.018 23.817 1.00 92.44 359 GLU A C 1
ATOM 2642 O O . GLU A 1 359 ? -26.940 1.983 22.890 1.00 92.44 359 GLU A O 1
ATOM 2647 N N . GLY A 1 360 ? -28.369 0.921 24.263 1.00 91.12 360 GLY A N 1
ATOM 2648 C CA . GLY A 1 360 ? -28.316 -0.377 23.584 1.00 91.12 360 GLY A CA 1
ATOM 2649 C C . GLY A 1 360 ? -26.999 -1.151 23.698 1.00 91.12 360 GLY A C 1
ATOM 2650 O O . GLY A 1 360 ? -26.873 -2.180 23.042 1.00 91.12 360 GLY A O 1
ATOM 2651 N N . ASN A 1 361 ? -26.030 -0.695 24.498 1.00 91.56 361 ASN A N 1
ATOM 2652 C CA . ASN A 1 361 ? -24.766 -1.417 24.655 1.00 91.56 361 ASN A CA 1
ATOM 2653 C C . ASN A 1 361 ? -24.924 -2.688 25.503 1.00 91.56 361 ASN A C 1
ATOM 2655 O O . ASN A 1 361 ? -25.614 -2.697 26.524 1.00 91.56 361 ASN A O 1
ATOM 2659 N N . LEU A 1 362 ? -24.229 -3.745 25.090 1.00 89.31 362 LEU A N 1
ATOM 2660 C CA . LEU A 1 362 ? -24.136 -5.028 25.773 1.00 89.31 362 LEU A CA 1
ATOM 2661 C C . LEU A 1 362 ? -22.736 -5.194 26.376 1.00 89.31 362 LEU A C 1
ATOM 2663 O O . LEU A 1 362 ? -21.729 -4.927 25.723 1.00 89.31 362 LEU A O 1
ATOM 2667 N N . PHE A 1 363 ? -22.681 -5.689 27.613 1.00 87.06 363 PHE A N 1
ATOM 2668 C CA . PHE A 1 363 ? -21.440 -5.991 28.345 1.00 87.06 363 PHE A CA 1
ATOM 2669 C C . PHE A 1 363 ? -21.315 -7.492 28.585 1.00 87.06 363 PHE A C 1
ATOM 2671 O O . PHE A 1 363 ? -21.103 -7.953 29.705 1.00 87.06 363 PHE A O 1
ATOM 2678 N N . VAL A 1 364 ? -21.560 -8.257 27.529 1.00 83.56 364 VAL A N 1
ATOM 2679 C CA . VAL A 1 364 ? -21.525 -9.714 27.547 1.00 83.56 364 VAL A CA 1
ATOM 2680 C C . VAL A 1 364 ? -20.576 -10.150 26.455 1.00 83.56 364 VAL A C 1
ATOM 2682 O O . VAL A 1 364 ? -20.619 -9.599 25.354 1.00 83.56 364 VAL A O 1
ATOM 2685 N N . ASP A 1 365 ? -19.735 -11.123 26.789 1.00 81.31 365 ASP A N 1
ATOM 2686 C CA . ASP A 1 365 ? -18.835 -11.728 25.824 1.00 81.31 365 ASP A CA 1
ATOM 2687 C C . ASP A 1 365 ? -19.660 -12.291 24.666 1.00 81.31 365 ASP A C 1
ATOM 2689 O O . ASP A 1 365 ? -20.526 -13.138 24.910 1.00 81.31 365 ASP A O 1
ATOM 2693 N N . PRO A 1 366 ? -19.438 -11.831 23.423 1.00 81.06 366 PRO A N 1
ATOM 2694 C CA . PRO A 1 366 ? -20.131 -12.372 22.262 1.00 81.06 366 PRO A CA 1
ATOM 2695 C C . PRO A 1 366 ? -19.730 -13.827 21.962 1.00 81.06 366 PRO A C 1
ATOM 2697 O O . PRO A 1 366 ? -20.257 -14.401 21.014 1.00 81.06 366 PRO A O 1
ATOM 2700 N N . GLN A 1 367 ? -18.835 -14.424 22.761 1.00 78.94 367 GLN A N 1
ATOM 2701 C CA . GLN A 1 367 ? -18.302 -15.775 22.615 1.00 78.94 367 GLN A CA 1
ATOM 2702 C C . GLN A 1 367 ? -17.623 -15.956 21.261 1.00 78.94 367 GLN A C 1
ATOM 2704 O O . GLN A 1 367 ? -17.899 -16.906 20.526 1.00 78.94 367 GLN A O 1
ATOM 2709 N N . PHE A 1 368 ? -16.731 -15.023 20.918 1.00 69.19 368 PHE A N 1
ATOM 2710 C CA . PHE A 1 368 ? -15.871 -15.220 19.761 1.00 69.19 368 PHE A CA 1
ATOM 2711 C C . PHE A 1 368 ? -15.079 -16.518 19.928 1.00 69.19 368 PHE A C 1
ATOM 2713 O O . PHE A 1 368 ? -14.420 -16.722 20.942 1.00 69.19 368 PHE A O 1
ATOM 2720 N N . LEU A 1 369 ? -15.097 -17.368 18.903 1.00 59.84 369 LEU A N 1
ATOM 2721 C CA . LEU A 1 369 ? -14.056 -18.374 18.738 1.00 59.84 369 LEU A CA 1
ATOM 2722 C C . LEU A 1 369 ? -12.795 -17.613 18.329 1.00 59.84 369 LEU A C 1
ATOM 2724 O O . LEU A 1 369 ? -12.734 -17.100 17.207 1.00 59.84 369 LEU A O 1
ATOM 2728 N N . HIS A 1 370 ? -11.820 -17.452 19.227 1.00 56.31 370 HIS A N 1
ATOM 2729 C CA . HIS A 1 370 ? -10.582 -16.814 18.808 1.00 56.31 370 HIS A CA 1
ATOM 2730 C C . HIS A 1 370 ? -9.791 -17.790 17.919 1.00 56.31 370 HIS A C 1
ATOM 2732 O O . HIS A 1 370 ? -9.656 -18.963 18.269 1.00 56.31 370 HIS A O 1
ATOM 2738 N N . PRO A 1 371 ? -9.199 -17.338 16.795 1.00 46.78 371 PRO A N 1
ATOM 2739 C CA . PRO A 1 371 ? -8.429 -18.212 15.901 1.00 46.78 371 PRO A CA 1
ATOM 2740 C C . PRO A 1 371 ? -7.243 -18.929 16.572 1.00 46.78 371 PRO A C 1
ATOM 2742 O O . PRO A 1 371 ? -6.751 -19.926 16.057 1.00 46.78 371 PRO A O 1
ATOM 2745 N N . TRP A 1 372 ? -6.769 -18.426 17.715 1.00 55.59 372 TRP A N 1
ATOM 2746 C CA . TRP A 1 372 ? -5.686 -19.017 18.508 1.00 55.59 372 TRP A CA 1
ATOM 2747 C C . TRP A 1 372 ? -6.159 -19.865 19.688 1.00 55.59 372 TRP A C 1
ATOM 2749 O O . TRP A 1 372 ? -5.311 -20.393 20.405 1.00 55.59 372 TRP A O 1
ATOM 2759 N N . ASP A 1 373 ? -7.468 -19.976 19.932 1.00 54.69 373 ASP A N 1
ATOM 2760 C CA . ASP A 1 373 ? -7.971 -20.818 21.024 1.00 54.69 373 ASP A CA 1
ATOM 2761 C C . ASP A 1 373 ? -7.760 -22.306 20.738 1.00 54.69 373 ASP A C 1
ATOM 2763 O O . ASP A 1 373 ? -7.856 -23.105 21.661 1.00 54.69 373 ASP A O 1
ATOM 2767 N N . GLY A 1 374 ? -7.386 -22.653 19.499 1.00 41.97 374 GLY A N 1
ATOM 2768 C CA . GLY A 1 374 ? -7.086 -24.008 19.072 1.00 41.97 374 GLY A CA 1
ATOM 2769 C C . GLY A 1 374 ? -8.331 -24.889 19.120 1.00 41.97 374 GLY A C 1
ATOM 2770 O O . GLY A 1 374 ? -8.937 -25.100 20.168 1.00 41.97 374 GLY A O 1
ATOM 2771 N N . GLU A 1 375 ? -8.683 -25.508 17.998 1.00 38.91 375 GLU A N 1
ATOM 2772 C CA . GLU A 1 375 ? -9.233 -26.851 18.155 1.00 38.91 375 GLU A CA 1
ATOM 2773 C C . GLU A 1 375 ? -8.099 -27.689 18.760 1.00 38.91 375 GLU A C 1
ATOM 2775 O O . GLU A 1 375 ? -7.057 -27.890 18.130 1.00 38.91 375 GLU A O 1
ATOM 2780 N N . SER A 1 376 ? -8.251 -28.018 20.043 1.00 42.19 376 SER A N 1
ATOM 2781 C CA . SER A 1 376 ? -7.352 -28.909 20.778 1.00 42.19 376 SER A CA 1
ATOM 2782 C C . SER A 1 376 ? -7.642 -30.364 20.454 1.00 42.19 376 SER A C 1
ATOM 2784 O O . SER A 1 376 ? -8.825 -30.691 20.201 1.00 42.19 376 SER A O 1
#

Secondary structure (DSSP, 8-state):
-B-SSS-EEEES-EEES-EE---TTS---SSEEE-TT----EEEES-EEES-EESSS-SSEEE--SS--EEEES-EEES-EEEE---TT--EEEEEEESSS-EEEES-EEES-EEEESS----TTEEEEEEE-SS--EEEES-EEE--BT-EEEEESEEEEES-EEES-SS-SEEESEEEEES-EEE--SSEEEEE--TTEEEEEES-EEES-SPPTT---SS--EEEE-SSEEEEEES-EEES-EE-TT--SSEEE-SSEEEEES-EEES-EEEESS---SSEEE-SSEEEEES-EEES-EEEESS------SSEEETT-SEEEEES-EEE-STT-EEE-TTTEEEES-EESS----TT-B-S------TTS---